Protein AF-0000000072248812 (afdb_homodimer)

Sequence (758 aa):
MDMSEQLSSPLIDTTPSLFRPESSSHSKQLGKKPSLDLEAAPLFDLGEEWEHSLFGRSIHECHRNLMHIAEDADMAIGVTDPHGTLLWTWSSHPMRSSAEQVHFVEGGQWSTQAVGQNAIGLALNTHSASCVYSHENQMNSVRDWVCYAAPITDANTGQFYGIMNLSTKYQKHNSLGVLAVERCADIVKQAIQLHQKNILYIKAFGTPKVQYNQHSLTLTQRQIEILCILTLCPEGINLEELHYALYGDRPVSTTTLKAELSQLRNLIPDVIESRPYRLNCEIQCDFLMAEQALNLGFTSTTLTLYRGSFLAKSESPFLCAWRDCFDARLSHVIYQIEDIDQLLRVVSRVPDRVDAVERLLELLPEETPYRTKLLKLLEMDMSEQLSSPLIDTTPSLFRPESSSHSKQLGKKPSLDLEAAPLFDLGEEWEHSLFGRSIHECHRNLMHIAEDADMAIGVTDPHGTLLWTWSSHPMRSSAEQVHFVEGGQWSTQAVGQNAIGLALNTHSASCVYSHENQMNSVRDWVCYAAPITDANTGQFYGIMNLSTKYQKHNSLGVLAVERCADIVKQAIQLHQKNILYIKAFGTPKVQYNQHSLTLTQRQIEILCILTLCPEGINLEELHYALYGDRPVSTTTLKAELSQLRNLIPDVIESRPYRLNCEIQCDFLMAEQALNLGFTSTTLTLYRGSFLAKSESPFLCAWRDCFDARLSHVIYQIEDIDQLLRVVSRVPDRVDAVERLLELLPEETPYRTKLLKLLE

Radius of gyration: 31.92 Å; Cα contacts (8 Å, |Δi|>4): 1295; chains: 2; bounding box: 74×106×82 Å

Foldseek 3Di:
DDPPPDDPPPPPCPPPPVPPVPPPVVLVQLLDQADLAQQAFDFADPPPVVCPALLNVLCVVCVVVVQVVQQVLQKKKFWDFLLQATQAIHGHPVCVVLCVRRVVGHRGHDACSGQRDDQQNVCSQPVAKDKDAQPSGSNNSCNQKIKIKHWQADPLQRDTGGMIMIMDGRVSDDPCRNVVSVVVSVSSNVSSLVSQAQEWEWEQFDDIWIDHSSHTDDDDLLLSVLVVVLVVVAVFDALVRSCCQQQNPDPDDSVVVVVSVVVNCVRPPPQFDVPGTHGDGHYDYLVVVLVVCLSSVSLSSNLVSHQHQGSVPGPRPNSVVVRVVSLVSNLVSLLSDQDLVSLVVSCVRPVQSQSSLVSNLVNDDPPDVCNVVSVVSND/DDPPPDDPPPPPCPPPPVPPPPPPVVLVQLLDQADLAQQAFDFADPPPVVCPALLNVLCVVCVVVVQVVQQVLQKKKFWAFLLQATQAIHGHPVCVVLCVRRVVGHRGHDACSGQRDDQQNVCSQPVAKDKDAAPSGSNNSCNQKIKIKHWQADPLQRDTGGMIMIMDGRVSDDPCRNVVSVVVSVSSNVSSLVSQAQEWEWEQFDDIWIDHSSHTDDDDLLLSVLVVVLVVVAVFDALVRSCCQQQNPDPDDSVVVVVSVVVNCVRPPPQFDVPGTHGDGHYDYLVVVLVVCLSSVSLSSNLVSHQHQGSVPGPRPNSVVVRVVSLVSNLVSLLSDQDLVSLVVSCVRPVQSLSSLVSNLVNDDPPDVCNVVSVVSND

Structure (mmCIF, N/CA/C/O backbone):
data_AF-0000000072248812-model_v1
#
loop_
_entity.id
_entity.type
_entity.pdbx_description
1 polymer 'Transcriptional regulator'
#
loop_
_atom_site.group_PDB
_atom_site.id
_atom_site.type_symbol
_atom_site.label_atom_id
_atom_site.label_alt_id
_atom_site.label_comp_id
_atom_site.label_asym_id
_atom_site.label_entity_id
_atom_site.label_seq_id
_atom_site.pdbx_PDB_ins_code
_atom_site.Cartn_x
_atom_site.Cartn_y
_atom_site.Cartn_z
_atom_site.occupancy
_atom_site.B_iso_or_equiv
_atom_site.auth_seq_id
_atom_site.auth_comp_id
_atom_site.auth_asym_id
_atom_site.auth_atom_id
_atom_site.pdbx_PDB_model_num
ATOM 1 N N . MET A 1 1 ? -45.188 -55.5 -37.469 1 26.09 1 MET A N 1
ATOM 2 C CA . MET A 1 1 ? -44 -54.938 -38.062 1 26.09 1 MET A CA 1
ATOM 3 C C . MET A 1 1 ? -43.562 -53.688 -37.312 1 26.09 1 MET A C 1
ATOM 5 O O . MET A 1 1 ? -44.281 -52.688 -37.281 1 26.09 1 MET A O 1
ATOM 9 N N . ASP A 1 2 ? -42.781 -53.75 -36.094 1 27.22 2 ASP A N 1
ATOM 10 C CA . ASP A 1 2 ? -42.5 -53.062 -34.844 1 27.22 2 ASP A CA 1
ATOM 11 C C . ASP A 1 2 ? -41.5 -51.906 -35.094 1 27.22 2 ASP A C 1
ATOM 13 O O . ASP A 1 2 ? -40.375 -52.125 -35.562 1 27.22 2 ASP A O 1
ATOM 17 N N . MET A 1 3 ? -41.875 -50.594 -35.5 1 26.67 3 MET A N 1
ATOM 18 C CA . MET A 1 3 ? -41.312 -49.344 -35.969 1 26.67 3 MET A CA 1
ATOM 19 C C . MET A 1 3 ? -40.375 -48.75 -34.938 1 26.67 3 MET A C 1
ATOM 21 O O . MET A 1 3 ? -40.062 -47.562 -34.969 1 26.67 3 MET A O 1
ATOM 25 N N . SER A 1 4 ? -39.875 -49.438 -33.875 1 27.34 4 SER A N 1
ATOM 26 C CA . SER A 1 4 ? -39.125 -48.938 -32.719 1 27.34 4 SER A CA 1
ATOM 27 C C . SER A 1 4 ? -37.781 -48.375 -33.094 1 27.34 4 SER A C 1
ATOM 29 O O . SER A 1 4 ? -36.938 -48.094 -32.25 1 27.34 4 SER A O 1
ATOM 31 N N . GLU A 1 5 ? -37.281 -48.406 -34.344 1 27.31 5 GLU A N 1
ATOM 32 C CA . GLU A 1 5 ? -35.844 -48.312 -34.656 1 27.31 5 GLU A CA 1
ATOM 33 C C . GLU A 1 5 ? -35.312 -46.906 -34.5 1 27.31 5 GLU A C 1
ATOM 35 O O . GLU A 1 5 ? -34.188 -46.625 -34.812 1 27.31 5 GLU A O 1
ATOM 40 N N . GLN A 1 6 ? -36.188 -45.875 -34.438 1 24.25 6 GLN A N 1
ATOM 41 C CA . GLN A 1 6 ? -35.719 -44.688 -35.125 1 24.25 6 GLN A CA 1
ATOM 42 C C . GLN A 1 6 ? -34.5 -44.062 -34.406 1 24.25 6 GLN A C 1
ATOM 44 O O . GLN A 1 6 ? -33.5 -43.781 -35.062 1 24.25 6 GLN A O 1
ATOM 49 N N . LEU A 1 7 ? -34.656 -43.062 -33.469 1 25.39 7 LEU A N 1
ATOM 50 C CA . LEU A 1 7 ? -34.094 -41.719 -33.469 1 25.39 7 LEU A CA 1
ATOM 51 C C . LEU A 1 7 ? -32.75 -41.688 -32.719 1 25.39 7 LEU A C 1
ATOM 53 O O . LEU A 1 7 ? -32.719 -41.469 -31.516 1 25.39 7 LEU A O 1
ATOM 57 N N . SER A 1 8 ? -31.844 -42.656 -32.75 1 27.5 8 SER A N 1
ATOM 58 C CA . SER A 1 8 ? -30.625 -42.562 -31.969 1 27.5 8 SER A CA 1
ATOM 59 C C . SER A 1 8 ? -29.781 -41.375 -32.375 1 27.5 8 SER A C 1
ATOM 61 O O . SER A 1 8 ? -29.047 -41.438 -33.375 1 27.5 8 SER A O 1
ATOM 63 N N . SER A 1 9 ? -30.328 -40.094 -32.438 1 29.25 9 SER A N 1
ATOM 64 C CA . SER A 1 9 ? -29.438 -39.031 -32.906 1 29.25 9 SER A CA 1
ATOM 65 C C . SER A 1 9 ? -28.156 -38.969 -32.094 1 29.25 9 SER A C 1
ATOM 67 O O . SER A 1 9 ? -28.219 -38.969 -30.844 1 29.25 9 SER A O 1
ATOM 69 N N . PRO A 1 10 ? -26.984 -39.375 -32.531 1 30.38 10 PRO A N 1
ATOM 70 C CA . PRO A 1 10 ? -25.719 -39.312 -31.828 1 30.38 10 PRO A CA 1
ATOM 71 C C . PRO A 1 10 ? -25.422 -37.906 -31.297 1 30.38 10 PRO A C 1
ATOM 73 O O . PRO A 1 10 ? -25.609 -36.906 -32 1 30.38 10 PRO A O 1
ATOM 76 N N . LEU A 1 11 ? -25.766 -37.594 -30.062 1 28.52 11 LEU A N 1
ATOM 77 C CA . LEU A 1 11 ? -25.344 -36.375 -29.359 1 28.52 11 LEU A CA 1
ATOM 78 C C . LEU A 1 11 ? -23.875 -36.062 -29.688 1 28.52 11 LEU A C 1
ATOM 80 O O . LEU A 1 11 ? -22.984 -36.812 -29.344 1 28.52 11 LEU A O 1
ATOM 84 N N . ILE A 1 12 ? -23.609 -35.531 -30.859 1 30.27 12 ILE A N 1
ATOM 85 C CA . ILE A 1 12 ? -22.312 -35 -31.266 1 30.27 12 ILE A CA 1
ATOM 86 C C . ILE A 1 12 ? -21.719 -34.156 -30.125 1 30.27 12 ILE A C 1
ATOM 88 O O . ILE A 1 12 ? -22.359 -33.219 -29.656 1 30.27 12 ILE A O 1
ATOM 92 N N . ASP A 1 13 ? -20.969 -34.75 -29.266 1 27.69 13 ASP A N 1
ATOM 93 C CA . ASP A 1 13 ? -20.094 -34.25 -28.219 1 27.69 13 ASP A CA 1
ATOM 94 C C . ASP A 1 13 ? -19.312 -33.031 -28.703 1 27.69 13 ASP A C 1
ATOM 96 O O . ASP A 1 13 ? -18.219 -33.156 -29.266 1 27.69 13 ASP A O 1
ATOM 100 N N . THR A 1 14 ? -19.969 -32.125 -29.422 1 30.81 14 THR A N 1
ATOM 101 C CA . THR A 1 14 ? -19.281 -30.906 -29.891 1 30.81 14 THR A CA 1
ATOM 102 C C . THR A 1 14 ? -18.719 -30.125 -28.719 1 30.81 14 THR A C 1
ATOM 104 O O . THR A 1 14 ? -19.203 -29.031 -28.406 1 30.81 14 THR A O 1
ATOM 107 N N . THR A 1 15 ? -18.469 -30.75 -27.672 1 29.06 15 THR A N 1
ATOM 108 C CA . THR A 1 15 ? -17.859 -29.891 -26.656 1 29.06 15 THR A CA 1
ATOM 109 C C . THR A 1 15 ? -16.656 -29.156 -27.219 1 29.06 15 THR A C 1
ATOM 111 O O . THR A 1 15 ? -15.703 -29.797 -27.688 1 29.06 15 THR A O 1
ATOM 114 N N . PRO A 1 16 ? -16.812 -28.062 -27.859 1 28.61 16 PRO A N 1
ATOM 115 C CA . PRO A 1 16 ? -15.648 -27.359 -28.406 1 28.61 16 PRO A CA 1
ATOM 116 C C . PRO A 1 16 ? -14.438 -27.422 -27.469 1 28.61 16 PRO A C 1
ATOM 118 O O . PRO A 1 16 ? -14.57 -27.266 -26.25 1 28.61 16 PRO A O 1
ATOM 121 N N . SER A 1 17 ? -13.539 -28.359 -27.75 1 29.5 17 SER A N 1
ATOM 122 C CA . SER A 1 17 ? -12.234 -28.516 -27.109 1 29.5 17 SER A CA 1
ATOM 123 C C . SER A 1 17 ? -11.477 -27.203 -27.062 1 29.5 17 SER A C 1
ATOM 125 O O . SER A 1 17 ? -10.828 -26.828 -28.047 1 29.5 17 SER A O 1
ATOM 127 N N . LEU A 1 18 ? -12.094 -26.156 -26.734 1 28.34 18 LEU A N 1
ATOM 128 C CA . LEU A 1 18 ? -11.367 -24.891 -26.734 1 28.34 18 LEU A CA 1
ATOM 129 C C . LEU A 1 18 ? -9.969 -25.078 -26.156 1 28.34 18 LEU A C 1
ATOM 131 O O . LEU A 1 18 ? -9.047 -24.328 -26.5 1 28.34 18 LEU A O 1
ATOM 135 N N . PHE A 1 19 ? -9.805 -25.688 -25.016 1 28.55 19 PHE A N 1
ATOM 136 C CA . PHE A 1 19 ? -8.461 -25.719 -24.469 1 28.55 19 PHE A CA 1
ATOM 137 C C . PHE A 1 19 ? -7.684 -26.906 -25.016 1 28.55 19 PHE A C 1
ATOM 139 O O . PHE A 1 19 ? -7.742 -28.016 -24.453 1 28.55 19 PHE A O 1
ATOM 146 N N . ARG A 1 20 ? -7.719 -27.156 -26.281 1 29.41 20 ARG A N 1
ATOM 147 C CA . ARG A 1 20 ? -6.727 -28.141 -26.688 1 29.41 20 ARG A CA 1
ATOM 148 C C . ARG A 1 20 ? -5.316 -27.688 -26.328 1 29.41 20 ARG A C 1
ATOM 150 O O . ARG A 1 20 ? -4.836 -26.672 -26.828 1 29.41 20 ARG A O 1
ATOM 157 N N . PRO A 1 21 ? -4.867 -28 -25.156 1 31.28 21 PRO A N 1
ATOM 158 C CA . PRO A 1 21 ? -3.434 -27.766 -24.969 1 31.28 21 PRO A CA 1
ATOM 159 C C . PRO A 1 21 ? -2.598 -28.203 -26.156 1 31.28 21 PRO A C 1
ATOM 161 O O . PRO A 1 21 ? -2.666 -29.359 -26.578 1 31.28 21 PRO A O 1
ATOM 164 N N . GLU A 1 22 ? -2.576 -27.547 -27.188 1 29.78 22 GLU A N 1
ATOM 165 C CA . GLU A 1 22 ? -1.473 -27.969 -28.047 1 29.78 22 GLU A CA 1
ATOM 166 C C . GLU A 1 22 ? -0.216 -28.25 -27.234 1 29.78 22 GLU A C 1
ATOM 168 O O . GLU A 1 22 ? 0.197 -27.422 -26.422 1 29.78 22 GLU A O 1
ATOM 173 N N . SER A 1 23 ?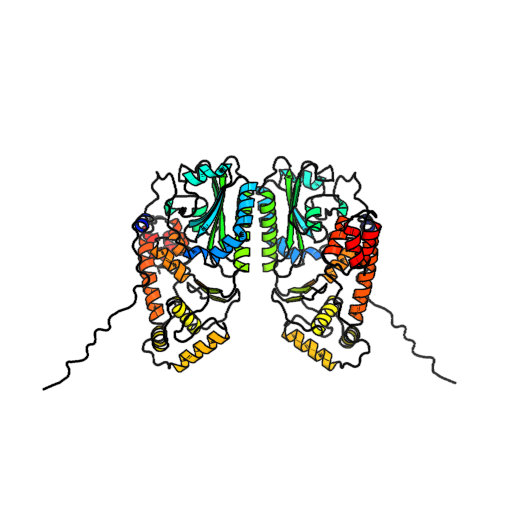 0.064 -29.453 -26.875 1 31.17 23 SER A N 1
ATOM 174 C CA . SER A 1 23 ? 1.29 -30.031 -26.328 1 31.17 23 SER A CA 1
ATOM 175 C C . SER A 1 23 ? 2.523 -29.312 -26.875 1 31.17 23 SER A C 1
ATOM 177 O O . SER A 1 23 ? 2.945 -29.578 -28 1 31.17 23 SER A O 1
ATOM 179 N N . SER A 1 24 ? 2.574 -28.062 -26.922 1 32.75 24 SER A N 1
ATOM 180 C CA . SER A 1 24 ? 3.889 -27.688 -27.422 1 32.75 24 SER A CA 1
ATOM 181 C C . SER A 1 24 ? 5.004 -28.422 -26.688 1 32.75 24 SER A C 1
ATOM 183 O O . SER A 1 24 ? 4.879 -28.719 -25.5 1 32.75 24 SER A O 1
ATOM 185 N N . SER A 1 25 ? 5.875 -29.062 -27.375 1 35.16 25 SER A N 1
ATOM 186 C CA . SER A 1 25 ? 7.074 -29.812 -27.031 1 35.16 25 SER A CA 1
ATOM 187 C C . SER A 1 25 ? 7.797 -29.188 -25.844 1 35.16 25 SER A C 1
ATOM 189 O O . SER A 1 25 ? 8.555 -29.875 -25.141 1 35.16 25 SER A O 1
ATOM 191 N N . HIS A 1 26 ? 7.641 -28.016 -25.625 1 35.56 26 HIS A N 1
ATOM 192 C CA . HIS A 1 26 ? 8.492 -27.375 -24.641 1 35.56 26 HIS A CA 1
ATOM 193 C C . HIS A 1 26 ? 7.977 -27.609 -23.219 1 35.56 26 HIS A C 1
ATOM 195 O O . HIS A 1 26 ? 8.641 -27.266 -22.25 1 35.56 26 HIS A O 1
ATOM 201 N N . SER A 1 27 ? 6.762 -28.031 -22.984 1 39.56 27 SER A N 1
ATOM 202 C CA . SER A 1 27 ? 6.164 -28.234 -21.672 1 39.56 27 SER A CA 1
ATOM 203 C C . SER A 1 27 ? 6.746 -29.453 -20.984 1 39.56 27 SER A C 1
ATOM 205 O O . SER A 1 27 ? 6.641 -29.609 -19.766 1 39.56 27 SER A O 1
ATOM 207 N N . LYS A 1 28 ? 7.152 -30.484 -21.703 1 40.53 28 LYS A N 1
ATOM 208 C CA . LYS A 1 28 ? 7.582 -31.781 -21.156 1 40.53 28 LYS A CA 1
ATOM 209 C C . LYS A 1 28 ? 8.852 -31.625 -20.312 1 40.53 28 LYS A C 1
ATOM 211 O O . LYS A 1 28 ? 9.242 -32.531 -19.594 1 40.53 28 LYS A O 1
ATOM 216 N N . GLN A 1 29 ? 9.633 -30.516 -20.5 1 40.06 29 GLN A N 1
ATOM 217 C CA . GLN A 1 29 ? 10.992 -30.5 -19.984 1 40.06 29 GLN A CA 1
ATOM 218 C C . GLN A 1 29 ? 11.055 -29.812 -18.625 1 40.06 29 GLN A C 1
ATOM 220 O O . GLN A 1 29 ? 12.102 -29.844 -17.953 1 40.06 29 GLN A O 1
ATOM 225 N N . LEU A 1 30 ? 10.102 -29.297 -18.078 1 41.94 30 LEU A N 1
ATOM 226 C CA . LEU A 1 30 ? 10.266 -28.484 -16.875 1 41.94 30 LEU A CA 1
ATOM 227 C C . LEU A 1 30 ? 10.375 -29.375 -15.641 1 41.94 30 LEU A C 1
ATOM 229 O O . LEU A 1 30 ? 10.789 -28.922 -14.57 1 41.94 30 LEU A O 1
ATOM 233 N N . GLY A 1 31 ? 9.844 -30.641 -15.594 1 42.31 31 GLY A N 1
ATOM 234 C CA . GLY A 1 31 ? 9.883 -31.5 -14.414 1 42.31 31 GLY A CA 1
ATOM 235 C C . GLY A 1 31 ? 11.281 -31.953 -14.047 1 42.31 31 GLY A C 1
ATOM 236 O O . GLY A 1 31 ? 11.484 -32.625 -13.031 1 42.31 31 GLY A O 1
ATOM 237 N N . LYS A 1 32 ? 12.25 -31.875 -14.969 1 48.91 32 LYS A N 1
ATOM 238 C CA . LYS A 1 32 ? 13.594 -32.375 -14.711 1 48.91 32 LYS A CA 1
ATOM 239 C C . LYS A 1 32 ? 14.5 -31.281 -14.164 1 48.91 32 LYS A C 1
ATOM 241 O O . LYS A 1 32 ? 14.258 -30.109 -14.406 1 48.91 32 LYS A O 1
ATOM 246 N N . LYS A 1 33 ? 15.391 -31.688 -13.156 1 56 33 LYS A N 1
ATOM 247 C CA . LYS A 1 33 ? 16.438 -30.797 -12.656 1 56 33 LYS A CA 1
ATOM 248 C C . LYS A 1 33 ? 17.062 -29.984 -13.789 1 56 33 LYS A C 1
ATOM 250 O O . LYS A 1 33 ? 17.359 -30.531 -14.852 1 56 33 LYS A O 1
ATOM 255 N N . PRO A 1 34 ? 16.922 -28.625 -13.703 1 59.38 34 PRO A N 1
ATOM 256 C CA . PRO A 1 34 ? 17.547 -27.828 -14.758 1 59.38 34 PRO A CA 1
ATOM 257 C C . PRO A 1 34 ? 18.953 -28.312 -15.109 1 59.38 34 PRO A C 1
ATOM 259 O O . PRO A 1 34 ? 19.672 -28.828 -14.242 1 59.38 34 PRO A O 1
ATOM 262 N N . SER A 1 35 ? 19.172 -28.469 -16.344 1 61.41 35 SER A N 1
ATOM 263 C CA . SER A 1 35 ? 20.5 -28.859 -16.781 1 61.41 35 SER A CA 1
ATOM 264 C C . SER A 1 35 ? 21.578 -27.938 -16.219 1 61.41 35 SER A C 1
ATOM 266 O O . SER A 1 35 ? 21.391 -26.719 -16.156 1 61.41 35 SER A O 1
ATOM 268 N N . LEU A 1 36 ? 22.594 -28.469 -15.57 1 64.5 36 LEU A N 1
ATOM 269 C CA . LEU A 1 36 ? 23.75 -27.766 -15.008 1 64.5 36 LEU A CA 1
ATOM 270 C C . LEU A 1 36 ? 24.422 -26.891 -16.062 1 64.5 36 LEU A C 1
ATOM 272 O O . LEU A 1 36 ? 25.141 -25.953 -15.734 1 64.5 36 LEU A O 1
ATOM 276 N N . ASP A 1 37 ? 24.031 -27.062 -17.375 1 76.62 37 ASP A N 1
ATOM 277 C CA . ASP A 1 37 ? 24.797 -26.359 -18.391 1 76.62 37 ASP A CA 1
ATOM 278 C C . ASP A 1 37 ? 23.969 -25.25 -19.047 1 76.62 37 ASP A C 1
ATOM 280 O O . ASP A 1 37 ? 24.312 -24.781 -20.125 1 76.62 37 ASP A O 1
ATOM 284 N N . LEU A 1 38 ? 23.062 -24.844 -18.438 1 85.06 38 LEU A N 1
ATOM 285 C CA . LEU A 1 38 ? 22.203 -23.812 -19.016 1 85.06 38 LEU A CA 1
ATOM 286 C C . LEU A 1 38 ? 22.859 -22.438 -18.906 1 85.06 38 LEU A C 1
ATOM 288 O O . LEU A 1 38 ? 23.344 -22.047 -17.844 1 85.06 38 LEU A O 1
ATOM 292 N N . GLU A 1 39 ? 22.953 -21.719 -20.094 1 90.75 39 GLU A N 1
ATOM 293 C CA . GLU A 1 39 ? 23.609 -20.406 -20.109 1 90.75 39 GLU A CA 1
ATOM 294 C C . GLU A 1 39 ? 22.594 -19.281 -20.172 1 90.75 39 GLU A C 1
ATOM 296 O O . GLU A 1 39 ? 22.922 -18.125 -19.906 1 90.75 39 GLU A O 1
ATOM 301 N N . ALA A 1 40 ? 21.375 -19.625 -20.562 1 95.38 40 ALA A N 1
ATOM 302 C CA . ALA A 1 40 ? 20.312 -18.625 -20.641 1 95.38 40 ALA A CA 1
ATOM 303 C C . ALA A 1 40 ? 18.953 -19.25 -20.312 1 95.38 40 ALA A C 1
ATOM 305 O O . ALA A 1 40 ? 18.734 -20.438 -20.531 1 95.38 40 ALA A O 1
ATOM 306 N N . ALA A 1 41 ? 18.078 -18.453 -19.797 1 95.44 41 ALA A N 1
ATOM 307 C CA . ALA A 1 41 ? 16.734 -18.922 -19.469 1 95.44 41 ALA A CA 1
ATOM 308 C C . ALA A 1 41 ? 15.969 -19.328 -20.734 1 95.44 41 ALA A C 1
ATOM 310 O O . ALA A 1 41 ? 16.125 -18.688 -21.781 1 95.44 41 ALA A O 1
ATOM 311 N N . PRO A 1 42 ? 15.188 -20.453 -20.641 1 93.69 42 PRO A N 1
ATOM 312 C CA . PRO A 1 42 ? 14.328 -20.781 -21.781 1 93.69 42 PRO A CA 1
ATOM 313 C C . PRO A 1 42 ? 13.359 -19.641 -22.125 1 93.69 42 PRO A C 1
ATOM 315 O O . PRO A 1 42 ? 12.898 -18.922 -21.234 1 93.69 42 PRO A O 1
ATOM 318 N N . LEU A 1 43 ? 13.055 -19.438 -23.391 1 93.94 43 LEU A N 1
ATOM 319 C CA . LEU A 1 43 ? 12.133 -18.406 -23.859 1 93.94 43 LEU A CA 1
ATOM 320 C C . LEU A 1 43 ? 10.766 -19 -24.188 1 93.94 43 LEU A C 1
ATOM 322 O O . LEU A 1 43 ? 10.672 -19.969 -24.938 1 93.94 43 LEU A O 1
ATOM 326 N N . PHE A 1 44 ? 9.742 -18.516 -23.547 1 89.25 44 PHE A N 1
ATOM 327 C CA . PHE A 1 44 ? 8.367 -18.906 -23.812 1 89.25 44 PHE A CA 1
ATOM 328 C C . PHE A 1 44 ? 7.637 -17.844 -24.609 1 89.25 44 PHE A C 1
ATOM 330 O O . PHE A 1 44 ? 7.945 -16.656 -24.516 1 89.25 44 PHE A O 1
ATOM 337 N N . ASP A 1 45 ? 6.691 -18.25 -25.391 1 87.69 45 ASP A N 1
ATOM 338 C CA . ASP A 1 45 ? 5.844 -17.328 -26.141 1 87.69 45 ASP A CA 1
ATOM 339 C C . ASP A 1 45 ? 4.738 -16.766 -25.25 1 87.69 45 ASP A C 1
ATOM 341 O O . ASP A 1 45 ? 3.898 -17.5 -24.75 1 87.69 45 ASP A O 1
ATOM 345 N N . LEU A 1 46 ? 4.652 -15.461 -24.891 1 84.81 46 LEU A N 1
ATOM 346 C CA . LEU A 1 46 ? 3.699 -14.812 -24 1 84.81 46 LEU A CA 1
ATOM 347 C C . LEU A 1 46 ? 2.379 -14.547 -24.719 1 84.81 46 LEU A C 1
ATOM 349 O O . LEU A 1 46 ? 1.335 -14.406 -24.078 1 84.81 46 LEU A O 1
ATOM 353 N N . GLY A 1 47 ? 2.162 -14.906 -25.844 1 78.25 47 GLY A N 1
ATOM 354 C CA . GLY A 1 47 ? 0.957 -14.516 -26.562 1 78.25 47 GLY A CA 1
ATOM 355 C C . GLY A 1 47 ? 0.557 -13.078 -26.312 1 78.25 47 GLY A C 1
ATOM 356 O O . GLY A 1 47 ? 1.099 -12.414 -25.422 1 78.25 47 GLY A O 1
ATOM 357 N N . GLU A 1 48 ? -0.366 -12.398 -27 1 78.06 48 GLU A N 1
ATOM 358 C CA . GLU A 1 48 ? -0.761 -10.992 -26.906 1 78.06 48 GLU A CA 1
ATOM 359 C C . GLU A 1 48 ? -1.881 -10.805 -25.875 1 78.06 48 GLU A C 1
ATOM 361 O O . GLU A 1 48 ? -2.127 -9.688 -25.422 1 78.06 48 GLU A O 1
ATOM 366 N N . GLU A 1 49 ? -2.406 -11.836 -25.391 1 76.94 49 GLU A N 1
ATOM 367 C CA . GLU A 1 49 ? -3.615 -11.75 -24.578 1 76.94 49 GLU A CA 1
ATOM 368 C C . GLU A 1 49 ? -3.311 -11.219 -23.188 1 76.94 49 GLU A C 1
ATOM 370 O O . GLU A 1 49 ? -4.137 -10.523 -22.578 1 76.94 49 GLU A O 1
ATOM 375 N N . TRP A 1 50 ? -2.051 -11.43 -22.766 1 81.75 50 TRP A N 1
ATOM 376 C CA . TRP A 1 50 ? -1.752 -11.047 -21.391 1 81.75 50 TRP A CA 1
ATOM 377 C C . TRP A 1 50 ? -1.751 -9.523 -21.234 1 81.75 50 TRP A C 1
ATOM 379 O O . TRP A 1 50 ? -2.09 -9.008 -20.172 1 81.75 50 TRP A O 1
ATOM 389 N N . GLU A 1 51 ? -1.454 -8.781 -22.234 1 85.31 51 GLU A N 1
ATOM 390 C CA . GLU A 1 51 ? -1.32 -7.328 -22.188 1 85.31 51 GLU A CA 1
ATOM 391 C C . GLU A 1 51 ? -2.664 -6.664 -21.906 1 85.31 51 GLU A C 1
ATOM 393 O O . GLU A 1 51 ? -2.713 -5.555 -21.359 1 85.31 51 GLU A O 1
ATOM 398 N N . HIS A 1 52 ? -3.725 -7.43 -22.266 1 81.25 52 HIS A N 1
ATOM 399 C CA . HIS A 1 52 ? -5.051 -6.84 -22.125 1 81.25 52 HIS A CA 1
ATOM 400 C C . HIS A 1 52 ? -5.664 -7.207 -20.766 1 81.25 52 HIS A C 1
ATOM 402 O O . HIS A 1 52 ? -6.703 -6.664 -20.391 1 81.25 52 HIS A O 1
ATOM 408 N N . SER A 1 53 ? -5.008 -8.047 -20.078 1 84.31 53 SER A N 1
ATOM 409 C CA . SER A 1 53 ? -5.48 -8.414 -18.75 1 84.31 53 SER A CA 1
ATOM 410 C C . SER A 1 53 ? -5.312 -7.262 -17.766 1 84.31 53 SER A C 1
ATOM 412 O O . SER A 1 53 ? -4.629 -6.281 -18.062 1 84.31 53 SER A O 1
ATOM 414 N N . LEU A 1 54 ? -5.977 -7.352 -16.719 1 85.81 54 LEU A N 1
ATOM 415 C CA . LEU A 1 54 ? -5.809 -6.379 -15.648 1 85.81 54 LEU A CA 1
ATOM 416 C C . LEU A 1 54 ? -4.332 -6.176 -15.336 1 85.81 54 LEU A C 1
ATOM 418 O O . LEU A 1 54 ? -3.867 -5.039 -15.227 1 85.81 54 LEU A O 1
ATOM 422 N N . PHE A 1 55 ? -3.582 -7.227 -15.227 1 90.81 55 PHE A N 1
ATOM 423 C CA . PHE A 1 55 ? -2.174 -7.16 -14.852 1 90.81 55 PHE A CA 1
ATOM 424 C C . PHE A 1 55 ? -1.358 -6.473 -15.945 1 90.81 55 PHE A C 1
ATOM 426 O O . PHE A 1 55 ? -0.535 -5.602 -15.656 1 90.81 55 PHE A O 1
ATOM 433 N N . GLY A 1 56 ? -1.637 -6.887 -17.141 1 92.06 56 GLY A N 1
ATOM 434 C CA . GLY A 1 56 ? -0.953 -6.27 -18.266 1 92.06 56 GLY A CA 1
ATOM 435 C C . GLY A 1 56 ? -1.183 -4.773 -18.344 1 92.06 56 GLY A C 1
ATOM 436 O O . GLY A 1 56 ? -0.232 -4 -18.5 1 92.06 56 GLY A O 1
ATOM 437 N N . ARG A 1 57 ? -2.418 -4.375 -18.281 1 91.62 57 ARG A N 1
ATOM 438 C CA . ARG A 1 57 ? -2.754 -2.953 -18.312 1 91.62 57 ARG A CA 1
ATOM 439 C C . ARG A 1 57 ? -2.082 -2.209 -17.172 1 91.62 57 ARG A C 1
ATOM 441 O O . ARG A 1 57 ? -1.665 -1.06 -17.328 1 91.62 57 ARG A O 1
ATOM 448 N N . SER A 1 58 ? -1.969 -2.855 -16.047 1 93.69 58 SER A N 1
ATOM 449 C CA . SER A 1 58 ? -1.351 -2.242 -14.867 1 93.69 58 SER A CA 1
ATOM 450 C C . SER A 1 58 ? 0.147 -2.039 -15.078 1 93.69 58 SER A C 1
ATOM 452 O O . SER A 1 58 ? 0.698 -1.008 -14.688 1 93.69 58 SER A O 1
ATOM 454 N N . ILE A 1 59 ? 0.809 -3.027 -15.656 1 95.12 59 ILE A N 1
ATOM 455 C CA . ILE A 1 59 ? 2.227 -2.904 -15.977 1 95.12 59 ILE A CA 1
ATOM 456 C C . ILE A 1 59 ? 2.439 -1.74 -16.938 1 95.12 59 ILE A C 1
ATOM 458 O O . ILE A 1 59 ? 3.35 -0.928 -16.75 1 95.12 59 ILE A O 1
ATOM 462 N N . HIS A 1 60 ? 1.565 -1.648 -17.906 1 93 60 HIS A N 1
ATOM 463 C CA . HIS A 1 60 ? 1.661 -0.564 -18.875 1 93 60 HIS A CA 1
ATOM 464 C C . HIS A 1 60 ? 1.487 0.794 -18.203 1 93 60 HIS A C 1
ATOM 466 O O . HIS A 1 60 ? 2.131 1.771 -18.594 1 93 60 HIS A O 1
ATOM 472 N N . GLU A 1 61 ? 0.625 0.803 -17.25 1 93.06 61 GLU A N 1
ATOM 473 C CA . GLU A 1 61 ? 0.355 2.039 -16.516 1 93.06 61 GLU A CA 1
ATOM 474 C C . GLU A 1 61 ? 1.603 2.535 -15.797 1 93.06 61 GLU A C 1
ATOM 476 O O . GLU A 1 61 ? 1.849 3.74 -15.727 1 93.06 61 GLU A O 1
ATOM 481 N N . CYS A 1 62 ? 2.461 1.635 -15.25 1 95.06 62 CYS A N 1
ATOM 482 C CA . CYS A 1 62 ? 3.531 2.07 -14.359 1 95.06 62 CYS A CA 1
ATOM 483 C C . CYS A 1 62 ? 4.898 1.822 -14.992 1 95.06 62 CYS A C 1
ATOM 485 O O . CYS A 1 62 ? 5.926 2.031 -14.344 1 95.06 62 CYS A O 1
ATOM 487 N N . HIS A 1 63 ? 4.988 1.357 -16.25 1 95.06 63 HIS A N 1
ATOM 488 C CA . HIS A 1 63 ? 6.238 0.915 -16.859 1 95.06 63 HIS A CA 1
ATOM 489 C C . HIS A 1 63 ? 7.246 2.057 -16.938 1 95.06 63 HIS A C 1
ATOM 491 O O . HIS A 1 63 ? 8.445 1.844 -16.781 1 95.06 63 HIS A O 1
ATOM 497 N N . ARG A 1 64 ? 6.793 3.287 -17.172 1 94.19 64 ARG A N 1
ATOM 498 C CA . ARG A 1 64 ? 7.711 4.418 -17.281 1 94.19 64 ARG A CA 1
ATOM 499 C C . ARG A 1 64 ? 8.398 4.688 -15.945 1 94.19 64 ARG A C 1
ATOM 501 O O . ARG A 1 64 ? 9.602 4.973 -15.906 1 94.19 64 ARG A O 1
ATOM 508 N N . ASN A 1 65 ? 7.578 4.641 -14.945 1 95.25 65 ASN A N 1
ATOM 509 C CA . ASN A 1 65 ? 8.141 4.801 -13.609 1 95.25 65 ASN A CA 1
ATOM 510 C C . ASN A 1 65 ? 9.195 3.732 -13.312 1 95.25 65 ASN A C 1
ATOM 512 O O . ASN A 1 65 ? 10.289 4.047 -12.844 1 95.25 65 ASN A O 1
ATOM 516 N N . LEU A 1 66 ? 8.922 2.48 -13.625 1 97.19 66 LEU A N 1
ATOM 517 C CA . LEU A 1 66 ? 9.828 1.36 -13.391 1 97.19 66 LEU A CA 1
ATOM 518 C C . LEU A 1 66 ? 11.094 1.495 -14.234 1 97.19 66 LEU A C 1
ATOM 520 O O . LEU A 1 66 ? 12.195 1.222 -13.75 1 97.19 66 LEU A O 1
ATOM 524 N N . MET A 1 67 ? 10.938 1.988 -15.453 1 96.5 67 MET A N 1
ATOM 525 C CA . MET A 1 67 ? 12.078 2.229 -16.328 1 96.5 67 MET A CA 1
ATOM 526 C C . MET A 1 67 ? 13.023 3.264 -15.734 1 96.5 67 MET A C 1
ATOM 528 O O . MET A 1 67 ? 14.242 3.086 -15.758 1 96.5 67 MET A O 1
ATOM 532 N N . HIS A 1 68 ? 12.461 4.301 -15.234 1 94.75 68 HIS A N 1
ATOM 533 C CA . HIS A 1 68 ? 13.258 5.363 -14.633 1 94.75 68 HIS A CA 1
ATOM 534 C C . HIS A 1 68 ? 14.023 4.855 -13.414 1 94.75 68 HIS A C 1
ATOM 536 O O . HIS A 1 68 ? 15.188 5.215 -13.219 1 94.75 68 HIS A O 1
ATOM 542 N N . ILE A 1 69 ? 13.391 4.078 -12.641 1 94.94 69 ILE A N 1
ATOM 543 C CA . ILE A 1 69 ? 14.031 3.496 -11.469 1 94.94 69 ILE A CA 1
ATOM 544 C C . ILE A 1 69 ? 15.234 2.664 -11.891 1 94.94 69 ILE A C 1
ATOM 546 O O . ILE A 1 69 ? 16.328 2.805 -11.336 1 94.94 69 ILE A O 1
ATOM 550 N N . ALA A 1 70 ? 15.047 1.802 -12.867 1 96.44 70 ALA A N 1
ATOM 551 C CA . ALA A 1 70 ? 16.125 0.942 -13.359 1 96.44 70 ALA A CA 1
ATOM 552 C C . ALA A 1 70 ? 17.281 1.771 -13.898 1 96.44 70 ALA A C 1
ATOM 554 O O . ALA A 1 70 ? 18.453 1.473 -13.617 1 96.44 70 ALA A O 1
ATOM 555 N N . GLU A 1 71 ? 16.984 2.814 -14.68 1 95.06 71 GLU A N 1
ATOM 556 C CA . GLU A 1 71 ? 18.016 3.674 -15.258 1 95.06 71 GLU A CA 1
ATOM 557 C C . GLU A 1 71 ? 18.812 4.398 -14.172 1 95.06 71 GLU A C 1
ATOM 559 O O . GLU A 1 71 ? 20.031 4.402 -14.195 1 95.06 71 GLU A O 1
ATOM 564 N N . ASP A 1 72 ? 18.094 4.961 -13.273 1 91.94 72 ASP A N 1
ATOM 565 C CA . ASP A 1 72 ? 18.719 5.738 -12.203 1 91.94 72 ASP A CA 1
ATOM 566 C C . ASP A 1 72 ? 19.609 4.859 -11.328 1 91.94 72 ASP A C 1
ATOM 568 O O . ASP A 1 72 ? 20.641 5.316 -10.82 1 91.94 72 ASP A O 1
ATOM 572 N N . ALA A 1 73 ? 19.281 3.604 -11.164 1 93.38 73 ALA A N 1
ATOM 573 C CA . ALA A 1 73 ? 20 2.725 -10.242 1 93.38 73 ALA A CA 1
ATOM 574 C C . ALA A 1 73 ? 20.984 1.835 -10.984 1 93.38 73 ALA A C 1
ATOM 576 O O . ALA A 1 73 ? 21.641 0.984 -10.375 1 93.38 73 ALA A O 1
ATOM 577 N N . ASP A 1 74 ? 21.078 1.956 -12.328 1 94.44 74 ASP A N 1
ATOM 578 C CA . ASP A 1 74 ? 21.938 1.115 -13.156 1 94.44 74 ASP A CA 1
ATOM 579 C C . ASP A 1 74 ? 21.594 -0.362 -12.984 1 94.44 74 ASP A C 1
ATOM 581 O O . ASP A 1 74 ? 22.469 -1.181 -12.695 1 94.44 74 ASP A O 1
ATOM 585 N N . MET A 1 75 ? 20.328 -0.642 -13.117 1 97 75 MET A N 1
ATOM 586 C CA . MET A 1 75 ? 19.844 -2.002 -12.883 1 97 75 MET A CA 1
ATOM 587 C C . MET A 1 75 ? 18.969 -2.479 -14.039 1 97 75 MET A C 1
ATOM 589 O O . MET A 1 75 ? 18.641 -1.699 -14.93 1 97 75 MET A O 1
ATOM 593 N N . ALA A 1 76 ? 18.766 -3.764 -14.102 1 98.25 76 ALA A N 1
ATOM 594 C CA . ALA A 1 76 ? 17.703 -4.367 -14.898 1 98.25 76 ALA A CA 1
ATOM 595 C C . ALA A 1 76 ? 16.484 -4.688 -14.039 1 98.25 76 ALA A C 1
ATOM 597 O O . ALA A 1 76 ? 16.625 -5.137 -12.898 1 98.25 76 ALA A O 1
ATOM 598 N N . ILE A 1 77 ? 15.328 -4.422 -14.586 1 98.56 77 ILE A N 1
ATOM 599 C CA . ILE A 1 77 ? 14.086 -4.637 -13.852 1 98.56 77 ILE A CA 1
ATOM 600 C C . ILE A 1 77 ? 13.148 -5.508 -14.688 1 98.56 77 ILE A C 1
ATOM 602 O O . ILE A 1 77 ? 13.18 -5.469 -15.914 1 98.56 77 ILE A O 1
ATOM 606 N N . GLY A 1 78 ? 12.375 -6.359 -14 1 98.5 78 GLY A N 1
ATOM 607 C CA . GLY A 1 78 ? 11.43 -7.223 -14.695 1 98.5 78 GLY A CA 1
ATOM 608 C C . GLY A 1 78 ? 10.25 -7.625 -13.836 1 98.5 78 GLY A C 1
ATOM 609 O O . GLY A 1 78 ? 10.344 -7.648 -12.602 1 98.5 78 GLY A O 1
ATOM 610 N N . VAL A 1 79 ? 9.203 -7.941 -14.5 1 98.38 79 VAL A N 1
ATOM 611 C CA . VAL A 1 79 ? 7.988 -8.453 -13.867 1 98.38 79 VAL A CA 1
ATOM 612 C C . VAL A 1 79 ? 7.609 -9.789 -14.492 1 98.38 79 VAL A C 1
ATOM 614 O O . VAL A 1 79 ? 7.602 -9.93 -15.719 1 98.38 79 VAL A O 1
ATOM 617 N N . THR A 1 80 ? 7.301 -10.773 -13.664 1 96.81 80 THR A N 1
ATOM 618 C CA . THR A 1 80 ? 6.934 -12.086 -14.18 1 96.81 80 THR A CA 1
ATOM 619 C C . THR A 1 80 ? 5.438 -12.328 -14.016 1 96.81 80 THR A C 1
ATOM 621 O O . THR A 1 80 ? 4.762 -11.602 -13.281 1 96.81 80 THR A O 1
ATOM 624 N N . ASP A 1 81 ? 4.953 -13.289 -14.734 1 90.19 81 ASP A N 1
ATOM 625 C CA . ASP A 1 81 ? 3.658 -13.875 -14.406 1 90.19 81 ASP A CA 1
ATOM 626 C C . ASP A 1 81 ? 3.766 -14.797 -13.195 1 90.19 81 ASP A C 1
ATOM 628 O O . ASP A 1 81 ? 4.824 -14.883 -12.57 1 90.19 81 ASP A O 1
ATOM 632 N N . PRO A 1 82 ? 2.73 -15.492 -12.797 1 87.44 82 PRO A N 1
ATOM 633 C CA . PRO A 1 82 ? 2.74 -16.312 -11.586 1 87.44 82 PRO A CA 1
ATOM 634 C C . PRO A 1 82 ? 3.629 -17.547 -11.719 1 87.44 82 PRO A C 1
ATOM 636 O O . PRO A 1 82 ? 3.906 -18.234 -10.727 1 87.44 82 PRO A O 1
ATOM 639 N N . HIS A 1 83 ? 4.129 -17.812 -12.945 1 83.19 83 HIS A N 1
ATOM 640 C CA . HIS A 1 83 ? 4.918 -19.016 -13.18 1 83.19 83 HIS A CA 1
ATOM 641 C C . HIS A 1 83 ? 6.398 -18.672 -13.328 1 83.19 83 HIS A C 1
ATOM 643 O O . HIS A 1 83 ? 7.234 -19.578 -13.438 1 83.19 83 HIS A O 1
ATOM 649 N N . GLY A 1 84 ? 6.727 -17.406 -13.359 1 92.62 84 GLY A N 1
ATOM 650 C CA . GLY A 1 84 ? 8.125 -17.016 -13.406 1 92.62 84 GLY A CA 1
ATOM 651 C C . GLY A 1 84 ? 8.57 -16.562 -14.789 1 92.62 84 GLY A C 1
ATOM 652 O O . GLY A 1 84 ? 9.766 -16.375 -15.031 1 92.62 84 GLY A O 1
ATOM 653 N N . THR A 1 85 ? 7.621 -16.5 -15.68 1 93.62 85 THR A N 1
ATOM 654 C CA . THR A 1 85 ? 7.938 -15.984 -17.016 1 93.62 85 THR A CA 1
ATOM 655 C C . THR A 1 85 ? 7.918 -14.461 -17.031 1 93.62 85 THR A C 1
ATOM 657 O O . THR A 1 85 ? 6.945 -13.844 -16.594 1 93.62 85 THR A O 1
ATOM 660 N N . LEU A 1 86 ? 9 -13.883 -17.516 1 97.38 86 LEU A N 1
ATOM 661 C CA . LEU A 1 86 ? 9.094 -12.43 -17.578 1 97.38 86 LEU A CA 1
ATOM 662 C C . LEU A 1 86 ? 8.109 -11.859 -18.594 1 97.38 86 LEU A C 1
ATOM 664 O O . LEU A 1 86 ? 8.18 -12.18 -19.781 1 97.38 86 LEU A O 1
ATOM 668 N N . LEU A 1 87 ? 7.195 -11.047 -18.188 1 96.62 87 LEU A N 1
ATOM 669 C CA . LEU A 1 87 ? 6.195 -10.406 -19.031 1 96.62 87 LEU A CA 1
ATOM 670 C C . LEU A 1 87 ? 6.723 -9.086 -19.594 1 96.62 87 LEU A C 1
ATOM 672 O O . LEU A 1 87 ? 6.434 -8.734 -20.734 1 96.62 87 LEU A O 1
ATOM 676 N N . TRP A 1 88 ? 7.449 -8.391 -18.781 1 97.38 88 TRP A N 1
ATOM 677 C CA . TRP A 1 88 ? 8.023 -7.094 -19.125 1 97.38 88 TRP A CA 1
ATOM 678 C C . TRP A 1 88 ? 9.383 -6.906 -18.453 1 97.38 88 TRP A C 1
ATOM 680 O O . TRP A 1 88 ? 9.57 -7.297 -17.297 1 97.38 88 TRP A O 1
ATOM 690 N N . THR A 1 89 ? 10.312 -6.355 -19.219 1 98.06 89 THR A N 1
ATOM 691 C CA . THR A 1 89 ? 11.633 -6.074 -18.656 1 98.06 89 THR A CA 1
ATOM 692 C C . THR A 1 89 ? 12.172 -4.746 -19.188 1 98.06 89 THR A C 1
ATOM 694 O O . THR A 1 89 ? 11.734 -4.27 -20.25 1 98.06 89 THR A O 1
ATOM 697 N N . TRP A 1 90 ? 13 -4.148 -18.453 1 98 90 TRP A N 1
ATOM 698 C CA . TRP A 1 90 ? 13.836 -3.029 -18.891 1 98 90 TRP A CA 1
ATOM 699 C C . TRP A 1 90 ? 15.227 -3.123 -18.281 1 98 90 TRP A C 1
ATOM 701 O O . TRP A 1 90 ? 15.375 -3.463 -17.109 1 98 90 TRP A O 1
ATOM 711 N N . SER A 1 91 ? 16.203 -2.91 -19.094 1 97.62 91 SER A N 1
ATOM 712 C CA . SER A 1 91 ? 17.578 -2.912 -18.625 1 97.62 91 SER A CA 1
ATOM 713 C C . SER A 1 91 ? 18.25 -1.562 -18.875 1 97.62 91 SER A C 1
ATOM 715 O O . SER A 1 91 ? 18.172 -1.014 -19.969 1 97.62 91 SER A O 1
ATOM 717 N N . SER A 1 92 ? 18.875 -1.039 -17.828 1 96.56 92 SER A N 1
ATOM 718 C CA . SER A 1 92 ? 19.734 0.132 -18.031 1 96.56 92 SER A CA 1
ATOM 719 C C . SER A 1 92 ? 20.859 -0.156 -19.016 1 96.56 92 SER A C 1
ATOM 721 O O . SER A 1 92 ? 21.125 -1.315 -19.344 1 96.56 92 SER A O 1
ATOM 723 N N . HIS A 1 93 ? 21.5 0.844 -19.453 1 94.88 93 HIS A N 1
ATOM 724 C CA . HIS A 1 93 ? 22.531 0.702 -20.469 1 94.88 93 HIS A CA 1
ATOM 725 C C . HIS A 1 93 ? 23.625 -0.272 -20.031 1 94.88 93 HIS A C 1
ATOM 727 O O . HIS A 1 93 ? 23.953 -1.217 -20.75 1 94.88 93 HIS A O 1
ATOM 733 N N . PRO A 1 94 ? 24.109 -0.168 -18.812 1 95.12 94 PRO A N 1
ATOM 734 C CA . PRO A 1 94 ? 25.203 -1.059 -18.391 1 95.12 94 PRO A CA 1
ATOM 735 C C . PRO A 1 94 ? 24.75 -2.516 -18.266 1 95.12 94 PRO A C 1
ATOM 737 O O . PRO A 1 94 ? 25.594 -3.424 -18.297 1 95.12 94 PRO A O 1
ATOM 740 N N . MET A 1 95 ? 23.469 -2.758 -18.141 1 96.5 95 MET A N 1
ATOM 741 C CA . MET A 1 95 ? 22.969 -4.109 -17.891 1 96.5 95 MET A CA 1
ATOM 742 C C . MET A 1 95 ? 22.406 -4.727 -19.156 1 96.5 95 MET A C 1
ATOM 744 O O . MET A 1 95 ? 22.125 -5.926 -19.203 1 96.5 95 MET A O 1
ATOM 748 N N . ARG A 1 96 ? 22.25 -3.979 -20.188 1 96.75 96 ARG A N 1
ATOM 749 C CA . ARG A 1 96 ? 21.469 -4.344 -21.359 1 96.75 96 ARG A CA 1
ATOM 750 C C . ARG A 1 96 ? 22.047 -5.59 -22.031 1 96.75 96 ARG A C 1
ATOM 752 O O . ARG A 1 96 ? 21.328 -6.562 -22.266 1 96.75 96 ARG A O 1
ATOM 759 N N . SER A 1 97 ? 23.312 -5.59 -22.328 1 96.38 97 SER A N 1
ATOM 760 C CA . SER A 1 97 ? 23.938 -6.707 -23.031 1 96.38 97 SER A CA 1
ATOM 761 C C . SER A 1 97 ? 23.891 -7.98 -22.188 1 96.38 97 SER A C 1
ATOM 763 O O . SER A 1 97 ? 23.562 -9.055 -22.703 1 96.38 97 SER A O 1
ATOM 765 N N . SER A 1 98 ? 24.219 -7.859 -20.922 1 95.81 98 SER A N 1
ATOM 766 C CA . SER A 1 98 ? 24.203 -9.008 -20.031 1 95.81 98 SER A CA 1
ATOM 767 C C . SER A 1 98 ? 22.781 -9.578 -19.906 1 95.81 98 SER A C 1
ATOM 769 O O . SER A 1 98 ? 22.609 -10.797 -19.859 1 95.81 98 SER A O 1
ATOM 771 N N . ALA A 1 99 ? 21.812 -8.695 -19.766 1 97.19 99 ALA A N 1
ATOM 772 C CA . ALA A 1 99 ? 20.422 -9.125 -19.641 1 97.19 99 ALA A CA 1
ATOM 773 C C . ALA A 1 99 ? 19.984 -9.914 -20.875 1 97.19 99 ALA A C 1
ATOM 775 O O . ALA A 1 99 ? 19.328 -10.953 -20.75 1 97.19 99 ALA A O 1
ATOM 776 N N . GLU A 1 100 ? 20.328 -9.453 -22.031 1 96.62 100 GLU A N 1
ATOM 777 C CA . GLU A 1 100 ? 19.984 -10.125 -23.281 1 96.62 100 GLU A CA 1
ATOM 778 C C . GLU A 1 100 ? 20.672 -11.492 -23.375 1 96.62 100 GLU A C 1
ATOM 780 O O . GLU A 1 100 ? 20.062 -12.469 -23.797 1 96.62 100 GLU A O 1
ATOM 785 N N . GLN A 1 101 ? 21.891 -11.57 -22.969 1 95.94 101 GLN A N 1
ATOM 786 C CA . GLN A 1 101 ? 22.688 -12.789 -23.062 1 95.94 101 GLN A CA 1
ATOM 787 C C . GLN A 1 101 ? 22.094 -13.906 -22.219 1 95.94 101 GLN A C 1
ATOM 789 O O . GLN A 1 101 ? 22.125 -15.078 -22.609 1 95.94 101 GLN A O 1
ATOM 794 N N . VAL A 1 102 ? 21.531 -13.523 -21.094 1 96.69 102 VAL A N 1
ATOM 795 C CA . VAL A 1 102 ? 21.047 -14.539 -20.172 1 96.69 102 VAL A CA 1
ATOM 796 C C . VAL A 1 102 ? 19.531 -14.68 -20.297 1 96.69 102 VAL A C 1
ATOM 798 O O . VAL A 1 102 ? 18.891 -15.383 -19.5 1 96.69 102 VAL A O 1
ATOM 801 N N . HIS A 1 103 ? 18.953 -13.953 -21.188 1 97.38 103 HIS A N 1
ATOM 802 C CA . HIS A 1 103 ? 17.531 -13.961 -21.5 1 97.38 103 HIS A CA 1
ATOM 803 C C . HIS A 1 103 ? 16.703 -13.414 -20.344 1 97.38 103 HIS A C 1
ATOM 805 O O . HIS A 1 103 ? 15.641 -13.961 -20.016 1 97.38 103 HIS A O 1
ATOM 811 N N . PHE A 1 104 ? 17.266 -12.422 -19.672 1 97.81 104 PHE A N 1
ATOM 812 C CA . PHE A 1 104 ? 16.438 -11.562 -18.828 1 97.81 104 PHE A CA 1
ATOM 813 C C . PHE A 1 104 ? 15.648 -10.57 -19.688 1 97.81 104 PHE A C 1
ATOM 815 O O . PHE A 1 104 ? 15.898 -9.367 -19.625 1 97.81 104 PHE A O 1
ATOM 822 N N . VAL A 1 105 ? 14.789 -11.109 -20.5 1 97.25 105 VAL A N 1
ATOM 823 C CA . VAL A 1 105 ? 13.953 -10.406 -21.469 1 97.25 105 VAL A CA 1
ATOM 824 C C . VAL A 1 105 ? 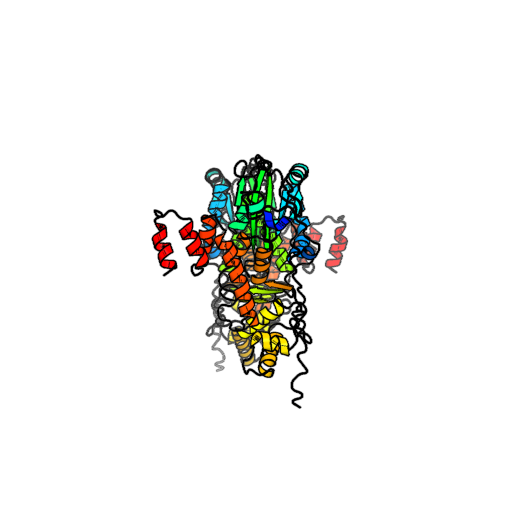12.539 -10.977 -21.453 1 97.25 105 VAL A C 1
ATOM 826 O O . VAL A 1 105 ? 12.289 -12.008 -20.812 1 97.25 105 VAL A O 1
ATOM 829 N N . GLU A 1 106 ? 11.617 -10.305 -22.094 1 96.12 106 GLU A N 1
ATOM 830 C CA . GLU A 1 106 ? 10.242 -10.797 -22.188 1 96.12 106 GLU A CA 1
ATOM 831 C C . GLU A 1 106 ? 10.211 -12.234 -22.688 1 96.12 106 GLU A C 1
ATOM 833 O O . GLU A 1 106 ? 10.883 -12.57 -23.672 1 96.12 106 GLU A O 1
ATOM 838 N N . GLY A 1 107 ? 9.5 -13.055 -21.953 1 95.75 107 GLY A N 1
ATOM 839 C CA . GLY A 1 107 ? 9.375 -14.453 -22.312 1 95.75 107 GLY A CA 1
ATOM 840 C C . GLY A 1 107 ? 10.344 -15.359 -21.578 1 95.75 107 GLY A C 1
ATOM 841 O O . GLY A 1 107 ? 10.18 -16.578 -21.578 1 95.75 107 GLY A O 1
ATOM 842 N N . GLY A 1 108 ? 11.383 -14.805 -21 1 96.12 108 GLY A N 1
ATOM 843 C CA . GLY A 1 108 ? 12.336 -15.609 -20.25 1 96.12 108 GLY A CA 1
ATOM 844 C C . GLY A 1 108 ? 11.719 -16.281 -19.031 1 96.12 108 GLY A C 1
ATOM 845 O O . GLY A 1 108 ? 11.039 -15.633 -18.234 1 96.12 108 GLY A O 1
ATOM 846 N N . GLN A 1 109 ? 11.914 -17.594 -18.938 1 93.62 109 GLN A N 1
ATOM 847 C CA . GLN A 1 109 ? 11.383 -18.375 -17.828 1 93.62 109 GLN A CA 1
ATOM 848 C C . GLN A 1 109 ? 12.43 -18.578 -16.734 1 93.62 109 GLN A C 1
ATOM 850 O O . GLN A 1 109 ? 13.445 -19.234 -16.953 1 93.62 109 GLN A O 1
ATOM 855 N N . TRP A 1 110 ? 12.117 -18.094 -15.5 1 94.38 110 TRP A N 1
ATOM 856 C CA . TRP A 1 110 ? 13.172 -18.016 -14.492 1 94.38 110 TRP A CA 1
ATOM 857 C C . TRP A 1 110 ? 12.773 -18.781 -13.234 1 94.38 110 TRP A C 1
ATOM 859 O O . TRP A 1 110 ? 13.336 -18.547 -12.156 1 94.38 110 TRP A O 1
ATOM 869 N N . SER A 1 111 ? 11.836 -19.672 -13.359 1 89.44 111 SER A N 1
ATOM 870 C CA . SER A 1 111 ? 11.516 -20.547 -12.242 1 89.44 111 SER A CA 1
ATOM 871 C C . SER A 1 111 ? 12.719 -21.422 -11.867 1 89.44 111 SER A C 1
ATOM 873 O O . SER A 1 111 ? 13.633 -21.594 -12.672 1 89.44 111 SER A O 1
ATOM 875 N N . THR A 1 112 ? 12.742 -21.891 -10.648 1 87.25 112 THR A N 1
ATOM 876 C CA . THR A 1 112 ? 13.836 -22.766 -10.219 1 87.25 112 THR A CA 1
ATOM 877 C C . THR A 1 112 ? 13.883 -24.031 -11.062 1 87.25 112 THR A C 1
ATOM 879 O O . THR A 1 112 ? 14.961 -24.594 -11.297 1 87.25 112 THR A O 1
ATOM 882 N N . GLN A 1 113 ? 12.781 -24.469 -11.555 1 78.31 113 GLN A N 1
ATOM 883 C CA . GLN A 1 113 ? 12.719 -25.656 -12.414 1 78.31 113 GLN A CA 1
ATOM 884 C C . GLN A 1 113 ? 13.398 -25.391 -13.758 1 78.31 113 GLN A C 1
ATOM 886 O O . GLN A 1 113 ? 14.023 -26.281 -14.328 1 78.31 113 GLN A O 1
ATOM 891 N N . ALA A 1 114 ? 13.352 -24.219 -14.211 1 85.12 114 ALA A N 1
ATOM 892 C CA . ALA A 1 114 ? 13.875 -23.891 -15.531 1 85.12 114 ALA A CA 1
ATOM 893 C C . ALA A 1 114 ? 15.359 -23.547 -15.469 1 85.12 114 ALA A C 1
ATOM 895 O O . ALA A 1 114 ? 16.141 -23.969 -16.328 1 85.12 114 ALA A O 1
ATOM 896 N N . VAL A 1 115 ? 15.758 -22.766 -14.438 1 91.25 115 VAL A N 1
ATOM 897 C CA . VAL A 1 115 ? 17.125 -22.25 -14.508 1 91.25 115 VAL A CA 1
ATOM 898 C C . VAL A 1 115 ? 17.844 -22.516 -13.188 1 91.25 115 VAL A C 1
ATOM 900 O O . VAL A 1 115 ? 19 -22.109 -13.008 1 91.25 115 VAL A O 1
ATOM 903 N N . GLY A 1 116 ? 17.234 -23.234 -12.266 1 87.75 116 GLY A N 1
ATOM 904 C CA . GLY A 1 116 ? 17.828 -23.469 -10.961 1 87.75 116 GLY A CA 1
ATOM 905 C C . GLY A 1 116 ? 17.625 -22.312 -9.992 1 87.75 116 GLY A C 1
ATOM 906 O O . GLY A 1 116 ? 16.828 -21.406 -10.258 1 87.75 116 GLY A O 1
ATOM 907 N N . GLN A 1 117 ? 18.312 -22.375 -8.859 1 90.69 117 GLN A N 1
ATOM 908 C CA . GLN A 1 117 ? 18.125 -21.406 -7.797 1 90.69 117 GLN A CA 1
ATOM 909 C C . GLN A 1 117 ? 18.453 -19.984 -8.289 1 90.69 117 GLN A C 1
ATOM 911 O O . GLN A 1 117 ? 19.5 -19.781 -8.906 1 90.69 117 GLN A O 1
ATOM 916 N N . ASN A 1 118 ? 17.656 -19.094 -8.062 1 94.5 118 ASN A N 1
ATOM 917 C CA . ASN A 1 118 ? 17.781 -17.672 -8.32 1 94.5 118 ASN A CA 1
ATOM 918 C C . ASN A 1 118 ? 16.766 -16.875 -7.512 1 94.5 118 ASN A C 1
ATOM 920 O O . ASN A 1 118 ? 15.922 -17.453 -6.82 1 94.5 118 ASN A O 1
ATOM 924 N N . ALA A 1 119 ? 16.859 -15.578 -7.535 1 96.56 119 ALA A N 1
ATOM 925 C CA . ALA A 1 119 ? 16.016 -14.727 -6.691 1 96.56 119 ALA A CA 1
ATOM 926 C C . ALA A 1 119 ? 14.555 -14.844 -7.094 1 96.56 119 ALA A C 1
ATOM 928 O O . ALA A 1 119 ? 13.672 -14.938 -6.234 1 96.56 119 ALA A O 1
ATOM 929 N N . ILE A 1 120 ? 14.266 -14.812 -8.414 1 96.5 120 ILE A N 1
ATOM 930 C CA . ILE A 1 120 ? 12.898 -14.914 -8.914 1 96.5 120 ILE A CA 1
ATOM 931 C C . ILE A 1 120 ? 12.289 -16.25 -8.492 1 96.5 120 ILE A C 1
ATOM 933 O O . ILE A 1 120 ? 11.203 -16.297 -7.914 1 96.5 120 ILE A O 1
ATOM 937 N N . GLY A 1 121 ? 13.039 -17.312 -8.758 1 92.44 121 GLY A N 1
ATOM 938 C CA . GLY A 1 121 ? 12.578 -18.656 -8.406 1 92.44 121 GLY A CA 1
ATOM 939 C C . GLY A 1 121 ? 12.312 -18.828 -6.922 1 92.44 121 GLY A C 1
ATOM 940 O O . GLY A 1 121 ? 11.305 -19.406 -6.527 1 92.44 121 GLY A O 1
ATOM 941 N N . LEU A 1 122 ? 13.234 -18.359 -6.113 1 91.12 122 LEU A N 1
ATOM 942 C CA . LEU A 1 122 ? 13.062 -18.469 -4.668 1 91.12 122 LEU A CA 1
ATOM 943 C C . LEU A 1 122 ? 11.82 -17.719 -4.211 1 91.12 122 LEU A C 1
ATOM 945 O O . LEU A 1 122 ? 11.055 -18.219 -3.385 1 91.12 122 LEU A O 1
ATOM 949 N N . ALA A 1 123 ? 11.633 -16.484 -4.73 1 93.88 123 ALA A N 1
ATOM 950 C CA . ALA A 1 123 ? 10.469 -15.695 -4.371 1 93.88 123 ALA A CA 1
ATOM 951 C C . ALA A 1 123 ? 9.18 -16.391 -4.816 1 93.88 123 ALA A C 1
ATOM 953 O O . ALA A 1 123 ? 8.164 -16.328 -4.117 1 93.88 123 ALA A O 1
ATOM 954 N N . LEU A 1 124 ? 9.188 -17.016 -5.969 1 88.38 124 LEU A N 1
ATOM 955 C CA . LEU A 1 124 ? 8.047 -17.781 -6.461 1 88.38 124 LEU A CA 1
ATOM 956 C C . LEU A 1 124 ? 7.684 -18.906 -5.496 1 88.38 124 LEU A C 1
ATOM 958 O O . LEU A 1 124 ? 6.504 -19.141 -5.227 1 88.38 124 LEU A O 1
ATOM 962 N N . ASN A 1 125 ? 8.68 -19.547 -4.953 1 81.38 125 ASN A N 1
ATOM 963 C CA . ASN A 1 125 ? 8.492 -20.719 -4.117 1 81.38 125 ASN A CA 1
ATOM 964 C C . ASN A 1 125 ? 8.07 -20.344 -2.699 1 81.38 125 ASN A C 1
ATOM 966 O O . ASN A 1 125 ? 7.297 -21.062 -2.064 1 81.38 125 ASN A O 1
ATOM 970 N N . THR A 1 126 ? 8.57 -19.203 -2.23 1 82.38 126 THR A N 1
ATOM 971 C CA . THR A 1 126 ? 8.359 -18.859 -0.828 1 82.38 126 THR A CA 1
ATOM 972 C C . THR A 1 126 ? 7.277 -17.797 -0.684 1 82.38 126 THR A C 1
ATOM 974 O O . THR A 1 126 ? 6.77 -17.562 0.416 1 82.38 126 THR A O 1
ATOM 977 N N . HIS A 1 127 ? 6.984 -17.078 -1.812 1 85.75 127 HIS A N 1
ATOM 978 C CA . HIS A 1 127 ? 6.074 -15.945 -1.8 1 85.75 127 HIS A CA 1
ATOM 979 C C . HIS A 1 127 ? 6.551 -14.867 -0.834 1 85.75 127 HIS A C 1
ATOM 981 O O . HIS A 1 127 ? 5.742 -14.25 -0.138 1 85.75 127 HIS A O 1
ATOM 987 N N . SER A 1 128 ? 7.832 -14.781 -0.729 1 91 128 SER A N 1
ATOM 988 C CA . SER A 1 128 ? 8.492 -13.766 0.082 1 91 128 SER A CA 1
ATOM 989 C C . SER A 1 128 ? 9.664 -13.133 -0.667 1 91 128 SER A C 1
ATOM 991 O O . SER A 1 128 ? 10.18 -13.719 -1.623 1 91 128 SER A O 1
ATOM 993 N N . ALA A 1 129 ? 10 -11.938 -0.238 1 95.38 129 ALA A N 1
ATOM 994 C CA . ALA A 1 129 ? 11.125 -11.266 -0.875 1 95.38 129 ALA A CA 1
ATOM 995 C C . ALA A 1 129 ? 12.414 -12.07 -0.685 1 95.38 129 ALA A C 1
ATOM 997 O O . ALA A 1 129 ? 12.562 -12.789 0.303 1 95.38 129 ALA A O 1
ATOM 998 N N . SER A 1 130 ? 13.328 -11.977 -1.678 1 94.62 130 SER A N 1
ATOM 999 C CA . SER A 1 130 ? 14.57 -12.742 -1.645 1 94.62 130 SER A CA 1
ATOM 1000 C C . SER A 1 130 ? 15.719 -11.953 -2.266 1 94.62 130 SER A C 1
ATOM 1002 O O . SER A 1 130 ? 15.492 -11 -3.016 1 94.62 130 SER A O 1
ATOM 1004 N N . CYS A 1 131 ? 16.828 -12.25 -1.869 1 95.38 131 CYS A N 1
ATOM 1005 C CA . CYS A 1 131 ? 18.078 -11.766 -2.441 1 95.38 131 CYS A CA 1
ATOM 1006 C C . CYS A 1 131 ? 19.047 -12.914 -2.719 1 95.38 131 CYS A C 1
ATOM 1008 O O . CYS A 1 131 ? 19.281 -13.75 -1.849 1 95.38 131 CYS A O 1
ATOM 1010 N N . VAL A 1 132 ? 19.469 -13.055 -3.902 1 93.81 132 VAL A N 1
ATOM 1011 C CA . VAL A 1 132 ? 20.453 -14.062 -4.289 1 93.81 132 VAL A CA 1
ATOM 1012 C C . VAL A 1 132 ? 21.672 -13.391 -4.926 1 93.81 132 VAL A C 1
ATOM 1014 O O . VAL A 1 132 ? 21.516 -12.57 -5.836 1 93.81 132 VAL A O 1
ATOM 1017 N N . TYR A 1 133 ? 22.828 -13.656 -4.449 1 89.94 133 TYR A N 1
ATOM 1018 C CA . TYR A 1 133 ? 24.016 -12.984 -4.961 1 89.94 133 TYR A CA 1
ATOM 1019 C C . TYR A 1 133 ? 25.047 -13.992 -5.449 1 89.94 133 TYR A C 1
ATOM 1021 O O . TYR A 1 133 ? 25.156 -15.094 -4.902 1 89.94 133 TYR A O 1
ATOM 1029 N N . SER A 1 134 ? 25.641 -13.609 -6.469 1 86.31 134 SER A N 1
ATOM 1030 C CA . SER A 1 134 ? 26.859 -14.227 -6.992 1 86.31 134 SER A CA 1
ATOM 1031 C C . SER A 1 134 ? 26.719 -15.742 -7.086 1 86.31 134 SER A C 1
ATOM 1033 O O . SER A 1 134 ? 25.766 -16.25 -7.695 1 86.31 134 SER A O 1
ATOM 1035 N N . HIS A 1 135 ? 27.438 -16.578 -6.281 1 83.62 135 HIS A N 1
ATOM 1036 C CA . HIS A 1 135 ? 27.578 -18.016 -6.434 1 83.62 135 HIS A CA 1
ATOM 1037 C C . HIS A 1 135 ? 26.328 -18.75 -5.973 1 83.62 135 HIS A C 1
ATOM 1039 O O . HIS A 1 135 ? 26.172 -19.938 -6.238 1 83.62 135 HIS A O 1
ATOM 1045 N N . GLU A 1 136 ? 25.422 -17.969 -5.422 1 86.94 136 GLU A N 1
ATOM 1046 C CA . GLU A 1 136 ? 24.156 -18.594 -5 1 86.94 136 GLU A CA 1
ATOM 1047 C C . GLU A 1 136 ? 23.266 -18.875 -6.195 1 86.94 136 GLU A C 1
ATOM 1049 O O . GLU A 1 136 ? 22.344 -19.688 -6.098 1 86.94 136 GLU A O 1
ATOM 1054 N N . ASN A 1 137 ? 23.516 -18.094 -7.273 1 90.19 137 ASN A N 1
ATOM 1055 C CA . ASN A 1 137 ? 22.812 -18.391 -8.516 1 90.19 137 ASN A CA 1
ATOM 1056 C C . ASN A 1 137 ? 23.266 -19.734 -9.102 1 90.19 137 ASN A C 1
ATOM 1058 O O . ASN A 1 137 ? 24.469 -19.984 -9.203 1 90.19 137 ASN A O 1
ATOM 1062 N N . GLN A 1 138 ? 22.422 -20.547 -9.547 1 88.69 138 GLN A N 1
ATOM 1063 C CA . GLN A 1 138 ? 22.781 -21.844 -10.094 1 88.69 138 GLN A CA 1
ATOM 1064 C C . GLN A 1 138 ? 23.297 -21.719 -11.523 1 88.69 138 GLN A C 1
ATOM 1066 O O . GLN A 1 138 ? 24.219 -22.422 -11.93 1 88.69 138 GLN A O 1
ATOM 1071 N N . MET A 1 139 ? 22.609 -20.938 -12.266 1 90.44 139 MET A N 1
ATOM 1072 C CA . MET A 1 139 ? 23.078 -20.703 -13.625 1 90.44 139 MET A CA 1
ATOM 1073 C C . MET A 1 139 ? 24.391 -19.906 -13.633 1 90.44 139 MET A C 1
ATOM 1075 O O . MET A 1 139 ? 24.438 -18.781 -13.133 1 90.44 139 MET A O 1
ATOM 1079 N N . ASN A 1 140 ? 25.391 -20.391 -14.203 1 90 140 ASN A N 1
ATOM 1080 C CA . ASN A 1 140 ? 26.734 -19.859 -14.141 1 90 140 ASN A CA 1
ATOM 1081 C C . ASN A 1 140 ? 26.812 -18.469 -14.766 1 90 140 ASN A C 1
ATOM 1083 O O . ASN A 1 140 ? 27.531 -17.594 -14.281 1 90 140 ASN A O 1
ATOM 1087 N N . SER A 1 141 ? 26.078 -18.266 -15.75 1 92.25 141 SER A N 1
ATOM 1088 C CA . SER A 1 141 ? 26.172 -17.031 -16.531 1 92.25 141 SER A CA 1
ATOM 1089 C C . SER A 1 141 ? 25.672 -15.828 -15.75 1 92.25 141 SER A C 1
ATOM 1091 O O . SER A 1 141 ? 25.891 -14.688 -16.141 1 92.25 141 SER A O 1
ATOM 1093 N N . VAL A 1 142 ? 25.031 -16.047 -14.602 1 92.81 142 VAL A N 1
ATOM 1094 C CA . VAL A 1 142 ? 24.531 -14.922 -13.812 1 92.81 142 VAL A CA 1
ATOM 1095 C C . VAL A 1 142 ? 25.234 -14.883 -12.461 1 92.81 142 VAL A C 1
ATOM 1097 O O . VAL A 1 142 ? 24.766 -14.242 -11.523 1 92.81 142 VAL A O 1
ATOM 1100 N N . ARG A 1 143 ? 26.344 -15.508 -12.32 1 91.88 143 ARG A N 1
ATOM 1101 C CA . ARG A 1 143 ? 27.047 -15.562 -11.039 1 91.88 143 ARG A CA 1
ATOM 1102 C C . ARG A 1 143 ? 27.781 -14.25 -10.758 1 91.88 143 ARG A C 1
ATOM 1104 O O . ARG A 1 143 ? 28.312 -14.055 -9.664 1 91.88 143 ARG A O 1
ATOM 1111 N N . ASP A 1 144 ? 27.766 -13.422 -11.711 1 93.38 144 ASP A N 1
ATOM 1112 C CA . ASP A 1 144 ? 28.281 -12.094 -11.422 1 93.38 144 ASP A CA 1
ATOM 1113 C C . ASP A 1 144 ? 27.156 -11.102 -11.133 1 93.38 144 ASP A C 1
ATOM 1115 O O . ASP A 1 144 ? 27.391 -9.898 -11.039 1 93.38 144 ASP A O 1
ATOM 1119 N N . TRP A 1 145 ? 25.984 -11.625 -11.039 1 94.75 145 TRP A N 1
ATOM 1120 C CA . TRP A 1 145 ? 24.812 -10.789 -10.773 1 94.75 145 TRP A CA 1
ATOM 1121 C C . TRP A 1 145 ? 24.422 -10.844 -9.297 1 94.75 145 TRP A C 1
ATOM 1123 O O . TRP A 1 145 ? 24.766 -11.797 -8.594 1 94.75 145 TRP A O 1
ATOM 1133 N N . VAL A 1 146 ? 23.828 -9.852 -8.75 1 96.12 146 VAL A N 1
ATOM 1134 C CA . VAL A 1 146 ? 22.969 -9.867 -7.566 1 96.12 146 VAL A CA 1
ATOM 1135 C C . VAL A 1 146 ? 21.547 -9.523 -7.965 1 96.12 146 VAL A C 1
ATOM 1137 O O . VAL A 1 146 ? 21.312 -8.633 -8.789 1 96.12 146 VAL A O 1
ATOM 1140 N N . CYS A 1 147 ? 20.609 -10.32 -7.48 1 97.06 147 CYS A N 1
ATOM 1141 C CA . CYS A 1 147 ? 19.203 -10.133 -7.848 1 97.06 147 CYS A CA 1
ATOM 1142 C C . CYS A 1 147 ? 18.328 -10.031 -6.609 1 97.06 147 CYS A C 1
ATOM 1144 O O . CYS A 1 147 ? 18.547 -10.734 -5.629 1 97.06 147 CYS A O 1
ATOM 1146 N N . TYR A 1 148 ? 17.438 -9.086 -6.59 1 97.38 148 TYR A N 1
ATOM 1147 C CA . TYR A 1 148 ? 16.406 -8.891 -5.582 1 97.38 148 TYR A CA 1
ATOM 1148 C C . TYR A 1 148 ? 15.023 -9.148 -6.164 1 97.38 148 TYR A C 1
ATOM 1150 O O . TYR A 1 148 ? 14.695 -8.656 -7.242 1 97.38 148 TYR A O 1
ATOM 1158 N N . ALA A 1 149 ? 14.219 -9.945 -5.48 1 98.31 149 ALA A N 1
ATOM 1159 C CA . ALA A 1 149 ? 12.891 -10.273 -5.996 1 98.31 149 ALA A CA 1
ATOM 1160 C C . ALA A 1 149 ? 11.836 -10.164 -4.898 1 98.31 149 ALA A C 1
ATOM 1162 O O . ALA A 1 149 ? 12.125 -10.406 -3.723 1 98.31 149 ALA A O 1
ATOM 1163 N N . ALA A 1 150 ? 10.688 -9.742 -5.23 1 98 150 ALA A N 1
ATOM 1164 C CA . ALA A 1 150 ? 9.562 -9.625 -4.305 1 98 150 ALA A CA 1
ATOM 1165 C C . ALA A 1 150 ? 8.258 -10.039 -4.977 1 98 150 ALA A C 1
ATOM 1167 O O . ALA A 1 150 ? 8.031 -9.734 -6.152 1 98 150 ALA A O 1
ATOM 1168 N N . PRO A 1 151 ? 7.387 -10.719 -4.246 1 96.06 151 PRO A N 1
ATOM 1169 C CA . PRO A 1 151 ? 6.09 -11.094 -4.812 1 96.06 151 PRO A CA 1
ATOM 1170 C C . PRO A 1 151 ? 5.156 -9.906 -5 1 96.06 151 PRO A C 1
ATOM 1172 O O . PRO A 1 151 ? 5.223 -8.938 -4.234 1 96.06 151 PRO A O 1
ATOM 1175 N N . ILE A 1 152 ? 4.406 -9.883 -5.996 1 96.5 152 ILE A N 1
ATOM 1176 C CA . ILE A 1 152 ? 3.312 -8.953 -6.23 1 96.5 152 ILE A CA 1
ATOM 1177 C C . ILE A 1 152 ? 1.987 -9.602 -5.836 1 96.5 152 ILE A C 1
ATOM 1179 O O . ILE A 1 152 ? 1.385 -10.328 -6.629 1 96.5 152 ILE A O 1
ATOM 1183 N N . THR A 1 153 ? 1.514 -9.375 -4.598 1 90.88 153 THR A N 1
ATOM 1184 C CA . THR A 1 153 ? 0.303 -9.977 -4.051 1 90.88 153 THR A CA 1
ATOM 1185 C C . THR A 1 153 ? -0.655 -8.898 -3.547 1 90.88 153 THR A C 1
ATOM 1187 O O . THR A 1 153 ? -0.244 -7.973 -2.846 1 90.88 153 THR A O 1
ATOM 1190 N N . ASP A 1 154 ? -1.815 -8.961 -3.971 1 81.38 154 ASP A N 1
ATOM 1191 C CA . ASP A 1 154 ? -2.83 -8.062 -3.426 1 81.38 154 ASP A CA 1
ATOM 1192 C C . ASP A 1 154 ? -3.109 -8.375 -1.958 1 81.38 154 ASP A C 1
ATOM 1194 O O . ASP A 1 154 ? -3.473 -9.5 -1.618 1 81.38 154 ASP A O 1
ATOM 1198 N N . ALA A 1 155 ? -2.936 -7.457 -1.168 1 72.44 155 ALA A N 1
ATOM 1199 C CA . ALA A 1 155 ? -3.051 -7.691 0.269 1 72.44 155 ALA A CA 1
ATOM 1200 C C . ALA A 1 155 ? -4.5 -7.945 0.668 1 72.44 155 ALA A C 1
ATOM 1202 O O . ALA A 1 155 ? -4.77 -8.641 1.651 1 72.44 155 ALA A O 1
ATOM 1203 N N . ASN A 1 156 ? -5.422 -7.406 -0.091 1 67.19 156 ASN A N 1
ATOM 1204 C CA . ASN A 1 156 ? -6.832 -7.535 0.262 1 67.19 156 ASN A CA 1
ATOM 1205 C C . ASN A 1 156 ? -7.406 -8.867 -0.209 1 67.19 156 ASN A C 1
ATOM 1207 O O . ASN A 1 156 ? -8.109 -9.547 0.542 1 67.19 156 ASN A O 1
ATOM 1211 N N . THR A 1 157 ? -7.035 -9.258 -1.439 1 65.19 157 THR A N 1
ATOM 1212 C CA . THR A 1 157 ? -7.625 -10.461 -2.023 1 65.19 157 THR A CA 1
ATOM 1213 C C . THR A 1 157 ? -6.703 -11.656 -1.835 1 65.19 157 THR A C 1
ATOM 1215 O O . THR A 1 157 ? -7.141 -12.805 -1.918 1 65.19 157 THR A O 1
ATOM 1218 N N . GLY A 1 158 ? -5.391 -11.336 -1.639 1 73.94 158 GLY A N 1
ATOM 1219 C CA . GLY A 1 158 ? -4.41 -12.406 -1.579 1 73.94 158 GLY A CA 1
ATOM 1220 C C . GLY A 1 158 ? -3.982 -12.898 -2.949 1 73.94 158 GLY A C 1
ATOM 1221 O O . GLY A 1 158 ? -3.162 -13.812 -3.057 1 73.94 158 GLY A O 1
ATOM 1222 N N . GLN A 1 159 ? -4.555 -12.305 -3.969 1 77.44 159 GLN A N 1
ATOM 1223 C CA . GLN A 1 159 ? -4.219 -12.719 -5.328 1 77.44 159 GLN A CA 1
ATOM 1224 C C . GLN A 1 159 ? -2.742 -12.469 -5.625 1 77.44 159 GLN A C 1
ATOM 1226 O O . GLN A 1 159 ? -2.23 -11.375 -5.391 1 77.44 159 GLN A O 1
ATOM 1231 N N . PHE A 1 160 ? -2.135 -13.539 -6.059 1 86.62 160 PHE A N 1
ATOM 1232 C CA . PHE A 1 160 ? -0.738 -13.492 -6.477 1 86.62 160 PHE A CA 1
ATOM 1233 C C . PHE A 1 160 ? -0.628 -13.242 -7.977 1 86.62 160 PHE A C 1
ATOM 1235 O O . PHE A 1 160 ? -1.189 -13.992 -8.781 1 86.62 160 PHE A O 1
ATOM 1242 N N . TYR A 1 161 ? 0.092 -12.211 -8.43 1 90.62 161 TYR A N 1
ATOM 1243 C CA . TYR A 1 161 ? 0.159 -11.836 -9.836 1 90.62 161 TYR A CA 1
ATOM 1244 C C . TYR A 1 161 ? 1.493 -12.242 -10.445 1 90.62 161 TYR A C 1
ATOM 1246 O O . TYR A 1 161 ? 1.578 -12.5 -11.648 1 90.62 161 TYR A O 1
ATOM 1254 N N . GLY A 1 162 ? 2.51 -12.273 -9.617 1 94.31 162 GLY A N 1
ATOM 1255 C CA . GLY A 1 162 ? 3.84 -12.602 -10.102 1 94.31 162 GLY A CA 1
ATOM 1256 C C . GLY A 1 162 ? 4.949 -12.047 -9.234 1 94.31 162 GLY A C 1
ATOM 1257 O O . GLY A 1 162 ? 4.77 -11.859 -8.031 1 94.31 162 GLY A O 1
ATOM 1258 N N . ILE A 1 163 ? 6.168 -11.906 -9.852 1 97.31 163 ILE A N 1
ATOM 1259 C CA . ILE A 1 163 ? 7.352 -11.484 -9.109 1 97.31 163 ILE A CA 1
ATOM 1260 C C . ILE A 1 163 ? 7.926 -10.211 -9.734 1 97.31 163 ILE A C 1
ATOM 1262 O O . ILE A 1 163 ? 8.008 -10.094 -10.953 1 97.31 163 ILE A O 1
ATOM 1266 N N . MET A 1 164 ? 8.266 -9.242 -8.867 1 98.62 164 MET A N 1
ATOM 1267 C CA . MET A 1 164 ? 9.102 -8.094 -9.219 1 98.62 164 MET A CA 1
ATOM 1268 C C . MET A 1 164 ? 10.578 -8.414 -9.008 1 98.62 164 MET A C 1
ATOM 1270 O O . MET A 1 164 ? 10.945 -9.023 -8.008 1 98.62 164 MET A O 1
ATOM 1274 N N . ASN A 1 165 ? 11.414 -8.039 -9.961 1 98.69 165 ASN A N 1
ATOM 1275 C CA . ASN A 1 165 ? 12.828 -8.344 -9.812 1 98.69 165 ASN A CA 1
ATOM 1276 C C . ASN A 1 165 ? 13.703 -7.148 -10.18 1 98.69 165 ASN A C 1
ATOM 1278 O O . ASN A 1 165 ? 13.422 -6.441 -11.148 1 98.69 165 ASN A O 1
ATOM 1282 N N . LEU A 1 166 ? 14.727 -6.859 -9.43 1 97.62 166 LEU A N 1
ATOM 1283 C CA . LEU A 1 166 ? 15.82 -5.922 -9.688 1 97.62 166 LEU A CA 1
ATOM 1284 C C . LEU A 1 166 ? 17.156 -6.645 -9.711 1 97.62 166 LEU A C 1
ATOM 1286 O O . LEU A 1 166 ? 17.453 -7.43 -8.805 1 97.62 166 LEU A O 1
ATOM 1290 N N . SER A 1 167 ? 17.906 -6.434 -10.742 1 96.94 167 SER A N 1
ATOM 1291 C CA . SER A 1 167 ? 19.188 -7.105 -10.844 1 96.94 167 SER A CA 1
ATOM 1292 C C . SER A 1 167 ? 20.297 -6.125 -11.227 1 96.94 167 SER A C 1
ATOM 1294 O O . SER A 1 167 ? 20.047 -5.156 -11.953 1 96.94 167 SER A O 1
ATOM 1296 N N . THR A 1 168 ? 21.453 -6.316 -10.742 1 95.44 168 THR A N 1
ATOM 1297 C CA . THR A 1 168 ? 22.656 -5.602 -11.117 1 95.44 168 THR A CA 1
ATOM 1298 C C . THR A 1 168 ? 23.891 -6.484 -10.922 1 95.44 168 THR A C 1
ATOM 1300 O O . THR A 1 168 ? 23.766 -7.684 -10.656 1 95.44 168 THR A O 1
ATOM 1303 N N . LYS A 1 169 ? 25.047 -5.938 -11.219 1 94.25 169 LYS A N 1
ATOM 1304 C CA . LYS A 1 169 ? 26.281 -6.676 -10.969 1 94.25 169 LYS A CA 1
ATOM 1305 C C . LYS A 1 169 ? 26.562 -6.777 -9.477 1 94.25 169 LYS A C 1
ATOM 1307 O O . LYS A 1 169 ? 26.297 -5.844 -8.719 1 94.25 169 LYS A O 1
ATOM 1312 N N . TYR A 1 170 ? 27.141 -7.914 -9.039 1 89.94 170 TYR A N 1
ATOM 1313 C CA . TYR A 1 170 ? 27.297 -8.242 -7.621 1 89.94 170 TYR A CA 1
ATOM 1314 C C . TYR A 1 170 ? 28.125 -7.188 -6.898 1 89.94 170 TYR A C 1
ATOM 1316 O O . TYR A 1 170 ? 27.922 -6.938 -5.711 1 89.94 170 TYR A O 1
ATOM 1324 N N . GLN A 1 171 ? 29.016 -6.441 -7.574 1 88.12 171 GLN A N 1
ATOM 1325 C CA . GLN A 1 171 ? 29.844 -5.395 -6.977 1 88.12 171 GLN A CA 1
ATOM 1326 C C . GLN A 1 171 ? 28.984 -4.223 -6.508 1 88.12 171 GLN A C 1
ATOM 1328 O O . GLN A 1 171 ? 29.391 -3.463 -5.625 1 88.12 171 GLN A O 1
ATOM 1333 N N . LYS A 1 172 ? 27.812 -4.168 -7.043 1 88.94 172 LYS A N 1
ATOM 1334 C CA . LYS A 1 172 ? 26.906 -3.057 -6.727 1 88.94 172 LYS A CA 1
ATOM 1335 C C . LYS A 1 172 ? 25.844 -3.482 -5.73 1 88.94 172 LYS A C 1
ATOM 1337 O O . LYS A 1 172 ? 24.828 -2.803 -5.578 1 88.94 172 LYS A O 1
ATOM 1342 N N . HIS A 1 173 ? 26.078 -4.641 -5.098 1 88.31 173 HIS A N 1
ATOM 1343 C CA . HIS A 1 173 ? 25.156 -5.098 -4.066 1 88.31 173 HIS A CA 1
ATOM 1344 C C . HIS A 1 173 ? 24.875 -3.998 -3.047 1 88.31 173 HIS A C 1
ATOM 1346 O O . HIS A 1 173 ? 25.766 -3.227 -2.701 1 88.31 173 HIS A O 1
ATOM 1352 N N . ASN A 1 174 ? 23.641 -3.949 -2.609 1 87.19 174 ASN A N 1
ATOM 1353 C CA . ASN A 1 174 ? 23.203 -2.945 -1.647 1 87.19 174 ASN A CA 1
ATOM 1354 C C . ASN A 1 174 ? 22.188 -3.525 -0.66 1 87.19 174 ASN A C 1
ATOM 1356 O O . ASN A 1 174 ? 21.281 -4.262 -1.053 1 87.19 174 ASN A O 1
ATOM 1360 N N . SER A 1 175 ? 22.344 -3.219 0.577 1 89.5 175 SER A N 1
ATOM 1361 C CA . SER A 1 175 ? 21.484 -3.732 1.637 1 89.5 175 SER A CA 1
ATOM 1362 C C . SER A 1 175 ? 20.062 -3.197 1.499 1 89.5 175 SER A C 1
ATOM 1364 O O . SER A 1 175 ? 19.125 -3.738 2.1 1 89.5 175 SER A O 1
ATOM 1366 N N . LEU A 1 176 ? 19.875 -2.141 0.67 1 93.31 176 LEU A N 1
ATOM 1367 C CA . LEU A 1 176 ? 18.562 -1.56 0.465 1 93.31 176 LEU A CA 1
ATOM 1368 C C . LEU A 1 176 ? 17.828 -2.262 -0.675 1 93.31 176 LEU A C 1
ATOM 1370 O O . LEU A 1 176 ? 16.672 -1.956 -0.955 1 93.31 176 LEU A O 1
ATOM 1374 N N . GLY A 1 177 ? 18.453 -3.191 -1.268 1 95.12 177 GLY A N 1
ATOM 1375 C CA . GLY A 1 177 ? 17.938 -3.828 -2.471 1 95.12 177 GLY A CA 1
ATOM 1376 C C . GLY A 1 177 ? 16.578 -4.473 -2.273 1 95.12 177 GLY A C 1
ATOM 1377 O O . GLY A 1 177 ? 15.68 -4.297 -3.096 1 95.12 177 GLY A O 1
ATOM 1378 N N . VAL A 1 178 ? 16.438 -5.191 -1.165 1 95.62 178 VAL A N 1
ATOM 1379 C CA . VAL A 1 178 ? 15.195 -5.891 -0.896 1 95.62 178 VAL A CA 1
ATOM 1380 C C . VAL A 1 178 ? 14.07 -4.879 -0.695 1 95.62 178 VAL A C 1
ATOM 1382 O O . VAL A 1 178 ? 12.969 -5.043 -1.239 1 95.62 178 VAL A O 1
ATOM 1385 N N . LEU A 1 179 ? 14.344 -3.822 0.011 1 95.44 179 LEU A N 1
ATOM 1386 C CA . LEU A 1 179 ? 13.352 -2.773 0.206 1 95.44 179 LEU A CA 1
ATOM 1387 C C . LEU A 1 179 ? 12.969 -2.133 -1.123 1 95.44 179 LEU A C 1
ATOM 1389 O O . LEU A 1 179 ? 11.789 -1.863 -1.371 1 95.44 179 LEU A O 1
ATOM 1393 N N . ALA A 1 180 ? 13.961 -1.881 -1.924 1 95.88 180 ALA A N 1
ATOM 1394 C CA . ALA A 1 180 ? 13.734 -1.235 -3.215 1 95.88 180 ALA A CA 1
ATOM 1395 C C . ALA A 1 180 ? 12.836 -2.086 -4.105 1 95.88 180 ALA A C 1
ATOM 1397 O O . ALA A 1 180 ? 11.891 -1.571 -4.715 1 95.88 180 ALA A O 1
ATOM 1398 N N . VAL A 1 181 ? 13.078 -3.393 -4.164 1 97.75 181 VAL A N 1
ATOM 1399 C CA . VAL A 1 181 ? 12.273 -4.246 -5.039 1 97.75 181 VAL A CA 1
ATOM 1400 C C . VAL A 1 181 ? 10.859 -4.379 -4.48 1 97.75 181 VAL A C 1
ATOM 1402 O O . VAL A 1 181 ? 9.891 -4.465 -5.242 1 97.75 181 VAL A O 1
ATOM 1405 N N . GLU A 1 182 ? 10.75 -4.422 -3.17 1 97.12 182 GLU A N 1
ATOM 1406 C CA . GLU A 1 182 ? 9.422 -4.438 -2.564 1 97.12 182 GLU A CA 1
ATOM 1407 C C . GLU A 1 182 ? 8.648 -3.166 -2.908 1 97.12 182 GLU A C 1
ATOM 1409 O O . GLU A 1 182 ? 7.441 -3.217 -3.145 1 97.12 182 GLU A O 1
ATOM 1414 N N . ARG A 1 183 ? 9.336 -2.039 -2.898 1 96.31 183 ARG A N 1
ATOM 1415 C CA . ARG A 1 183 ? 8.695 -0.79 -3.295 1 96.31 183 ARG A CA 1
ATOM 1416 C C . ARG A 1 183 ? 8.242 -0.844 -4.75 1 96.31 183 ARG A C 1
ATOM 1418 O O . ARG A 1 183 ? 7.145 -0.391 -5.082 1 96.31 183 ARG A O 1
ATOM 1425 N N . CYS A 1 184 ? 9.07 -1.374 -5.621 1 97.38 184 CYS A N 1
ATOM 1426 C CA . CYS A 1 184 ? 8.68 -1.534 -7.02 1 97.38 184 CYS A CA 1
ATOM 1427 C C . CYS A 1 184 ? 7.441 -2.406 -7.148 1 97.38 184 CYS A C 1
ATOM 1429 O O . CYS A 1 184 ? 6.543 -2.102 -7.934 1 97.38 184 CYS A O 1
ATOM 1431 N N . ALA A 1 185 ? 7.422 -3.479 -6.344 1 97.75 185 ALA A N 1
ATOM 1432 C CA . ALA A 1 185 ? 6.234 -4.328 -6.328 1 97.75 185 ALA A CA 1
ATOM 1433 C C . ALA A 1 185 ? 4.996 -3.535 -5.914 1 97.75 185 ALA A C 1
ATOM 1435 O O . ALA A 1 185 ? 3.922 -3.699 -6.5 1 97.75 185 ALA A O 1
ATOM 1436 N N . ASP A 1 186 ? 5.18 -2.68 -4.953 1 95.12 186 ASP A N 1
ATOM 1437 C CA . ASP A 1 186 ? 4.07 -1.863 -4.473 1 95.12 186 ASP A CA 1
ATOM 1438 C C . ASP A 1 186 ? 3.574 -0.915 -5.562 1 95.12 186 ASP A C 1
ATOM 1440 O O . ASP A 1 186 ? 2.379 -0.625 -5.641 1 95.12 186 ASP A O 1
ATOM 1444 N N . ILE A 1 187 ? 4.492 -0.373 -6.336 1 95.25 187 ILE A N 1
ATOM 1445 C CA . ILE A 1 187 ? 4.125 0.495 -7.449 1 95.25 187 ILE A CA 1
ATOM 1446 C C . ILE A 1 187 ? 3.199 -0.256 -8.406 1 95.25 187 ILE A C 1
ATOM 1448 O O . ILE A 1 187 ? 2.174 0.278 -8.836 1 95.25 187 ILE A O 1
ATOM 1452 N N . VAL A 1 188 ? 3.488 -1.478 -8.68 1 96.12 188 VAL A N 1
ATOM 1453 C CA . VAL A 1 188 ? 2.668 -2.295 -9.57 1 96.12 188 VAL A CA 1
ATOM 1454 C C . VAL A 1 188 ? 1.318 -2.574 -8.914 1 96.12 188 VAL A C 1
ATOM 1456 O O . VAL A 1 188 ? 0.275 -2.49 -9.562 1 96.12 188 VAL A O 1
ATOM 1459 N N . LYS A 1 189 ? 1.336 -2.916 -7.633 1 93.31 189 LYS A N 1
ATOM 1460 C CA . LYS A 1 189 ? 0.103 -3.178 -6.898 1 93.31 189 LYS A CA 1
ATOM 1461 C C . LYS A 1 189 ? -0.829 -1.971 -6.941 1 93.31 189 LYS A C 1
ATOM 1463 O O . LYS A 1 189 ? -2.045 -2.121 -7.082 1 93.31 189 LYS A O 1
ATOM 1468 N N . GLN A 1 190 ? -0.236 -0.809 -6.789 1 89.12 190 GLN A N 1
ATOM 1469 C CA . GLN A 1 190 ? -1.031 0.413 -6.852 1 89.12 190 GLN A CA 1
ATOM 1470 C C . GLN A 1 190 ? -1.683 0.579 -8.219 1 89.12 190 GLN A C 1
ATOM 1472 O O . GLN A 1 190 ? -2.838 0.997 -8.32 1 89.12 190 GLN A O 1
ATOM 1477 N N . ALA A 1 191 ? -0.948 0.284 -9.234 1 91.81 191 ALA A N 1
ATOM 1478 C CA . ALA A 1 191 ? -1.494 0.341 -10.586 1 91.81 191 ALA A CA 1
ATOM 1479 C C . ALA A 1 191 ? -2.641 -0.651 -10.758 1 91.81 191 ALA A C 1
ATOM 1481 O O . ALA A 1 191 ? -3.643 -0.346 -11.414 1 91.81 191 ALA A O 1
ATOM 1482 N N . ILE A 1 192 ? -2.506 -1.85 -10.172 1 89.75 192 ILE A N 1
ATOM 1483 C CA . ILE A 1 192 ? -3.555 -2.861 -10.227 1 89.75 192 ILE A CA 1
ATOM 1484 C C . ILE A 1 192 ? -4.828 -2.32 -9.578 1 89.75 192 ILE A C 1
ATOM 1486 O O . ILE A 1 192 ? -5.922 -2.461 -10.133 1 89.75 192 ILE A O 1
ATOM 1490 N N . GLN A 1 193 ? -4.68 -1.695 -8.461 1 83.94 193 GLN A N 1
ATOM 1491 C CA . GLN A 1 193 ? -5.82 -1.147 -7.738 1 83.94 193 GLN A CA 1
ATOM 1492 C C . GLN A 1 193 ? -6.543 -0.09 -8.562 1 83.94 193 GLN A C 1
ATOM 1494 O O . GLN A 1 193 ? -7.77 0.008 -8.523 1 83.94 193 GLN A O 1
ATOM 1499 N N . LEU A 1 194 ? -5.766 0.667 -9.289 1 80.12 194 LEU A N 1
ATOM 1500 C CA . LEU A 1 194 ? -6.328 1.733 -10.109 1 80.12 194 LEU A CA 1
ATOM 1501 C C . LEU A 1 194 ? -7.172 1.158 -11.242 1 80.12 194 LEU A C 1
ATOM 1503 O O . LEU A 1 194 ? -8.148 1.776 -11.672 1 80.12 194 LEU A O 1
ATOM 1507 N N . HIS A 1 195 ? -6.785 -0.006 -11.625 1 78.81 195 HIS A N 1
ATOM 1508 C CA . HIS A 1 195 ? -7.445 -0.591 -12.789 1 78.81 195 HIS A CA 1
ATOM 1509 C C . HIS A 1 195 ? -8.477 -1.633 -12.367 1 78.81 195 HIS A C 1
ATOM 1511 O O . HIS A 1 195 ? -9.094 -2.283 -13.219 1 78.81 195 HIS A O 1
ATOM 1517 N N . GLN A 1 196 ? -8.602 -1.783 -11.07 1 76.75 196 GLN A N 1
ATOM 1518 C CA . GLN A 1 196 ? -9.492 -2.828 -10.578 1 76.75 196 GLN A CA 1
ATOM 1519 C C . GLN A 1 196 ? -10.953 -2.408 -10.695 1 76.75 196 GLN A C 1
ATOM 1521 O O . GLN A 1 196 ? -11.625 -2.199 -9.688 1 76.75 196 GLN A O 1
ATOM 1526 N N . LYS A 1 197 ? -11.422 -2.18 -11.812 1 77.69 197 LYS A N 1
ATOM 1527 C CA . LYS A 1 197 ? -12.828 -1.92 -12.094 1 77.69 197 LYS A CA 1
ATOM 1528 C C . LYS A 1 197 ? -13.469 -3.098 -12.82 1 77.69 197 LYS A C 1
ATOM 1530 O O . LYS A 1 197 ? -12.891 -3.645 -13.766 1 77.69 197 LYS A O 1
ATOM 1535 N N . ASN A 1 198 ? -14.688 -3.557 -12.336 1 82.19 198 ASN A N 1
ATOM 1536 C CA . ASN A 1 198 ? -15.438 -4.66 -12.93 1 82.19 198 ASN A CA 1
ATOM 1537 C C . ASN A 1 198 ? -14.633 -5.957 -12.906 1 82.19 198 ASN A C 1
ATOM 1539 O O . ASN A 1 198 ? -14.523 -6.645 -13.922 1 82.19 198 ASN A O 1
ATOM 1543 N N . ILE A 1 199 ? -14.008 -6.207 -11.789 1 84.62 199 ILE A N 1
ATOM 1544 C CA . ILE A 1 199 ? -13.188 -7.406 -11.617 1 84.62 199 ILE A CA 1
ATOM 1545 C C . ILE A 1 199 ? -13.82 -8.305 -10.555 1 84.62 199 ILE A C 1
ATOM 1547 O O . ILE A 1 199 ? -14.148 -7.848 -9.453 1 84.62 199 ILE A O 1
ATOM 1551 N N . LEU A 1 200 ? -14.016 -9.516 -10.859 1 89.19 200 LEU A N 1
ATOM 1552 C CA . LEU A 1 200 ? -14.531 -10.531 -9.945 1 89.19 200 LEU A CA 1
ATOM 1553 C C . LEU A 1 200 ? -13.422 -11.477 -9.492 1 89.19 200 LEU A C 1
ATOM 1555 O O . LEU A 1 200 ? -12.734 -12.07 -10.32 1 89.19 200 LEU A O 1
ATOM 1559 N N . TYR A 1 201 ? -13.211 -11.484 -8.203 1 89.56 201 TYR A N 1
ATOM 1560 C CA . TYR A 1 201 ? -12.234 -12.391 -7.609 1 89.56 201 TYR A CA 1
ATOM 1561 C C . TYR A 1 201 ? -12.93 -13.555 -6.918 1 89.56 201 TYR A C 1
ATOM 1563 O O . TYR A 1 201 ? -13.805 -13.359 -6.07 1 89.56 201 TYR A O 1
ATOM 1571 N N . ILE A 1 202 ? -12.492 -14.789 -7.266 1 92.38 202 ILE A N 1
ATOM 1572 C CA . ILE A 1 202 ? -13.086 -15.977 -6.66 1 92.38 202 ILE A CA 1
ATOM 1573 C C . ILE A 1 202 ? -11.984 -16.875 -6.105 1 92.38 202 ILE A C 1
ATOM 1575 O O . ILE A 1 202 ? -11.148 -17.375 -6.859 1 92.38 202 ILE A O 1
ATOM 1579 N N . LYS A 1 203 ? -11.93 -17 -4.871 1 91.25 203 LYS A N 1
ATOM 1580 C CA . LYS A 1 203 ? -11.148 -18.047 -4.227 1 91.25 203 LYS A CA 1
ATOM 1581 C C . LYS A 1 203 ? -12.023 -19.25 -3.898 1 91.25 203 LYS A C 1
ATOM 1583 O O . LYS A 1 203 ? -13.039 -19.125 -3.205 1 91.25 203 LYS A O 1
ATOM 1588 N N . ALA A 1 204 ? -11.648 -20.359 -4.453 1 93.81 204 ALA A N 1
ATOM 1589 C CA . ALA A 1 204 ? -12.523 -21.5 -4.27 1 93.81 204 ALA A CA 1
ATOM 1590 C C . ALA A 1 204 ? -11.758 -22.688 -3.67 1 93.81 204 ALA A C 1
ATOM 1592 O O . ALA A 1 204 ? -12.344 -23.719 -3.367 1 93.81 204 ALA A O 1
ATOM 1593 N N . PHE A 1 205 ? -10.391 -22.609 -3.637 1 91.38 205 PHE A N 1
ATOM 1594 C CA . PHE A 1 205 ? -9.617 -23.609 -2.902 1 91.38 205 PHE A CA 1
ATOM 1595 C C . PHE A 1 205 ? -9.68 -23.328 -1.402 1 91.38 205 PHE A C 1
ATOM 1597 O O . PHE A 1 205 ? -9.43 -22.219 -0.957 1 91.38 205 PHE A O 1
ATOM 1604 N N . GLY A 1 206 ? -9.977 -24.328 -0.646 1 87.69 206 GLY A N 1
ATOM 1605 C CA . GLY A 1 206 ? -10.148 -24.125 0.783 1 87.69 206 GLY A CA 1
ATOM 1606 C C . GLY A 1 206 ? -11.445 -23.422 1.137 1 87.69 206 GLY A C 1
ATOM 1607 O O . GLY A 1 206 ? -12.523 -23.844 0.702 1 87.69 206 GLY A O 1
ATOM 1608 N N . THR A 1 207 ? -11.359 -22.344 1.94 1 85.44 207 THR A N 1
ATOM 1609 C CA . THR A 1 207 ? -12.547 -21.562 2.293 1 85.44 207 THR A CA 1
ATOM 1610 C C . THR A 1 207 ? -12.875 -20.562 1.197 1 85.44 207 THR A C 1
ATOM 1612 O O . THR A 1 207 ? -12.086 -19.656 0.925 1 85.44 207 THR A O 1
ATOM 1615 N N . PRO A 1 208 ? -13.984 -20.688 0.629 1 90.31 208 PRO A N 1
ATOM 1616 C CA . PRO A 1 208 ? -14.312 -19.828 -0.517 1 90.31 208 PRO A CA 1
ATOM 1617 C C . PRO A 1 208 ? -14.492 -18.359 -0.13 1 90.31 208 PRO A C 1
ATOM 1619 O O . PRO A 1 208 ? -15.039 -18.062 0.933 1 90.31 208 PRO A O 1
ATOM 1622 N N . LYS A 1 209 ? -14.031 -17.516 -0.943 1 89.19 209 LYS A N 1
ATOM 1623 C CA . LYS A 1 209 ? -14.18 -16.078 -0.816 1 89.19 209 LYS A CA 1
ATOM 1624 C C . LYS A 1 209 ? -14.422 -15.422 -2.176 1 89.19 209 LYS A C 1
ATOM 1626 O O . LYS A 1 209 ? -13.812 -15.812 -3.172 1 89.19 209 LYS A O 1
ATOM 1631 N N . VAL A 1 210 ? -15.367 -14.492 -2.227 1 91.88 210 VAL A N 1
ATOM 1632 C CA . VAL A 1 210 ? -15.672 -13.781 -3.465 1 91.88 210 VAL A CA 1
ATOM 1633 C C . VAL A 1 210 ? -15.641 -12.273 -3.223 1 91.88 210 VAL A C 1
ATOM 1635 O O . VAL A 1 210 ? -16.141 -11.797 -2.205 1 91.88 210 VAL A O 1
ATOM 1638 N N . GLN A 1 211 ? -14.93 -11.633 -4.047 1 89.25 211 GLN A N 1
ATOM 1639 C CA . GLN A 1 211 ? -14.883 -10.172 -3.994 1 89.25 211 GLN A CA 1
ATOM 1640 C C . GLN A 1 211 ? -15.188 -9.562 -5.355 1 89.25 211 GLN A C 1
ATOM 1642 O O . GLN A 1 211 ? -14.828 -10.125 -6.395 1 89.25 211 GLN A O 1
ATOM 1647 N N . TYR A 1 212 ? -15.875 -8.453 -5.418 1 88.19 212 TYR A N 1
ATOM 1648 C CA . TYR A 1 212 ? -16.141 -7.672 -6.621 1 88.19 212 TYR A CA 1
ATOM 1649 C C . TYR A 1 212 ? -15.703 -6.223 -6.441 1 88.19 212 TYR A C 1
ATOM 1651 O O . TYR A 1 212 ? -16.156 -5.539 -5.523 1 88.19 212 TYR A O 1
ATOM 1659 N N . ASN A 1 213 ? -14.828 -5.789 -7.293 1 78.31 213 ASN A N 1
ATOM 1660 C CA . ASN A 1 213 ? -14.25 -4.453 -7.223 1 78.31 213 ASN A CA 1
ATOM 1661 C C . ASN A 1 213 ? -13.727 -4.141 -5.824 1 78.31 213 ASN A C 1
ATOM 1663 O O . ASN A 1 213 ? -14.07 -3.113 -5.238 1 78.31 213 ASN A O 1
ATOM 1667 N N . GLN A 1 214 ? -13.055 -5.145 -5.191 1 72.31 214 GLN A N 1
ATOM 1668 C CA . GLN A 1 214 ? -12.336 -5.02 -3.926 1 72.31 214 GLN A CA 1
ATOM 1669 C C . GLN A 1 214 ? -13.297 -5.062 -2.742 1 72.31 214 GLN A C 1
ATOM 1671 O O . GLN A 1 214 ? -12.898 -4.82 -1.601 1 72.31 214 GLN A O 1
ATOM 1676 N N . HIS A 1 215 ? -14.516 -5.32 -3.033 1 77.5 215 HIS A N 1
ATOM 1677 C CA . HIS A 1 215 ? -15.492 -5.477 -1.96 1 77.5 215 HIS A CA 1
ATOM 1678 C C . HIS A 1 215 ? -15.867 -6.941 -1.764 1 77.5 215 HIS A C 1
ATOM 1680 O O . HIS A 1 215 ? -16.188 -7.641 -2.729 1 77.5 215 HIS A O 1
ATOM 1686 N N . SER A 1 216 ? -15.727 -7.344 -0.539 1 84.44 216 SER A N 1
ATOM 1687 C CA . SER A 1 216 ? -16.062 -8.727 -0.213 1 84.44 216 SER A CA 1
ATOM 1688 C C . SER A 1 216 ? -17.578 -8.953 -0.308 1 84.44 216 SER A C 1
ATOM 1690 O O . SER A 1 216 ? -18.359 -8.117 0.13 1 84.44 216 SER A O 1
ATOM 1692 N N . LEU A 1 217 ? -17.969 -9.984 -0.906 1 87.75 217 LEU A N 1
ATOM 1693 C CA . LEU A 1 217 ? -19.375 -10.359 -1.042 1 87.75 217 LEU A CA 1
ATOM 1694 C C . LEU A 1 217 ? -19.719 -11.516 -0.112 1 87.75 217 LEU A C 1
ATOM 1696 O O . LEU A 1 217 ? -18.922 -12.445 0.058 1 87.75 217 LEU A O 1
ATOM 1700 N N . THR A 1 218 ? -20.75 -11.383 0.576 1 88.44 218 THR A N 1
ATOM 1701 C CA . THR A 1 218 ? -21.297 -12.508 1.327 1 88.44 218 THR A CA 1
ATOM 1702 C C . THR A 1 218 ? -22.266 -13.312 0.471 1 88.44 218 THR A C 1
ATOM 1704 O O . THR A 1 218 ? -23.391 -12.867 0.222 1 88.44 218 THR A O 1
ATOM 1707 N N . LEU A 1 219 ? -21.828 -14.469 0.053 1 92.38 219 LEU A N 1
ATOM 1708 C CA . LEU A 1 219 ? -22.625 -15.289 -0.854 1 92.38 219 LEU A CA 1
ATOM 1709 C C . LEU A 1 219 ? -22.938 -16.656 -0.235 1 92.38 219 LEU A C 1
ATOM 1711 O O . LEU A 1 219 ? -22.172 -17.141 0.607 1 92.38 219 LEU A O 1
ATOM 1715 N N . THR A 1 220 ? -24.031 -17.172 -0.6 1 90.56 220 THR A N 1
ATOM 1716 C CA . THR A 1 220 ? -24.344 -18.547 -0.222 1 90.56 220 THR A CA 1
ATOM 1717 C C . THR A 1 220 ? -23.484 -19.531 -1.011 1 90.56 220 THR A C 1
ATOM 1719 O O . THR A 1 220 ? -22.859 -19.172 -2.006 1 90.56 220 THR A O 1
ATOM 1722 N N . GLN A 1 221 ? -23.484 -20.781 -0.549 1 92.06 221 GLN A N 1
ATOM 1723 C CA . GLN A 1 221 ? -22.734 -21.812 -1.252 1 92.06 221 GLN A CA 1
ATOM 1724 C C . GLN A 1 221 ? -23.219 -21.969 -2.693 1 92.06 221 GLN A C 1
ATOM 1726 O O . GLN A 1 221 ? -22.406 -22.109 -3.611 1 92.06 221 GLN A O 1
ATOM 1731 N N . ARG A 1 222 ? -24.5 -21.906 -2.814 1 94.56 222 ARG A N 1
ATOM 1732 C CA . ARG A 1 222 ? -25.109 -22.062 -4.133 1 94.56 222 ARG A CA 1
ATOM 1733 C C . ARG A 1 222 ? -24.688 -20.938 -5.066 1 94.56 222 ARG A C 1
ATOM 1735 O O . ARG A 1 222 ? -24.406 -21.156 -6.242 1 94.56 222 ARG A O 1
ATOM 1742 N N . GLN A 1 223 ? -24.672 -19.781 -4.59 1 95.62 223 GLN A N 1
ATOM 1743 C CA . GLN A 1 223 ? -24.297 -18.609 -5.383 1 95.62 223 GLN A CA 1
ATOM 1744 C C . GLN A 1 223 ? -22.828 -18.703 -5.809 1 95.62 223 GLN A C 1
ATOM 1746 O O . GLN A 1 223 ? -22.484 -18.344 -6.941 1 95.62 223 GLN A O 1
ATOM 1751 N N . ILE A 1 224 ? -22.031 -19.203 -4.934 1 96.44 224 ILE A N 1
ATOM 1752 C CA . ILE A 1 224 ? -20.609 -19.391 -5.258 1 96.44 224 ILE A CA 1
ATOM 1753 C C . ILE A 1 224 ? -20.469 -20.453 -6.344 1 96.44 224 ILE A C 1
ATOM 1755 O O . ILE A 1 224 ? -19.688 -20.297 -7.281 1 96.44 224 ILE A O 1
ATOM 1759 N N . GLU A 1 225 ? -21.234 -21.5 -6.18 1 97.5 225 GLU A N 1
ATOM 1760 C CA . GLU A 1 225 ? -21.234 -22.562 -7.176 1 97.5 225 GLU A CA 1
ATOM 1761 C C . GLU A 1 225 ? -21.609 -22.031 -8.555 1 97.5 225 GLU A C 1
ATOM 1763 O O . GLU A 1 225 ? -20.969 -22.344 -9.555 1 97.5 225 GLU A O 1
ATOM 1768 N N . ILE A 1 226 ? -22.609 -21.219 -8.57 1 97.12 226 ILE A N 1
ATOM 1769 C CA . ILE A 1 226 ? -23.078 -20.641 -9.828 1 97.12 226 ILE A CA 1
ATOM 1770 C C . ILE A 1 226 ? -21.953 -19.828 -10.469 1 97.12 226 ILE A C 1
ATOM 1772 O O . ILE A 1 226 ? -21.656 -19.984 -11.656 1 97.12 226 ILE A O 1
ATOM 1776 N N . LEU A 1 227 ? -21.328 -19.031 -9.727 1 96.81 227 LEU A N 1
ATOM 1777 C CA . LEU A 1 227 ? -20.25 -18.188 -10.234 1 96.81 227 LEU A CA 1
ATOM 1778 C C . LEU A 1 227 ? -19.094 -19.047 -10.766 1 96.81 227 LEU A C 1
ATOM 1780 O O . LEU A 1 227 ? -18.516 -18.719 -11.805 1 96.81 227 LEU A O 1
ATOM 1784 N N . CYS A 1 228 ? -18.75 -20.094 -10.047 1 97.19 228 CYS A N 1
ATOM 1785 C CA . CYS A 1 228 ? -17.672 -20.969 -10.484 1 97.19 228 CYS A CA 1
ATOM 1786 C C . CYS A 1 228 ? -18.016 -21.656 -11.805 1 97.19 228 CYS A C 1
ATOM 1788 O O . CYS A 1 228 ? -17.172 -21.75 -12.695 1 97.19 228 CYS A O 1
ATOM 1790 N N . ILE A 1 229 ? -19.25 -22.047 -11.922 1 96.5 229 ILE A N 1
ATOM 1791 C CA . ILE A 1 229 ? -19.672 -22.703 -13.156 1 96.5 229 ILE A CA 1
ATOM 1792 C C . ILE A 1 229 ? -19.609 -21.703 -14.312 1 96.5 229 ILE A C 1
ATOM 1794 O O . ILE A 1 229 ? -19.078 -22.016 -15.375 1 96.5 229 ILE A O 1
ATOM 1798 N N . LEU A 1 230 ? -20.125 -20.531 -14.07 1 95.56 230 LEU A N 1
ATOM 1799 C CA . LEU A 1 230 ? -20.094 -19.516 -15.117 1 95.56 230 LEU A CA 1
ATOM 1800 C C . LEU A 1 230 ? -18.656 -19.156 -15.492 1 95.56 230 LEU A C 1
ATOM 1802 O O . LEU A 1 230 ? -18.375 -18.875 -16.656 1 95.56 230 LEU A O 1
ATOM 1806 N N . THR A 1 231 ? -17.766 -19.188 -14.539 1 95 231 THR A N 1
ATOM 1807 C CA . THR A 1 231 ? -16.359 -18.922 -14.781 1 95 231 THR A CA 1
ATOM 1808 C C . THR A 1 231 ? -15.742 -20.016 -15.656 1 95 231 THR A C 1
ATOM 1810 O O . THR A 1 231 ? -14.945 -19.719 -16.547 1 95 231 THR A O 1
ATOM 1813 N N . LEU A 1 232 ? -16.156 -21.219 -15.43 1 93.38 232 LEU A N 1
ATOM 1814 C CA . LEU A 1 232 ? -15.617 -22.375 -16.141 1 93.38 232 LEU A CA 1
ATOM 1815 C C . LEU A 1 232 ? -16.25 -22.5 -17.531 1 93.38 232 LEU A C 1
ATOM 1817 O O . LEU A 1 232 ? -15.781 -23.266 -18.359 1 93.38 232 LEU A O 1
ATOM 1821 N N . CYS A 1 233 ? -17.312 -21.734 -17.734 1 92.06 233 CYS A N 1
ATOM 1822 C CA . CYS A 1 233 ? -18 -21.703 -19.016 1 92.06 233 CYS A CA 1
ATOM 1823 C C . CYS A 1 233 ? -18 -20.297 -19.609 1 92.06 233 CYS A C 1
ATOM 1825 O O . CYS A 1 233 ? -19.062 -19.688 -19.766 1 92.06 233 CYS A O 1
ATOM 1827 N N . PRO A 1 234 ? -16.859 -19.859 -20.078 1 89.19 234 PRO A N 1
ATOM 1828 C CA . PRO A 1 234 ? -16.75 -18.469 -20.5 1 89.19 234 PRO A CA 1
ATOM 1829 C C . PRO A 1 234 ? -17.594 -18.156 -21.734 1 89.19 234 PRO A C 1
ATOM 1831 O O . PRO A 1 234 ? -17.984 -17 -21.953 1 89.19 234 PRO A O 1
ATOM 1834 N N . GLU A 1 235 ? -17.922 -19.141 -22.578 1 88.38 235 GLU A N 1
ATOM 1835 C CA . GLU A 1 235 ? -18.719 -18.938 -23.781 1 88.38 235 GLU A CA 1
ATOM 1836 C C . GLU A 1 235 ? -20.203 -18.828 -23.438 1 88.38 235 GLU A C 1
ATOM 1838 O O . GLU A 1 235 ? -21.016 -18.438 -24.281 1 88.38 235 GLU A O 1
ATOM 1843 N N . GLY A 1 236 ? -20.516 -19.188 -22.234 1 92.25 236 GLY A N 1
ATOM 1844 C CA . GLY A 1 236 ? -21.891 -19.094 -21.797 1 92.25 236 GLY A CA 1
ATOM 1845 C C . GLY A 1 236 ? -22.562 -20.453 -21.641 1 92.25 236 GLY A C 1
ATOM 1846 O O . GLY A 1 236 ? -22.094 -21.453 -22.188 1 92.25 236 GLY A O 1
ATOM 1847 N N . ILE A 1 237 ? -23.578 -20.438 -20.844 1 93.69 237 ILE A N 1
ATOM 1848 C CA . ILE A 1 237 ? -24.359 -21.656 -20.562 1 93.69 237 ILE A CA 1
ATOM 1849 C C . ILE A 1 237 ? -25.844 -21.312 -20.469 1 93.69 237 ILE A C 1
ATOM 1851 O O . ILE A 1 237 ? -26.203 -20.281 -19.922 1 93.69 237 ILE A O 1
ATOM 1855 N N . ASN A 1 238 ? -26.656 -22.078 -21.109 1 93.62 238 ASN A N 1
ATOM 1856 C CA . ASN A 1 238 ? -28.094 -21.797 -21.031 1 93.62 238 ASN A CA 1
ATOM 1857 C C . ASN A 1 238 ? -28.703 -22.297 -19.734 1 93.62 238 ASN A C 1
ATOM 1859 O O . ASN A 1 238 ? -28.016 -22.906 -18.906 1 93.62 238 ASN A O 1
ATOM 1863 N N . LEU A 1 239 ? -29.969 -22.016 -19.516 1 95.12 239 LEU A N 1
ATOM 1864 C CA . LEU A 1 239 ? -30.641 -22.266 -18.25 1 95.12 239 LEU A CA 1
ATOM 1865 C C . LEU A 1 239 ? -30.656 -23.766 -17.938 1 95.12 239 LEU A C 1
ATOM 1867 O O . LEU A 1 239 ? -30.391 -24.172 -16.797 1 95.12 239 LEU A O 1
ATOM 1871 N N . GLU A 1 240 ? -31 -24.578 -18.922 1 93.62 240 GLU A N 1
ATOM 1872 C CA . GLU A 1 240 ? -31.109 -26.016 -18.703 1 93.62 240 GLU A CA 1
ATOM 1873 C C . GLU A 1 240 ? -29.75 -26.641 -18.391 1 93.62 240 GLU A C 1
ATOM 1875 O O . GLU A 1 240 ? -29.656 -27.5 -17.5 1 93.62 240 GLU A O 1
ATOM 1880 N N . GLU A 1 241 ? -28.812 -26.219 -19.125 1 94.19 241 GLU A N 1
ATOM 1881 C CA . GLU A 1 241 ? -27.469 -26.719 -18.906 1 94.19 241 GLU A CA 1
ATOM 1882 C C . GLU A 1 241 ? -26.938 -26.312 -17.531 1 94.19 241 GLU A C 1
ATOM 1884 O O . GLU A 1 241 ? -26.312 -27.125 -16.844 1 94.19 241 GLU A O 1
ATOM 1889 N N . LEU A 1 242 ? -27.141 -25.047 -17.156 1 96.81 242 LEU A N 1
ATOM 1890 C CA . LEU A 1 242 ? -26.719 -24.562 -15.844 1 96.81 242 LEU A CA 1
ATOM 1891 C C . LEU A 1 242 ? -27.438 -25.328 -14.734 1 96.81 242 LEU A C 1
ATOM 1893 O O . LEU A 1 242 ? -26.828 -25.656 -13.719 1 96.81 242 LEU A O 1
ATOM 1897 N N . HIS A 1 243 ? -28.688 -25.547 -14.93 1 96.88 243 HIS A N 1
ATOM 1898 C CA . HIS A 1 243 ? -29.453 -26.328 -13.961 1 96.88 243 HIS A CA 1
ATOM 1899 C C . HIS A 1 243 ? -28.875 -27.719 -13.766 1 96.88 243 HIS A C 1
ATOM 1901 O O . HIS A 1 243 ? -28.688 -28.156 -12.633 1 96.88 243 HIS A O 1
ATOM 1907 N N . TYR A 1 244 ? -28.594 -28.328 -14.898 1 95.12 244 TYR A N 1
ATOM 1908 C CA . TYR A 1 244 ? -28.031 -29.672 -14.844 1 95.12 244 TYR A CA 1
ATOM 1909 C C . TYR A 1 244 ? -26.656 -29.672 -14.203 1 95.12 244 TYR A C 1
ATOM 1911 O O . TYR A 1 244 ? -26.312 -30.562 -13.438 1 95.12 244 TYR A O 1
ATOM 1919 N N . ALA A 1 245 ? -25.859 -28.719 -14.555 1 96 245 ALA A N 1
ATOM 1920 C CA . ALA A 1 245 ? -24.5 -28.594 -14 1 96 245 ALA A CA 1
ATOM 1921 C C . ALA A 1 245 ? -24.547 -28.438 -12.484 1 96 245 ALA A C 1
ATOM 1923 O O . ALA A 1 245 ? -23.672 -28.953 -11.781 1 96 245 ALA A O 1
ATOM 1924 N N . LEU A 1 246 ? -25.531 -27.75 -11.977 1 96.69 246 LEU A N 1
ATOM 1925 C CA . LEU A 1 246 ? -25.625 -27.422 -10.562 1 96.69 246 LEU A CA 1
ATOM 1926 C C . LEU A 1 246 ? -26.297 -28.531 -9.773 1 96.69 246 LEU A C 1
ATOM 1928 O O . LEU A 1 246 ? -25.812 -28.906 -8.703 1 96.69 246 LEU A O 1
ATOM 1932 N N . TYR A 1 247 ? -27.406 -29.078 -10.367 1 96 247 TYR A N 1
ATOM 1933 C CA . TYR A 1 247 ? -28.266 -29.953 -9.578 1 96 247 TYR A CA 1
ATOM 1934 C C . TYR A 1 247 ? -28.25 -31.375 -10.125 1 96 247 TYR A C 1
ATOM 1936 O O . TYR A 1 247 ? -28.625 -32.312 -9.43 1 96 247 TYR A O 1
ATOM 1944 N N . GLY A 1 248 ? -27.797 -31.516 -11.344 1 95.12 248 GLY A N 1
ATOM 1945 C CA . GLY A 1 248 ? -27.938 -32.844 -11.969 1 95.12 248 GLY A CA 1
ATOM 1946 C C . GLY A 1 248 ? -29.375 -33.281 -12.133 1 95.12 248 GLY A C 1
ATOM 1947 O O . GLY A 1 248 ? -30.203 -32.531 -12.656 1 95.12 248 GLY A O 1
ATOM 1948 N N . ASP A 1 249 ? -29.641 -34.438 -11.539 1 91.81 249 ASP A N 1
ATOM 1949 C CA . ASP A 1 249 ? -30.969 -35 -11.695 1 91.81 249 ASP A CA 1
ATOM 1950 C C . ASP A 1 249 ? -31.844 -34.75 -10.469 1 91.81 249 ASP A C 1
ATOM 1952 O O . ASP A 1 249 ? -32.938 -35.281 -10.344 1 91.81 249 ASP A O 1
ATOM 1956 N N . ARG A 1 250 ? -31.375 -33.906 -9.609 1 92.62 250 ARG A N 1
ATOM 1957 C CA . ARG A 1 250 ? -32.156 -33.562 -8.414 1 92.62 250 ARG A CA 1
ATOM 1958 C C . ARG A 1 250 ? -33.406 -32.781 -8.773 1 92.62 250 ARG A C 1
ATOM 1960 O O . ARG A 1 250 ? -33.406 -32 -9.727 1 92.62 250 ARG A O 1
ATOM 1967 N N . PRO A 1 251 ? -34.375 -32.938 -7.961 1 92.19 251 PRO A N 1
ATOM 1968 C CA . PRO A 1 251 ? -35.688 -32.312 -8.273 1 92.19 251 PRO A CA 1
ATOM 1969 C C . PRO A 1 251 ? -35.75 -30.859 -7.793 1 92.19 251 PRO A C 1
ATOM 1971 O O . PRO A 1 251 ? -36.531 -30.547 -6.887 1 92.19 251 PRO A O 1
ATOM 1974 N N . VAL A 1 252 ? -35.031 -30.031 -8.281 1 93.75 252 VAL A N 1
ATOM 1975 C CA . VAL A 1 252 ? -35.062 -28.594 -8 1 93.75 252 VAL A CA 1
ATOM 1976 C C . VAL A 1 252 ? -35.594 -27.844 -9.203 1 93.75 252 VAL A C 1
ATOM 1978 O O . VAL A 1 252 ? -35.25 -28.141 -10.352 1 93.75 252 VAL A O 1
ATOM 1981 N N . SER A 1 253 ? -36.375 -26.984 -9.008 1 93.81 253 SER A N 1
ATOM 1982 C CA . SER A 1 253 ? -37.031 -26.266 -10.094 1 93.81 253 SER A CA 1
ATOM 1983 C C . SER A 1 253 ? -36.125 -25.234 -10.727 1 93.81 253 SER A C 1
ATOM 1985 O O . SER A 1 253 ? -35.219 -24.719 -10.062 1 93.81 253 SER A O 1
ATOM 1987 N N . THR A 1 254 ? -36.438 -24.984 -11.938 1 93.81 254 THR A N 1
ATOM 1988 C CA . THR A 1 254 ? -35.688 -23.922 -12.625 1 93.81 254 THR A CA 1
ATOM 1989 C C . THR A 1 254 ? -36 -22.562 -12.023 1 93.81 254 THR A C 1
ATOM 1991 O O . THR A 1 254 ? -35.188 -21.641 -12.094 1 93.81 254 THR A O 1
ATOM 1994 N N . THR A 1 255 ? -37.125 -22.453 -11.453 1 93.94 255 THR A N 1
ATOM 1995 C CA . THR A 1 255 ? -37.531 -21.203 -10.797 1 93.94 255 THR A CA 1
ATOM 1996 C C . THR A 1 255 ? -36.594 -20.891 -9.633 1 93.94 255 THR A C 1
ATOM 1998 O O . THR A 1 255 ? -36.281 -19.719 -9.398 1 93.94 255 THR A O 1
ATOM 2001 N N . THR A 1 256 ? -36.25 -21.938 -8.961 1 93.31 256 THR A N 1
ATOM 2002 C CA . THR A 1 256 ? -35.312 -21.781 -7.848 1 93.31 256 THR A CA 1
ATOM 2003 C C . THR A 1 256 ? -34 -21.234 -8.344 1 93.31 256 THR A C 1
ATOM 2005 O O . THR A 1 256 ? -33.406 -20.344 -7.723 1 93.31 256 THR A O 1
ATOM 2008 N N . LEU A 1 257 ? -33.562 -21.812 -9.383 1 95.5 257 LEU A N 1
ATOM 2009 C CA . LEU A 1 257 ? -32.312 -21.344 -9.977 1 95.5 257 LEU A CA 1
ATOM 2010 C C . LEU A 1 257 ? -32.438 -19.891 -10.438 1 95.5 257 LEU A C 1
ATOM 2012 O O . LEU A 1 257 ? -31.516 -19.094 -10.211 1 95.5 257 LEU A O 1
ATOM 2016 N N . LYS A 1 258 ? -33.5 -19.562 -11.102 1 94.81 258 LYS A N 1
ATOM 2017 C CA . LYS A 1 258 ? -33.719 -18.203 -11.57 1 94.81 258 LYS A CA 1
ATOM 2018 C C . LYS A 1 258 ? -33.719 -17.219 -10.406 1 94.81 258 LYS A C 1
ATOM 2020 O O . LYS A 1 258 ? -33.25 -16.094 -10.539 1 94.81 258 LYS A O 1
ATOM 2025 N N . ALA A 1 259 ? -34.25 -17.703 -9.328 1 94.5 259 ALA A N 1
ATOM 2026 C CA . ALA A 1 259 ? -34.25 -16.859 -8.133 1 94.5 259 ALA A CA 1
ATOM 2027 C C . ALA A 1 259 ? -32.844 -16.594 -7.629 1 94.5 259 ALA A C 1
ATOM 2029 O O . ALA A 1 259 ? -32.531 -15.461 -7.234 1 94.5 259 ALA A O 1
ATOM 2030 N N . GLU A 1 260 ? -32.062 -17.641 -7.605 1 94.12 260 GLU A N 1
ATOM 2031 C CA . GLU A 1 260 ? -30.672 -17.484 -7.199 1 94.12 260 GLU A CA 1
ATOM 2032 C C . GLU A 1 260 ? -29.938 -16.531 -8.125 1 94.12 260 GLU A C 1
ATOM 2034 O O . GLU A 1 260 ? -29.156 -15.695 -7.668 1 94.12 260 GLU A O 1
ATOM 2039 N N . LEU A 1 261 ? -30.188 -16.641 -9.383 1 94.69 261 LEU A N 1
ATOM 2040 C CA . LEU A 1 261 ? -29.547 -15.781 -10.383 1 94.69 261 LEU A CA 1
ATOM 2041 C C . LEU A 1 261 ? -30 -14.336 -10.219 1 94.69 261 LEU A C 1
ATOM 2043 O O . LEU A 1 261 ? -29.188 -13.414 -10.344 1 94.69 261 LEU A O 1
ATOM 2047 N N . SER A 1 262 ? -31.203 -14.117 -9.93 1 94.5 262 SER A N 1
ATOM 2048 C CA . SER A 1 262 ? -31.734 -12.781 -9.688 1 94.5 262 SER A CA 1
ATOM 2049 C C . SER A 1 262 ? -31.078 -12.141 -8.469 1 94.5 262 SER A C 1
ATOM 2051 O O . SER A 1 262 ? -30.734 -10.961 -8.484 1 94.5 262 SER A O 1
ATOM 2053 N N . GLN A 1 263 ? -30.953 -12.961 -7.488 1 93.88 263 GLN A N 1
ATOM 2054 C CA . GLN A 1 263 ? -30.312 -12.469 -6.273 1 93.88 263 GLN A CA 1
ATOM 2055 C C . GLN A 1 263 ? -28.859 -12.094 -6.535 1 93.88 263 GLN A C 1
ATOM 2057 O O . GLN A 1 263 ? -28.375 -11.078 -6.035 1 93.88 263 GLN A O 1
ATOM 2062 N N . LEU A 1 264 ? -28.156 -12.914 -7.258 1 93.75 264 LEU A N 1
ATOM 2063 C CA . LEU A 1 264 ? -26.766 -12.656 -7.598 1 93.75 264 LEU A CA 1
ATOM 2064 C C . LEU A 1 264 ? -26.625 -11.367 -8.406 1 93.75 264 LEU A C 1
ATOM 2066 O O . LEU A 1 264 ? -25.688 -10.594 -8.195 1 93.75 264 LEU A O 1
ATOM 2070 N N . ARG A 1 265 ? -27.547 -11.109 -9.312 1 93.19 265 ARG A N 1
ATOM 2071 C CA . ARG A 1 265 ? -27.516 -9.914 -10.148 1 93.19 265 ARG A CA 1
ATOM 2072 C C . ARG A 1 265 ? -27.719 -8.656 -9.32 1 93.19 265 ARG A C 1
ATOM 2074 O O . ARG A 1 265 ? -27.188 -7.594 -9.648 1 93.19 265 ARG A O 1
ATOM 2081 N N . ASN A 1 266 ? -28.453 -8.852 -8.289 1 91.5 266 ASN A N 1
ATOM 2082 C CA . ASN A 1 266 ? -28.656 -7.723 -7.387 1 91.5 266 ASN A CA 1
ATOM 2083 C C . ASN A 1 266 ? -27.375 -7.387 -6.617 1 91.5 266 ASN A C 1
ATOM 2085 O O . ASN A 1 266 ? -27.109 -6.219 -6.336 1 91.5 266 ASN A O 1
ATOM 2089 N N . LEU A 1 267 ? -26.641 -8.414 -6.293 1 88.38 267 LEU A N 1
ATOM 2090 C CA . LEU A 1 267 ? -25.406 -8.234 -5.523 1 88.38 267 LEU A CA 1
ATOM 2091 C C . LEU A 1 267 ? -24.281 -7.711 -6.41 1 88.38 267 LEU A C 1
ATOM 2093 O O . LEU A 1 267 ? -23.438 -6.938 -5.949 1 88.38 267 LEU A O 1
ATOM 2097 N N . ILE A 1 268 ? -24.25 -8.117 -7.676 1 90.06 268 ILE A N 1
ATOM 2098 C CA . ILE A 1 268 ? -23.234 -7.68 -8.633 1 90.06 268 ILE A CA 1
ATOM 2099 C C . ILE A 1 268 ? -23.906 -7.254 -9.93 1 90.06 268 ILE A C 1
ATOM 2101 O O . ILE A 1 268 ? -23.859 -7.977 -10.93 1 90.06 268 ILE A O 1
ATOM 2105 N N . PRO A 1 269 ? -24.328 -6.047 -9.875 1 86.31 269 PRO A N 1
ATOM 2106 C CA . PRO A 1 269 ? -25.094 -5.594 -11.039 1 86.31 269 PRO A CA 1
ATOM 2107 C C . PRO A 1 269 ? -24.266 -5.559 -12.32 1 86.31 269 PRO A C 1
ATOM 2109 O O . PRO A 1 269 ? -23.078 -5.215 -12.273 1 86.31 269 PRO A O 1
ATOM 2112 N N . ASP A 1 270 ? -24.828 -5.996 -13.492 1 87.44 270 ASP A N 1
ATOM 2113 C CA . ASP A 1 270 ? -24.312 -5.918 -14.859 1 87.44 270 ASP A CA 1
ATOM 2114 C C . ASP A 1 270 ? -23.156 -6.895 -15.055 1 87.44 270 ASP A C 1
ATOM 2116 O O . ASP A 1 270 ? -22.406 -6.789 -16.031 1 87.44 270 ASP A O 1
ATOM 2120 N N . VAL A 1 271 ? -23.078 -7.812 -14.156 1 90.81 271 VAL A N 1
ATOM 2121 C CA . VAL A 1 271 ? -21.953 -8.75 -14.242 1 90.81 271 VAL A CA 1
ATOM 2122 C C . VAL A 1 271 ? -22.422 -10.047 -14.898 1 90.81 271 VAL A C 1
ATOM 2124 O O . VAL A 1 271 ? -21.656 -10.719 -15.586 1 90.81 271 VAL A O 1
ATOM 2127 N N . ILE A 1 272 ? -23.641 -10.383 -14.648 1 93.94 272 ILE A N 1
ATOM 2128 C CA . ILE A 1 272 ? -24.172 -11.633 -15.195 1 93.94 272 ILE A CA 1
ATOM 2129 C C . ILE A 1 272 ? -25.125 -11.328 -16.344 1 93.94 272 ILE A C 1
ATOM 2131 O O . ILE A 1 272 ? -26.188 -10.727 -16.141 1 93.94 272 ILE A O 1
ATOM 2135 N N . GLU A 1 273 ? -24.734 -11.727 -17.5 1 91.75 273 GLU A N 1
ATOM 2136 C CA . GLU A 1 273 ? -25.609 -11.633 -18.688 1 91.75 273 GLU A CA 1
ATOM 2137 C C . GLU A 1 273 ? -26.531 -12.844 -18.781 1 91.75 273 GLU A C 1
ATOM 2139 O O . GLU A 1 273 ? -26.328 -13.844 -18.094 1 91.75 273 GLU A O 1
ATOM 2144 N N . SER A 1 274 ? -27.531 -12.555 -19.672 1 89.38 274 SER A N 1
ATOM 2145 C CA . SER A 1 274 ? -28.469 -13.648 -19.906 1 89.38 274 SER A CA 1
ATOM 2146 C C . SER A 1 274 ? -28.5 -14.047 -21.375 1 89.38 274 SER A C 1
ATOM 2148 O O . SER A 1 274 ? -28.141 -13.258 -22.25 1 89.38 274 SER A O 1
ATOM 2150 N N . ARG A 1 275 ? -28.781 -15.227 -21.719 1 87.69 275 ARG A N 1
ATOM 2151 C CA . ARG A 1 275 ? -29.031 -15.797 -23.031 1 87.69 275 ARG A CA 1
ATOM 2152 C C . ARG A 1 275 ? -27.828 -15.617 -23.953 1 87.69 275 ARG A C 1
ATOM 2154 O O . ARG A 1 275 ? -27.891 -14.875 -24.938 1 87.69 275 ARG A O 1
ATOM 2161 N N . PRO A 1 276 ? -26.828 -16.344 -23.625 1 91.44 276 PRO A N 1
ATOM 2162 C CA . PRO A 1 276 ? -26.656 -17.297 -22.531 1 91.44 276 PRO A CA 1
ATOM 2163 C C . PRO A 1 276 ? -26.125 -16.641 -21.25 1 91.44 276 PRO A C 1
ATOM 2165 O O . PRO A 1 276 ? -25.797 -15.445 -21.266 1 91.44 276 PRO A O 1
ATOM 2168 N N . TYR A 1 277 ? -26.234 -17.422 -20.203 1 94.56 277 TYR A N 1
ATOM 2169 C CA . TYR A 1 277 ? -25.641 -16.906 -18.969 1 94.56 277 TYR A CA 1
ATOM 2170 C C . TYR A 1 277 ? -24.125 -16.875 -19.062 1 94.56 277 TYR A C 1
ATOM 2172 O O . TYR A 1 277 ? -23.484 -17.891 -19.359 1 94.56 277 TYR A O 1
ATOM 2180 N N . ARG A 1 278 ? -23.562 -15.734 -18.844 1 94.5 278 ARG A N 1
ATOM 2181 C CA . ARG A 1 278 ? -22.109 -15.562 -18.844 1 94.5 278 ARG A CA 1
ATOM 2182 C C . ARG A 1 278 ? -21.703 -14.367 -18 1 94.5 278 ARG A C 1
ATOM 2184 O O . ARG A 1 278 ? -22.5 -13.461 -17.766 1 94.5 278 ARG A O 1
ATOM 2191 N N . LEU A 1 279 ? -20.5 -14.414 -17.5 1 92.56 279 LEU A N 1
ATOM 2192 C CA . LEU A 1 279 ? -19.984 -13.305 -16.719 1 92.56 279 LEU A CA 1
ATOM 2193 C C . LEU A 1 279 ? -19.391 -12.219 -17.609 1 92.56 279 LEU A C 1
ATOM 2195 O O . LEU A 1 279 ? -18.609 -12.516 -18.516 1 92.56 279 LEU A O 1
ATOM 2199 N N . ASN A 1 280 ? -19.844 -11.039 -17.438 1 90 280 ASN A N 1
ATOM 2200 C CA . ASN A 1 280 ? -19.344 -9.891 -18.172 1 90 280 ASN A CA 1
ATOM 2201 C C . ASN A 1 280 ? -18.391 -9.047 -17.344 1 90 280 ASN A C 1
ATOM 2203 O O . ASN A 1 280 ? -18.672 -7.875 -17.062 1 90 280 ASN A O 1
ATOM 2207 N N . CYS A 1 281 ? -17.312 -9.57 -17 1 88.81 281 CYS A N 1
ATOM 2208 C CA . CYS A 1 281 ? -16.266 -8.922 -16.219 1 88.81 281 CYS A CA 1
ATOM 2209 C C . CYS A 1 281 ? -14.969 -9.703 -16.281 1 88.81 281 CYS A C 1
ATOM 2211 O O . CYS A 1 281 ? -14.938 -10.82 -16.812 1 88.81 281 CYS A O 1
ATOM 2213 N N . GLU A 1 282 ? -13.852 -9.141 -15.953 1 85.75 282 GLU A N 1
ATOM 2214 C CA . GLU A 1 282 ? -12.602 -9.883 -15.812 1 85.75 282 GL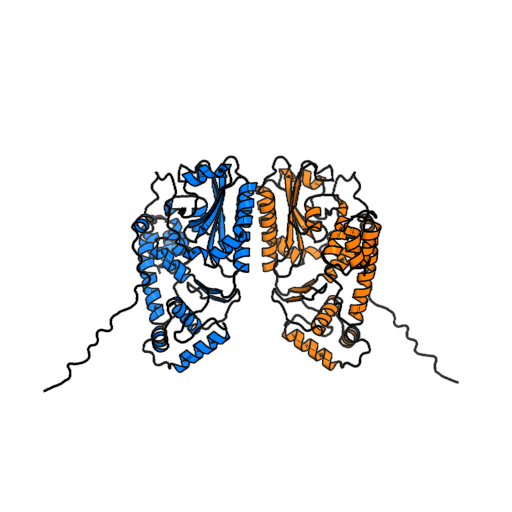U A CA 1
ATOM 2215 C C . GLU A 1 282 ? -12.617 -10.75 -14.555 1 85.75 282 GLU A C 1
ATOM 2217 O O . GLU A 1 282 ? -13.102 -10.32 -13.5 1 85.75 282 GLU A O 1
ATOM 2222 N N . ILE A 1 283 ? -12.227 -11.969 -14.742 1 88.31 283 ILE A N 1
ATOM 2223 C CA . ILE A 1 283 ? -12.297 -12.93 -13.648 1 88.31 283 ILE A CA 1
ATOM 2224 C C . ILE A 1 283 ? -10.883 -13.359 -13.258 1 88.31 283 ILE A C 1
ATOM 2226 O O . ILE A 1 283 ? -10.062 -13.688 -14.117 1 88.31 283 ILE A O 1
ATOM 2230 N N . GLN A 1 284 ? -10.648 -13.211 -11.984 1 85.94 284 GLN A N 1
ATOM 2231 C CA . GLN A 1 284 ? -9.438 -13.758 -11.375 1 85.94 284 GLN A CA 1
ATOM 2232 C C . GLN A 1 284 ? -9.781 -14.82 -10.336 1 85.94 284 GLN A C 1
ATOM 2234 O O . GLN A 1 284 ? -10.492 -14.547 -9.367 1 85.94 284 GLN A O 1
ATOM 2239 N N . CYS A 1 285 ? -9.359 -15.992 -10.578 1 89.81 285 CYS A N 1
ATOM 2240 C CA . CYS A 1 285 ? -9.695 -17.031 -9.609 1 89.81 285 CYS A CA 1
ATOM 2241 C C . CYS A 1 285 ? -8.523 -17.984 -9.398 1 89.81 285 CYS A C 1
ATOM 2243 O O . CYS A 1 285 ? -7.691 -18.156 -10.297 1 89.81 285 CYS A O 1
ATOM 2245 N N . ASP A 1 286 ? -8.398 -18.531 -8.281 1 89 286 ASP A N 1
ATOM 2246 C CA . ASP A 1 286 ? -7.277 -19.375 -7.906 1 89 286 ASP A CA 1
ATOM 2247 C C . ASP A 1 286 ? -7.336 -20.719 -8.648 1 89 286 ASP A C 1
ATOM 2249 O O . ASP A 1 286 ? -6.309 -21.234 -9.086 1 89 286 ASP A O 1
ATOM 2253 N N . PHE A 1 287 ? -8.531 -21.219 -8.914 1 92.75 287 PHE A N 1
ATOM 2254 C CA . PHE A 1 287 ? -8.633 -22.562 -9.469 1 92.75 287 PHE A CA 1
ATOM 2255 C C . PHE A 1 287 ? -8.297 -22.562 -10.961 1 92.75 287 PHE A C 1
ATOM 2257 O O . PHE A 1 287 ? -7.699 -23.5 -11.469 1 92.75 287 PHE A O 1
ATOM 2264 N N . LEU A 1 288 ? -8.688 -21.547 -11.656 1 89.5 288 LEU A N 1
ATOM 2265 C CA . LEU A 1 288 ? -8.289 -21.484 -13.062 1 89.5 288 LEU A CA 1
ATOM 2266 C C . LEU A 1 288 ? -6.785 -21.266 -13.195 1 89.5 288 LEU A C 1
ATOM 2268 O O . LEU A 1 288 ? -6.145 -21.844 -14.078 1 89.5 288 LEU A O 1
ATOM 2272 N N . MET A 1 289 ? -6.258 -20.484 -12.336 1 85.81 289 MET A N 1
ATOM 2273 C CA . MET A 1 289 ? -4.816 -20.25 -12.328 1 85.81 289 MET A CA 1
ATOM 2274 C C . MET A 1 289 ? -4.062 -21.531 -12.023 1 85.81 289 MET A C 1
ATOM 2276 O O . MET A 1 289 ? -3.051 -21.828 -12.656 1 85.81 289 MET A O 1
ATOM 2280 N N . ALA A 1 290 ? -4.535 -22.266 -11.094 1 89.62 290 ALA A N 1
ATOM 2281 C CA . ALA A 1 290 ? -3.92 -23.531 -10.727 1 89.62 290 ALA A CA 1
ATOM 2282 C C . ALA A 1 290 ? -4.02 -24.547 -11.867 1 89.62 290 ALA A C 1
ATOM 2284 O O . ALA A 1 290 ? -3.072 -25.281 -12.141 1 89.62 290 ALA A O 1
ATOM 2285 N N . GLU A 1 291 ? -5.188 -24.531 -12.477 1 89.56 291 GLU A N 1
ATOM 2286 C CA . GLU A 1 291 ? -5.375 -25.422 -13.609 1 89.56 291 GLU A CA 1
ATOM 2287 C C . GLU A 1 291 ? -4.391 -25.109 -14.734 1 89.56 291 GLU A C 1
ATOM 2289 O O . GLU A 1 291 ? -3.783 -26.016 -15.312 1 89.56 291 GLU A O 1
ATOM 2294 N N . GLN A 1 292 ? -4.238 -23.859 -14.977 1 81.75 292 GLN A N 1
ATOM 2295 C CA . GLN A 1 292 ? -3.297 -23.438 -16.016 1 81.75 292 GLN A CA 1
ATOM 2296 C C . GLN A 1 292 ? -1.864 -23.797 -15.633 1 81.75 292 GLN A C 1
ATOM 2298 O O . GLN A 1 292 ? -1.104 -24.281 -16.469 1 81.75 292 GLN A O 1
ATOM 2303 N N . ALA A 1 293 ? -1.55 -23.578 -14.422 1 82.5 293 ALA A N 1
ATOM 2304 C CA . ALA A 1 293 ? -0.219 -23.922 -13.93 1 82.5 293 ALA A CA 1
ATOM 2305 C C . ALA A 1 293 ? 0.037 -25.422 -14.055 1 82.5 293 ALA A C 1
ATOM 2307 O O . ALA A 1 293 ? 1.113 -25.844 -14.492 1 82.5 293 ALA A O 1
ATOM 2308 N N . LEU A 1 294 ? -0.951 -26.172 -13.727 1 85.5 294 LEU A N 1
ATOM 2309 C CA . LEU A 1 294 ? -0.85 -27.625 -13.812 1 85.5 294 LEU A CA 1
ATOM 2310 C C . LEU A 1 294 ? -0.666 -28.062 -15.266 1 85.5 294 LEU A C 1
ATOM 2312 O O . LEU A 1 294 ? 0.161 -28.938 -15.547 1 85.5 294 LEU A O 1
ATOM 2316 N N . ASN A 1 295 ? -1.396 -27.438 -16.172 1 79.62 295 ASN A N 1
ATOM 2317 C CA . ASN A 1 295 ? -1.319 -27.75 -17.594 1 79.62 295 ASN A CA 1
ATOM 2318 C C . ASN A 1 295 ? 0.063 -27.438 -18.156 1 79.62 295 ASN A C 1
ATOM 2320 O O . ASN A 1 295 ? 0.546 -28.141 -19.047 1 79.62 295 ASN A O 1
ATOM 2324 N N . LEU A 1 296 ? 0.634 -26.453 -17.562 1 72.5 296 LEU A N 1
ATOM 2325 C CA . LEU A 1 296 ? 1.92 -26 -18.078 1 72.5 296 LEU A CA 1
ATOM 2326 C C . LEU A 1 296 ? 3.072 -26.641 -17.328 1 72.5 296 LEU A C 1
ATOM 2328 O O . LEU A 1 296 ? 4.238 -26.422 -17.641 1 72.5 296 LEU A O 1
ATOM 2332 N N . GLY A 1 297 ? 2.768 -27.422 -16.312 1 77.5 297 GLY A N 1
ATOM 2333 C CA . GLY A 1 297 ? 3.771 -28.156 -15.555 1 77.5 297 GLY A CA 1
ATOM 2334 C C . GLY A 1 297 ? 4.422 -27.328 -14.461 1 77.5 297 GLY A C 1
ATOM 2335 O O . GLY A 1 297 ? 5.484 -27.688 -13.953 1 77.5 297 GLY A O 1
ATOM 2336 N N . PHE A 1 298 ? 3.822 -26.281 -14.219 1 77.69 298 PHE A N 1
ATOM 2337 C CA . PHE A 1 298 ? 4.348 -25.438 -13.148 1 77.69 298 PHE A CA 1
ATOM 2338 C C . PHE A 1 298 ? 3.889 -25.938 -11.789 1 77.69 298 PHE A C 1
ATOM 2340 O O . PHE A 1 298 ? 2.971 -25.375 -11.188 1 77.69 298 PHE A O 1
ATOM 2347 N N . THR A 1 299 ? 4.535 -26.859 -11.289 1 80.88 299 THR A N 1
ATOM 2348 C CA . THR A 1 299 ? 4.133 -27.594 -10.094 1 80.88 299 THR A CA 1
ATOM 2349 C C . THR A 1 299 ? 4.188 -26.688 -8.867 1 80.88 299 THR A C 1
ATOM 2351 O O . THR A 1 299 ? 3.256 -26.672 -8.062 1 80.88 299 THR A O 1
ATOM 2354 N N . SER A 1 300 ? 5.246 -25.953 -8.695 1 76.25 300 SER A N 1
ATOM 2355 C CA . SER A 1 300 ? 5.406 -25.109 -7.523 1 76.25 300 SER A CA 1
ATOM 2356 C C . SER A 1 300 ? 4.277 -24.094 -7.418 1 76.25 300 SER A C 1
ATOM 2358 O O . SER A 1 300 ? 3.707 -23.891 -6.344 1 76.25 300 SER A O 1
ATOM 2360 N N . THR A 1 301 ? 3.977 -23.5 -8.539 1 77.5 301 THR A N 1
ATOM 2361 C CA . THR A 1 301 ? 2.896 -22.516 -8.562 1 77.5 301 THR A CA 1
ATOM 2362 C C . THR A 1 301 ? 1.566 -23.172 -8.195 1 77.5 301 THR A C 1
ATOM 2364 O O . THR A 1 301 ? 0.788 -22.609 -7.422 1 77.5 301 THR A O 1
ATOM 2367 N N . THR A 1 302 ? 1.321 -24.344 -8.797 1 85.69 302 THR A N 1
ATOM 2368 C CA . THR A 1 302 ? 0.088 -25.062 -8.516 1 85.69 302 THR A CA 1
ATOM 2369 C C . THR A 1 302 ? -0.051 -25.344 -7.023 1 85.69 302 THR A C 1
ATOM 2371 O O . THR A 1 302 ? -1.106 -25.094 -6.438 1 85.69 302 THR A O 1
ATOM 2374 N N . LEU A 1 303 ? 1.033 -25.75 -6.469 1 84.44 303 LEU A N 1
ATOM 2375 C CA . LEU A 1 303 ? 1.01 -26.141 -5.062 1 84.44 303 LEU A CA 1
ATOM 2376 C C . LEU A 1 303 ? 0.857 -24.922 -4.16 1 84.44 303 LEU A C 1
ATOM 2378 O O . LEU A 1 303 ? 0.254 -25.016 -3.088 1 84.44 303 LEU A O 1
ATOM 2382 N N . THR A 1 304 ? 1.357 -23.844 -4.602 1 78.56 304 THR A N 1
ATOM 2383 C CA . THR A 1 304 ? 1.235 -22.625 -3.826 1 78.56 304 THR A CA 1
ATOM 2384 C C . THR A 1 304 ? -0.203 -22.109 -3.842 1 78.56 304 THR A C 1
ATOM 2386 O O . THR A 1 304 ? -0.683 -21.562 -2.85 1 78.56 304 THR A O 1
ATOM 2389 N N . LEU A 1 305 ? -0.861 -22.281 -4.906 1 82.38 305 LEU A N 1
ATOM 2390 C CA . LEU A 1 305 ? -2.234 -21.812 -5.062 1 82.38 305 LEU A CA 1
ATOM 2391 C C . LEU A 1 305 ? -3.213 -22.75 -4.371 1 82.38 305 LEU A C 1
ATOM 2393 O O . LEU A 1 305 ? -4.293 -22.344 -3.953 1 82.38 305 LEU A O 1
ATOM 2397 N N . TYR A 1 306 ? -2.832 -23.984 -4.27 1 88.25 306 TYR A N 1
ATOM 2398 C CA . TYR A 1 306 ? -3.715 -24.984 -3.688 1 88.25 306 TYR A CA 1
ATOM 2399 C C . TYR A 1 306 ? -3.76 -24.859 -2.17 1 88.25 306 TYR A C 1
ATOM 2401 O O . TYR A 1 306 ? -2.76 -25.094 -1.49 1 88.25 306 TYR A O 1
ATOM 2409 N N . ARG A 1 307 ? -4.895 -24.5 -1.636 1 85.94 307 ARG A N 1
ATOM 2410 C CA . ARG A 1 307 ? -5.055 -24.312 -0.198 1 85.94 307 ARG A CA 1
ATOM 2411 C C . ARG A 1 307 ? -6.102 -25.266 0.367 1 85.94 307 ARG A C 1
ATOM 2413 O O . ARG A 1 307 ? -6.605 -25.062 1.473 1 85.94 307 ARG A O 1
ATOM 2420 N N . GLY A 1 308 ? -6.434 -26.188 -0.357 1 88.62 308 GLY A N 1
ATOM 2421 C CA . GLY A 1 308 ? -7.473 -27.156 -0.021 1 88.62 308 GLY A CA 1
ATOM 2422 C C . GLY A 1 308 ? -8.312 -27.562 -1.216 1 88.62 308 GLY A C 1
ATOM 2423 O O . GLY A 1 308 ? -8.133 -27.047 -2.318 1 88.62 308 GLY A O 1
ATOM 2424 N N . SER A 1 309 ? -9.211 -28.484 -0.927 1 91.69 309 SER A N 1
ATOM 2425 C CA . SER A 1 309 ? -10.023 -29.016 -2.02 1 91.69 309 SER A CA 1
ATOM 2426 C C . SER A 1 309 ? -10.945 -27.938 -2.582 1 91.69 309 SER A C 1
ATOM 2428 O O . SER A 1 309 ? -11.477 -27.109 -1.836 1 91.69 309 SER A O 1
ATOM 2430 N N . PHE A 1 310 ? -11.07 -28.016 -3.922 1 95.19 310 PHE A N 1
ATOM 2431 C CA . PHE A 1 310 ? -11.953 -27.109 -4.637 1 95.19 310 PHE A CA 1
ATOM 2432 C C . PHE A 1 310 ? -13.406 -27.328 -4.223 1 95.19 310 PHE A C 1
ATOM 2434 O O . PHE A 1 310 ? -13.977 -28.375 -4.492 1 95.19 310 PHE A O 1
ATOM 2441 N N . LEU A 1 311 ? -14.047 -26.328 -3.52 1 95.19 311 LEU A N 1
ATOM 2442 C CA . LEU A 1 311 ? -15.438 -26.375 -3.078 1 95.19 311 LEU A CA 1
ATOM 2443 C C . LEU A 1 311 ? -15.781 -27.75 -2.514 1 95.19 311 LEU A C 1
ATOM 2445 O O . LEU A 1 311 ? -16.719 -28.406 -2.984 1 95.19 311 LEU A O 1
ATOM 2449 N N . ALA A 1 312 ? -15.141 -28.047 -1.41 1 91 312 ALA A N 1
ATOM 2450 C CA . ALA A 1 312 ? -15.156 -29.375 -0.815 1 91 312 ALA A CA 1
ATOM 2451 C C . ALA A 1 312 ? -16.578 -29.828 -0.498 1 91 312 ALA A C 1
ATOM 2453 O O . ALA A 1 312 ? -16.906 -31 -0.597 1 91 312 ALA A O 1
ATOM 2454 N N . LYS A 1 313 ? -17.438 -28.953 -0.245 1 91.75 313 LYS A N 1
ATOM 2455 C CA . LYS A 1 313 ? -18.781 -29.297 0.213 1 91.75 313 LYS A CA 1
ATOM 2456 C C . LYS A 1 313 ? -19.781 -29.266 -0.94 1 91.75 313 LYS A C 1
ATOM 2458 O O . LYS A 1 313 ? -20.953 -29.594 -0.757 1 91.75 313 LYS A O 1
ATOM 2463 N N . SER A 1 314 ? -19.328 -28.875 -2.07 1 95.62 314 SER A N 1
ATOM 2464 C CA . SER A 1 314 ? -20.25 -28.766 -3.203 1 95.62 314 SER A CA 1
ATOM 2465 C C . SER A 1 314 ? -20.656 -30.141 -3.711 1 95.62 314 SER A C 1
ATOM 2467 O O . SER A 1 314 ? -19.844 -31.062 -3.791 1 95.62 314 SER A O 1
ATOM 2469 N N . GLU A 1 315 ? -21.922 -30.266 -4.031 1 94.94 315 GLU A N 1
ATOM 2470 C CA . GLU A 1 315 ? -22.453 -31.5 -4.605 1 94.94 315 GLU A CA 1
ATOM 2471 C C . GLU A 1 315 ? -22.891 -31.297 -6.051 1 94.94 315 GLU A C 1
ATOM 2473 O O . GLU A 1 315 ? -23.594 -32.125 -6.617 1 94.94 315 GLU A O 1
ATOM 2478 N N . SER A 1 316 ? -22.547 -30.188 -6.605 1 96.06 316 SER A N 1
ATOM 2479 C CA . SER A 1 316 ? -22.781 -29.953 -8.031 1 96.06 316 SER A CA 1
ATOM 2480 C C . SER A 1 316 ? -22.031 -30.984 -8.883 1 96.06 316 SER A C 1
ATOM 2482 O O . SER A 1 316 ? -20.812 -31.125 -8.758 1 96.06 316 SER A O 1
ATOM 2484 N N . PRO A 1 317 ? -22.734 -31.656 -9.766 1 94.38 317 PRO A N 1
ATOM 2485 C CA . PRO A 1 317 ? -22.047 -32.656 -10.57 1 94.38 317 PRO A CA 1
ATOM 2486 C C . PRO A 1 317 ? -20.922 -32.062 -11.414 1 94.38 317 PRO A C 1
ATOM 2488 O O . PRO A 1 317 ? -19.844 -32.656 -11.539 1 94.38 317 PRO A O 1
ATOM 2491 N N . PHE A 1 318 ? -21.203 -30.953 -11.961 1 94.12 318 PHE A N 1
ATOM 2492 C CA . PHE A 1 318 ? -20.219 -30.281 -12.805 1 94.12 318 PHE A CA 1
ATOM 2493 C C . PHE A 1 318 ? -18.984 -29.922 -12.008 1 94.12 318 PHE A C 1
ATOM 2495 O O . PHE A 1 318 ? -17.859 -30.172 -12.445 1 94.12 318 PHE A O 1
ATOM 2502 N N . LEU A 1 319 ? -19.156 -29.359 -10.859 1 97.12 319 LEU A N 1
ATOM 2503 C CA . LEU A 1 319 ? -18.047 -28.906 -10.039 1 97.12 319 LEU A CA 1
ATOM 2504 C C . LEU A 1 319 ? -17.328 -30.078 -9.383 1 97.12 319 LEU A C 1
ATOM 2506 O O . LEU A 1 319 ? -16.094 -30.047 -9.219 1 97.12 319 LEU A O 1
ATOM 2510 N N . CYS A 1 320 ? -18.047 -31.062 -9.039 1 96.06 320 CYS A N 1
ATOM 2511 C CA . CYS A 1 320 ? -17.438 -32.281 -8.508 1 96.06 320 CYS A CA 1
ATOM 2512 C C . CYS A 1 320 ? -16.547 -32.938 -9.539 1 96.06 320 CYS A C 1
ATOM 2514 O O . CYS A 1 320 ? -15.438 -33.375 -9.219 1 96.06 320 CYS A O 1
ATOM 2516 N N . ALA A 1 321 ? -17.062 -32.938 -10.742 1 93.56 321 ALA A N 1
ATOM 2517 C CA . ALA A 1 321 ? -16.266 -33.531 -11.82 1 93.56 321 ALA A CA 1
ATOM 2518 C C . ALA A 1 321 ? -14.969 -32.75 -12.031 1 93.56 321 ALA A C 1
ATOM 2520 O O . ALA A 1 321 ? -13.898 -33.344 -12.203 1 93.56 321 ALA A O 1
ATOM 2521 N N . TRP A 1 322 ? -15.117 -31.5 -12.047 1 93.81 322 TRP A N 1
ATOM 2522 C CA . TRP A 1 322 ? -13.93 -30.656 -12.203 1 93.81 322 TRP A CA 1
ATOM 2523 C C . TRP A 1 322 ? -12.945 -30.891 -11.062 1 93.81 322 TRP A C 1
ATOM 2525 O O . TRP A 1 322 ? -11.742 -31.047 -11.297 1 93.81 322 TRP A O 1
ATOM 2535 N N . ARG A 1 323 ? -13.438 -30.906 -9.828 1 95.88 323 ARG A N 1
ATOM 2536 C CA . ARG A 1 323 ? -12.625 -31.125 -8.641 1 95.88 323 ARG A CA 1
ATOM 2537 C C . ARG A 1 323 ? -11.875 -32.469 -8.734 1 95.88 323 ARG A C 1
ATOM 2539 O O . ARG A 1 323 ? -10.672 -32.5 -8.5 1 95.88 323 ARG A O 1
ATOM 2546 N N . ASP A 1 324 ? -12.594 -33.469 -9.109 1 93 324 ASP A N 1
ATOM 2547 C CA . ASP A 1 324 ? -12.023 -34.812 -9.18 1 93 324 ASP A CA 1
ATOM 2548 C C . ASP A 1 324 ? -10.914 -34.875 -10.234 1 93 324 ASP A C 1
ATOM 2550 O O . ASP A 1 324 ? -9.867 -35.5 -10 1 93 324 ASP A O 1
ATOM 2554 N N . CYS A 1 325 ? -11.219 -34.281 -11.344 1 92.44 325 CYS A N 1
ATOM 2555 C CA . CYS A 1 325 ? -10.227 -34.25 -12.422 1 92.44 325 CYS A CA 1
ATOM 2556 C C . CYS A 1 325 ? -8.969 -33.531 -11.992 1 92.44 325 CYS A C 1
ATOM 2558 O O . CYS A 1 325 ? -7.855 -34 -12.211 1 92.44 325 CYS A O 1
ATOM 2560 N N . PHE A 1 326 ? -9.164 -32.375 -11.406 1 93.69 326 PHE A N 1
ATOM 2561 C CA . PHE A 1 326 ? -8.039 -31.578 -10.945 1 93.69 326 PHE A CA 1
ATOM 2562 C C . PHE A 1 326 ? -7.23 -32.344 -9.891 1 93.69 326 PHE A C 1
ATOM 2564 O O . PHE A 1 326 ? -6 -32.375 -9.961 1 93.69 326 PHE A O 1
ATOM 2571 N N . ASP A 1 327 ? -7.914 -32.938 -8.938 1 92.81 327 ASP A N 1
ATOM 2572 C CA . ASP A 1 327 ? -7.254 -33.625 -7.836 1 92.81 327 ASP A CA 1
ATOM 2573 C C . ASP A 1 327 ? -6.457 -34.812 -8.344 1 92.81 327 ASP A C 1
ATOM 2575 O O . ASP A 1 327 ? -5.367 -35.094 -7.844 1 92.81 327 ASP A O 1
ATOM 2579 N N . ALA A 1 328 ? -7.02 -35.469 -9.273 1 91.62 328 ALA A N 1
ATOM 2580 C CA . ALA A 1 328 ? -6.324 -36.625 -9.836 1 91.62 328 ALA A CA 1
ATOM 2581 C C . ALA A 1 328 ? -5.016 -36.219 -10.5 1 91.62 328 ALA A C 1
ATOM 2583 O O . ALA A 1 328 ? -3.979 -36.844 -10.297 1 91.62 328 ALA A O 1
ATOM 2584 N N . ARG A 1 329 ? -5.152 -35.219 -11.273 1 91.56 329 ARG A N 1
ATOM 2585 C CA . ARG A 1 329 ? -3.969 -34.719 -11.961 1 91.56 329 ARG A CA 1
ATOM 2586 C C . ARG A 1 329 ? -2.941 -34.188 -10.969 1 91.56 329 ARG A C 1
ATOM 2588 O O . ARG A 1 329 ? -1.74 -34.406 -11.125 1 91.56 329 ARG A O 1
ATOM 2595 N N . LEU A 1 330 ? -3.432 -33.469 -10 1 92.12 330 LEU A N 1
ATOM 2596 C CA . LEU A 1 330 ? -2.535 -32.938 -8.977 1 92.12 330 LEU A CA 1
ATOM 2597 C C . LEU A 1 330 ? -1.835 -34.062 -8.227 1 92.12 330 LEU A C 1
ATOM 2599 O O . LEU A 1 330 ? -0.634 -34 -7.961 1 92.12 330 LEU A O 1
ATOM 2603 N N . SER A 1 331 ? -2.59 -35.094 -7.91 1 91.69 331 SER A N 1
ATOM 2604 C CA . SER A 1 331 ? -2.023 -36.25 -7.234 1 91.69 331 SER A CA 1
ATOM 2605 C C . SER A 1 331 ? -0.905 -36.875 -8.062 1 91.69 331 SER A C 1
ATOM 2607 O O . SER A 1 331 ? 0.139 -37.25 -7.52 1 91.69 331 SER A O 1
ATOM 2609 N N . HIS A 1 332 ? -1.151 -37 -9.289 1 90.31 332 HIS A N 1
ATOM 2610 C CA . HIS A 1 332 ? -0.151 -37.562 -10.188 1 90.31 332 HIS A CA 1
ATOM 2611 C C . HIS A 1 332 ? 1.146 -36.781 -10.141 1 90.31 332 HIS A C 1
ATOM 2613 O O . HIS A 1 332 ? 2.234 -37.344 -10.094 1 90.31 332 HIS A O 1
ATOM 2619 N N . VAL A 1 333 ? 1.035 -35.5 -10.148 1 88.69 333 VAL A N 1
ATOM 2620 C CA . VAL A 1 333 ? 2.189 -34.594 -10.133 1 88.69 333 VAL A CA 1
ATOM 2621 C C . VAL A 1 333 ? 2.896 -34.688 -8.789 1 88.69 333 VAL A C 1
ATOM 2623 O O . VAL A 1 333 ? 4.129 -34.688 -8.727 1 88.69 333 VAL A O 1
ATOM 2626 N N . ILE A 1 334 ? 2.156 -34.75 -7.719 1 90.06 334 ILE A N 1
ATOM 2627 C CA . ILE A 1 334 ? 2.705 -34.812 -6.371 1 90.06 334 ILE A CA 1
ATOM 2628 C C . ILE A 1 334 ? 3.582 -36.062 -6.227 1 90.06 334 ILE A C 1
ATOM 2630 O O . ILE A 1 334 ? 4.688 -36 -5.688 1 90.06 334 ILE A O 1
ATOM 2634 N N . TYR A 1 335 ? 3.188 -37.125 -6.762 1 90.62 335 TYR A N 1
ATOM 2635 C CA . TYR A 1 335 ? 3.928 -38.375 -6.629 1 90.62 335 TYR A CA 1
ATOM 2636 C C . TYR A 1 335 ? 5.223 -38.344 -7.43 1 90.62 335 TYR A C 1
ATOM 2638 O O . TYR A 1 335 ? 6.098 -39.188 -7.258 1 90.62 335 TYR A O 1
ATOM 2646 N N . GLN A 1 336 ? 5.352 -37.344 -8.242 1 85.38 336 GLN A N 1
ATOM 2647 C CA . GLN A 1 336 ? 6.566 -37.188 -9.039 1 85.38 336 GLN A CA 1
ATOM 2648 C C . GLN A 1 336 ? 7.543 -36.219 -8.383 1 85.38 336 GLN A C 1
ATOM 2650 O O . GLN A 1 336 ? 8.695 -36.125 -8.805 1 85.38 336 GLN A O 1
ATOM 2655 N N . ILE A 1 337 ? 7.098 -35.562 -7.387 1 84.62 337 ILE A N 1
ATOM 2656 C CA . ILE A 1 337 ? 7.941 -34.562 -6.734 1 84.62 337 ILE A CA 1
ATOM 2657 C C . ILE A 1 337 ? 9.055 -35.281 -5.961 1 84.62 337 ILE A C 1
ATOM 2659 O O . ILE A 1 337 ? 8.812 -36.25 -5.266 1 84.62 337 ILE A O 1
ATOM 2663 N N . GLU A 1 338 ? 10.273 -34.719 -6.102 1 84.06 338 GLU A N 1
ATOM 2664 C CA . GLU A 1 338 ? 11.414 -35.281 -5.379 1 84.06 338 GLU A CA 1
ATOM 2665 C C . GLU A 1 338 ? 11.93 -34.312 -4.32 1 84.06 338 GLU A C 1
ATOM 2667 O O . GLU A 1 338 ? 12.68 -34.688 -3.424 1 84.06 338 GLU A O 1
ATOM 2672 N N . ASP A 1 339 ? 11.555 -33.125 -4.469 1 76.44 339 ASP A N 1
ATOM 2673 C CA . ASP A 1 339 ? 12.008 -32.094 -3.539 1 76.44 339 ASP A CA 1
ATOM 2674 C C . ASP A 1 339 ? 11.273 -32.188 -2.203 1 76.44 339 ASP A C 1
ATOM 2676 O O . ASP A 1 339 ? 10.117 -31.797 -2.092 1 76.44 339 ASP A O 1
ATOM 2680 N N . ILE A 1 340 ? 11.953 -32.594 -1.177 1 76.5 340 ILE A N 1
ATOM 2681 C CA . ILE A 1 340 ? 11.375 -32.844 0.143 1 76.5 340 ILE A CA 1
ATOM 2682 C C . ILE A 1 340 ? 10.859 -31.531 0.724 1 76.5 340 ILE A C 1
ATOM 2684 O O . ILE A 1 340 ? 9.781 -31.484 1.328 1 76.5 340 ILE A O 1
ATOM 2688 N N . ASP A 1 341 ? 11.555 -30.484 0.533 1 71.69 341 ASP A N 1
ATOM 2689 C CA . ASP A 1 341 ? 11.156 -29.188 1.08 1 71.69 341 ASP A CA 1
ATOM 2690 C C . ASP A 1 341 ? 9.828 -28.719 0.485 1 71.69 341 ASP A C 1
ATOM 2692 O O . ASP A 1 341 ? 8.984 -28.172 1.19 1 71.69 341 ASP A O 1
ATOM 2696 N N . GLN A 1 342 ? 9.75 -28.938 -0.75 1 77.75 342 GLN A N 1
ATOM 2697 C CA . GLN A 1 342 ? 8.508 -28.562 -1.424 1 77.75 342 GLN A CA 1
ATOM 2698 C C . GLN A 1 342 ? 7.328 -29.359 -0.867 1 77.75 342 GLN A C 1
ATOM 2700 O O . GLN A 1 342 ? 6.258 -28.797 -0.618 1 77.75 342 GLN A O 1
ATOM 2705 N N . LEU A 1 343 ? 7.555 -30.609 -0.635 1 82.81 343 LEU A N 1
ATOM 2706 C CA . LEU A 1 343 ? 6.504 -31.469 -0.098 1 82.81 343 LEU A CA 1
ATOM 2707 C C . LEU A 1 343 ? 6.164 -31.078 1.337 1 82.81 343 LEU A C 1
ATOM 2709 O O . LEU A 1 343 ? 4.996 -31.078 1.725 1 82.81 343 LEU A O 1
ATOM 2713 N N . LEU A 1 344 ? 7.164 -30.734 2.033 1 79.19 344 LEU A N 1
ATOM 2714 C CA . LEU A 1 344 ? 6.941 -30.312 3.41 1 79.19 344 LEU A CA 1
ATOM 2715 C C . LEU A 1 344 ? 6.086 -29.047 3.455 1 79.19 344 LEU A C 1
ATOM 2717 O O . LEU A 1 344 ? 5.215 -28.922 4.32 1 79.19 344 LEU A O 1
ATOM 2721 N N . ARG A 1 345 ? 6.312 -28.219 2.557 1 77.19 345 ARG A N 1
ATOM 2722 C CA . ARG A 1 345 ? 5.527 -26.984 2.492 1 77.19 345 ARG A CA 1
ATOM 2723 C C . ARG A 1 345 ? 4.066 -27.281 2.174 1 77.19 345 ARG A C 1
ATOM 2725 O O . ARG A 1 345 ? 3.162 -26.688 2.764 1 77.19 345 ARG A O 1
ATOM 2732 N N . VAL A 1 346 ? 3.869 -28.188 1.291 1 82.62 346 VAL A N 1
ATOM 2733 C CA . VAL A 1 346 ? 2.514 -28.547 0.896 1 82.62 346 VAL A CA 1
ATOM 2734 C C . VAL A 1 346 ? 1.788 -29.188 2.078 1 82.62 346 VAL A C 1
ATOM 2736 O O . VAL A 1 346 ? 0.647 -28.828 2.379 1 82.62 346 VAL A O 1
ATOM 2739 N N . VAL A 1 347 ? 2.455 -30.078 2.752 1 81.88 347 VAL A N 1
ATOM 2740 C CA . VAL A 1 347 ? 1.853 -30.797 3.865 1 81.88 347 VAL A CA 1
ATOM 2741 C C . VAL A 1 347 ? 1.567 -29.844 5.016 1 81.88 347 VAL A C 1
ATOM 2743 O O . VAL A 1 347 ? 0.567 -29.984 5.723 1 81.88 347 VAL A O 1
ATOM 2746 N N . SER A 1 348 ? 2.426 -28.938 5.156 1 79 348 SER A N 1
ATOM 2747 C CA . SER A 1 348 ? 2.223 -27.938 6.199 1 79 348 SER A CA 1
ATOM 2748 C C . SER A 1 348 ? 0.997 -27.078 5.91 1 79 348 SER A C 1
ATOM 2750 O O . SER A 1 348 ? 0.262 -26.703 6.824 1 79 348 SER A O 1
ATOM 2752 N N . ARG A 1 349 ? 0.787 -26.75 4.695 1 79.19 349 ARG A N 1
ATOM 2753 C CA . ARG A 1 349 ? -0.31 -25.875 4.289 1 79.19 349 ARG A CA 1
ATOM 2754 C C . ARG A 1 349 ? -1.624 -26.641 4.219 1 79.19 349 ARG A C 1
ATOM 2756 O O . ARG A 1 349 ? -2.676 -26.125 4.594 1 79.19 349 ARG A O 1
ATOM 2763 N N . VAL A 1 350 ? -1.524 -27.859 3.678 1 84.81 350 VAL A N 1
ATOM 2764 C CA . VAL A 1 350 ? -2.711 -28.688 3.51 1 84.81 350 VAL A CA 1
ATOM 2765 C C . VAL A 1 350 ? -2.439 -30.078 4.059 1 84.81 350 VAL A C 1
ATOM 2767 O O . VAL A 1 350 ? -2.301 -31.047 3.291 1 84.81 350 VAL A O 1
ATOM 2770 N N . PRO A 1 351 ? -2.561 -30.234 5.332 1 78.62 351 PRO A N 1
ATOM 2771 C CA . PRO A 1 351 ? -2.193 -31.5 5.965 1 78.62 351 PRO A CA 1
ATOM 2772 C C . PRO A 1 351 ? -3.117 -32.656 5.562 1 78.62 351 PRO A C 1
ATOM 2774 O O . PRO A 1 351 ? -2.736 -33.812 5.668 1 78.62 351 PRO A O 1
ATOM 2777 N N . ASP A 1 352 ? -4.219 -32.344 5.055 1 80 352 ASP A N 1
ATOM 2778 C CA . ASP A 1 352 ? -5.195 -33.406 4.742 1 80 352 ASP A CA 1
ATOM 2779 C C . ASP A 1 352 ? -4.934 -34 3.365 1 80 352 ASP A C 1
ATOM 2781 O O . ASP A 1 352 ? -5.629 -34.906 2.943 1 80 352 ASP A O 1
ATOM 2785 N N . ARG A 1 353 ? -3.918 -33.562 2.744 1 86.31 353 ARG A N 1
ATOM 2786 C CA . ARG A 1 353 ? -3.586 -34.094 1.43 1 86.31 353 ARG A CA 1
ATOM 2787 C C . ARG A 1 353 ? -2.773 -35.375 1.556 1 86.31 353 ARG A C 1
ATOM 2789 O O . ARG A 1 353 ? -1.544 -35.344 1.632 1 86.31 353 ARG A O 1
ATOM 2796 N N . VAL A 1 354 ? -3.404 -36.469 1.444 1 85.19 354 VAL A N 1
ATOM 2797 C CA . VAL A 1 354 ? -2.857 -37.781 1.764 1 85.19 354 VAL A CA 1
ATOM 2798 C C . VAL A 1 354 ? -1.719 -38.125 0.804 1 85.19 354 VAL A C 1
ATOM 2800 O O . VAL A 1 354 ? -0.706 -38.688 1.209 1 85.19 354 VAL A O 1
ATOM 2803 N N . ASP A 1 355 ? -1.915 -37.844 -0.431 1 90.12 355 ASP A N 1
ATOM 2804 C CA . ASP A 1 355 ? -0.902 -38.188 -1.428 1 90.12 355 ASP A CA 1
ATOM 2805 C C . ASP A 1 355 ? 0.415 -37.469 -1.132 1 90.12 355 ASP A C 1
ATOM 2807 O O . ASP A 1 355 ? 1.491 -38.031 -1.302 1 90.12 355 ASP A O 1
ATOM 2811 N N . ALA A 1 356 ? 0.34 -36.219 -0.707 1 88.56 356 ALA A N 1
ATOM 2812 C CA . ALA A 1 356 ? 1.552 -35.5 -0.362 1 88.56 356 ALA A CA 1
ATOM 2813 C C . ALA A 1 356 ? 2.252 -36.125 0.841 1 88.56 356 ALA A C 1
ATOM 2815 O O . ALA A 1 356 ? 3.48 -36.219 0.864 1 88.56 356 ALA A O 1
ATOM 2816 N N . VAL A 1 357 ? 1.513 -36.5 1.818 1 84.56 357 VAL A N 1
ATOM 2817 C CA . VAL A 1 357 ? 2.055 -37.156 3.008 1 84.56 357 VAL A CA 1
ATOM 2818 C C . VAL A 1 357 ? 2.705 -38.5 2.627 1 84.56 357 VAL A C 1
ATOM 2820 O O . VAL A 1 357 ? 3.822 -38.781 3.055 1 84.56 357 VAL A O 1
ATOM 2823 N N . GLU A 1 358 ? 1.983 -39.25 1.845 1 87.12 358 GLU A N 1
ATOM 2824 C CA . GLU A 1 358 ? 2.5 -40.531 1.388 1 87.12 358 GLU A CA 1
ATOM 2825 C C . GLU A 1 358 ? 3.807 -40.344 0.62 1 87.12 358 GLU A C 1
ATOM 2827 O O . GLU A 1 358 ? 4.766 -41.094 0.839 1 87.12 358 GLU A O 1
ATOM 2832 N N . ARG A 1 359 ? 3.811 -39.375 -0.29 1 88.31 359 ARG A N 1
ATOM 2833 C CA . ARG A 1 359 ? 5.004 -39.125 -1.086 1 88.31 359 ARG A CA 1
ATOM 2834 C C . ARG A 1 359 ? 6.176 -38.719 -0.199 1 88.31 359 ARG A C 1
ATOM 2836 O O . ARG A 1 359 ? 7.305 -39.156 -0.407 1 88.31 359 ARG A O 1
ATOM 2843 N N . LEU A 1 360 ? 5.895 -37.906 0.724 1 85.06 360 LEU A N 1
ATOM 2844 C CA . LEU A 1 360 ? 6.914 -37.438 1.665 1 8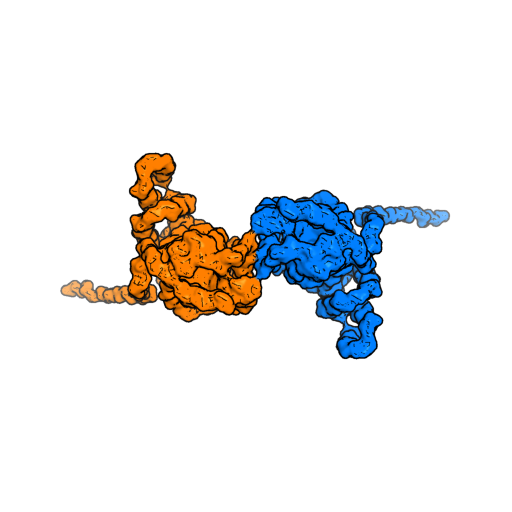5.06 360 LEU A CA 1
ATOM 2845 C C . LEU A 1 360 ? 7.484 -38.625 2.449 1 85.06 360 LEU A C 1
ATOM 2847 O O . LEU A 1 360 ? 8.695 -38.719 2.639 1 85.06 360 LEU A O 1
ATOM 2851 N N . LEU A 1 361 ? 6.66 -39.531 2.893 1 82.62 361 LEU A N 1
ATOM 2852 C CA . LEU A 1 361 ? 7.07 -40.719 3.654 1 82.62 361 LEU A CA 1
ATOM 2853 C C . LEU A 1 361 ? 7.93 -41.625 2.801 1 82.62 361 LEU A C 1
ATOM 2855 O O . LEU A 1 361 ? 8.844 -42.281 3.311 1 82.62 361 LEU A O 1
ATOM 2859 N N . GLU A 1 362 ? 7.648 -41.688 1.543 1 85.75 362 GLU A N 1
ATOM 2860 C CA . GLU A 1 362 ? 8.438 -42.5 0.618 1 85.75 362 GLU A CA 1
ATOM 2861 C C . GLU A 1 362 ? 9.852 -41.938 0.48 1 85.75 362 GLU A C 1
ATOM 2863 O O . GLU A 1 362 ? 10.805 -42.719 0.29 1 85.75 362 GLU A O 1
ATOM 2868 N N . LEU A 1 363 ? 9.953 -40.625 0.514 1 83.12 363 LEU A N 1
ATOM 2869 C CA . LEU A 1 363 ? 11.242 -39.969 0.264 1 83.12 363 LEU A CA 1
ATOM 2870 C C . LEU A 1 363 ? 12.039 -39.844 1.554 1 83.12 363 LEU A C 1
ATOM 2872 O O . LEU A 1 363 ? 13.273 -39.812 1.523 1 83.12 363 LEU A O 1
ATOM 2876 N N . LEU A 1 364 ? 11.406 -39.688 2.635 1 80.19 364 LEU A N 1
ATOM 2877 C CA . LEU A 1 364 ? 12.086 -39.469 3.908 1 80.19 364 LEU A CA 1
ATOM 2878 C C . LEU A 1 364 ? 12.703 -40.781 4.406 1 80.19 364 LEU A C 1
ATOM 2880 O O . LEU A 1 364 ? 12.078 -41.844 4.309 1 80.19 364 LEU A O 1
ATOM 2884 N N . PRO A 1 365 ? 13.992 -40.562 4.883 1 73.12 365 PRO A N 1
ATOM 2885 C CA . PRO A 1 365 ? 14.602 -41.75 5.496 1 73.12 365 PRO A CA 1
ATOM 2886 C C . PRO A 1 365 ? 13.828 -42.25 6.711 1 73.12 365 PRO A C 1
ATOM 2888 O O . PRO A 1 365 ? 13.141 -41.469 7.371 1 73.12 365 PRO A O 1
ATOM 2891 N N . GLU A 1 366 ? 13.828 -43.562 6.891 1 69.44 366 GLU A N 1
ATOM 2892 C CA . GLU A 1 366 ? 13.086 -44.219 7.965 1 69.44 366 GLU A CA 1
ATOM 2893 C C . GLU A 1 366 ? 13.477 -43.656 9.328 1 69.44 366 GLU A C 1
ATOM 2895 O O . GLU A 1 366 ? 12.664 -43.625 10.25 1 69.44 366 GLU A O 1
ATOM 2900 N N . GLU A 1 367 ? 14.617 -43.062 9.484 1 66.56 367 GLU A N 1
ATOM 2901 C CA . GLU A 1 367 ? 15.125 -42.625 10.781 1 66.56 367 GLU A CA 1
ATOM 2902 C C . GLU A 1 367 ? 14.758 -41.188 11.055 1 66.56 367 GLU A C 1
ATOM 2904 O O . GLU A 1 367 ? 15.109 -40.625 12.102 1 66.56 367 GLU A O 1
ATOM 2909 N N . THR A 1 368 ? 14 -40.625 10.242 1 62.84 368 THR A N 1
ATOM 2910 C CA . THR A 1 368 ? 13.734 -39.219 10.406 1 62.84 368 THR A CA 1
ATOM 2911 C C . THR A 1 368 ? 12.695 -38.969 11.5 1 62.84 368 THR A C 1
ATOM 2913 O O . THR A 1 368 ? 11.633 -39.594 11.5 1 62.84 368 THR A O 1
ATOM 2916 N N . PRO A 1 369 ? 12.992 -38.281 12.578 1 60.94 369 PRO A N 1
ATOM 2917 C CA . PRO A 1 369 ? 12.109 -38.031 13.719 1 60.94 369 PRO A CA 1
ATOM 2918 C C . PRO A 1 369 ? 10.734 -37.531 13.297 1 60.94 369 PRO A C 1
ATOM 2920 O O . PRO A 1 369 ? 9.727 -37.844 13.938 1 60.94 369 PRO A O 1
ATOM 2923 N N . TYR A 1 370 ? 10.641 -36.844 12.273 1 62.72 370 TYR A N 1
ATOM 2924 C CA . TYR A 1 370 ? 9.359 -36.25 11.945 1 62.72 370 TYR A CA 1
ATOM 2925 C C . TYR A 1 370 ? 8.438 -37.25 11.258 1 62.72 370 TYR A C 1
ATOM 2927 O O . TYR A 1 370 ? 7.266 -36.969 11.016 1 62.72 370 TYR A O 1
ATOM 2935 N N . ARG A 1 371 ? 8.961 -38.406 11.086 1 65.44 371 ARG A N 1
ATOM 2936 C CA . ARG A 1 371 ? 8.18 -39.406 10.367 1 65.44 371 ARG A CA 1
ATOM 2937 C C . ARG A 1 371 ? 6.957 -39.844 11.18 1 65.44 371 ARG A C 1
ATOM 2939 O O . ARG A 1 371 ? 5.871 -40.031 10.625 1 65.44 371 ARG A O 1
ATOM 2946 N N . THR A 1 372 ? 7.168 -39.969 12.453 1 64.06 372 THR A N 1
ATOM 2947 C CA . THR A 1 372 ? 6.059 -40.344 13.312 1 64.06 372 THR A CA 1
ATOM 2948 C C . THR A 1 372 ? 4.938 -39.312 13.273 1 64.06 372 THR A C 1
ATOM 2950 O O . THR A 1 372 ? 3.76 -39.688 13.211 1 64.06 372 THR A O 1
ATOM 2953 N N . LYS A 1 373 ? 5.336 -38.156 13.258 1 63.41 373 LYS A N 1
ATOM 2954 C CA . LYS A 1 373 ? 4.332 -37.094 13.219 1 63.41 373 LYS A CA 1
ATOM 2955 C C . LYS A 1 373 ? 3.588 -37.094 11.891 1 63.41 373 LYS A C 1
ATOM 2957 O O . LYS A 1 373 ? 2.375 -36.875 11.852 1 63.41 373 LYS A O 1
ATOM 2962 N N . LEU A 1 374 ? 4.375 -37.344 10.914 1 68.94 374 LEU A N 1
ATOM 2963 C CA . LEU A 1 374 ? 3.775 -37.375 9.586 1 68.94 374 LEU A CA 1
ATOM 2964 C C . LEU A 1 374 ? 2.834 -38.562 9.445 1 68.94 374 LEU A C 1
ATOM 2966 O O . LEU A 1 374 ? 1.775 -38.469 8.82 1 68.94 374 LEU A O 1
ATOM 2970 N N . LEU A 1 375 ? 3.271 -39.656 10.125 1 63.28 375 LEU A N 1
ATOM 2971 C CA . LEU A 1 375 ? 2.432 -40.844 10.07 1 63.28 375 LEU A CA 1
ATOM 2972 C C . LEU A 1 375 ? 1.101 -40.594 10.773 1 63.28 375 LEU A C 1
ATOM 2974 O O . LEU A 1 375 ? 0.062 -41.094 10.336 1 63.28 375 LEU A O 1
ATOM 2978 N N . LYS A 1 376 ? 1.138 -39.781 11.758 1 64.81 376 LYS A N 1
ATOM 2979 C CA . LYS A 1 376 ? -0.089 -39.469 12.484 1 64.81 376 LYS A CA 1
ATOM 2980 C C . LYS A 1 376 ? -1.057 -38.688 11.617 1 64.81 376 LYS A C 1
ATOM 2982 O O . LYS A 1 376 ? -2.273 -38.781 11.781 1 64.81 376 LYS A O 1
ATOM 2987 N N . LEU A 1 377 ? -0.449 -37.938 10.656 1 60.56 377 LEU A N 1
ATOM 2988 C CA . LEU A 1 377 ? -1.303 -37.156 9.766 1 60.56 377 LEU A CA 1
ATOM 2989 C C . LEU A 1 377 ? -2.053 -38.094 8.805 1 60.56 377 LEU A C 1
ATOM 2991 O O . LEU A 1 377 ? -3.094 -37.688 8.266 1 60.56 377 LEU A O 1
ATOM 2995 N N . LEU A 1 378 ? -1.48 -39.25 8.547 1 59.88 378 LEU A N 1
ATOM 2996 C CA . LEU A 1 378 ? -2.123 -40.188 7.633 1 59.88 378 LEU A CA 1
ATOM 2997 C C . LEU A 1 378 ? -3.238 -40.969 8.336 1 59.88 378 LEU A C 1
ATOM 2999 O O . LEU A 1 378 ? -4.094 -41.562 7.684 1 59.88 378 LEU A O 1
ATOM 3003 N N . GLU A 1 379 ? -3.186 -41.094 9.789 1 56.53 379 GLU A N 1
ATOM 3004 C CA . GLU A 1 379 ? -4.219 -41.781 10.555 1 56.53 379 GLU A CA 1
ATOM 3005 C C . GLU A 1 379 ? -5.43 -40.875 10.781 1 56.53 379 GLU A C 1
ATOM 3007 O O . GLU A 1 379 ? -5.289 -39.656 10.914 1 56.53 379 GLU A O 1
ATOM 3012 N N . MET B 1 1 ? -43.531 51.75 43.344 1 26.72 1 MET B N 1
ATOM 3013 C CA . MET B 1 1 ? -42.094 51.531 43.469 1 26.72 1 MET B CA 1
ATOM 3014 C C . MET B 1 1 ? -41.656 50.25 42.75 1 26.72 1 MET B C 1
ATOM 3016 O O . MET B 1 1 ? -42.219 49.156 43.031 1 26.72 1 MET B O 1
ATOM 3020 N N . ASP B 1 2 ? -41.094 50.25 41.406 1 27.62 2 ASP B N 1
ATOM 3021 C CA . ASP B 1 2 ? -40.906 49.469 40.188 1 27.62 2 ASP B CA 1
ATOM 3022 C C . ASP B 1 2 ? -39.812 48.438 40.344 1 27.62 2 ASP B C 1
ATOM 3024 O O . ASP B 1 2 ? -38.656 48.781 40.625 1 27.62 2 ASP B O 1
ATOM 3028 N N . MET B 1 3 ? -40 47.156 40.875 1 26.8 3 MET B N 1
ATOM 3029 C CA . MET B 1 3 ? -39.25 46.031 41.344 1 26.8 3 MET B CA 1
ATOM 3030 C C . MET B 1 3 ? -38.406 45.406 40.219 1 26.8 3 MET B C 1
ATOM 3032 O O . MET B 1 3 ? -38.188 44.219 40.188 1 26.8 3 MET B O 1
ATOM 3036 N N . SER B 1 4 ? -38.031 46.156 39.031 1 27.47 4 SER B N 1
ATOM 3037 C CA . SER B 1 4 ? -37.375 45.75 37.812 1 27.47 4 SER B CA 1
ATOM 3038 C C . SER B 1 4 ? -35.938 45.281 38.062 1 27.47 4 SER B C 1
ATOM 3040 O O . SER B 1 4 ? -35.188 45.031 37.125 1 27.47 4 SER B O 1
ATOM 3042 N N . GLU B 1 5 ? -35.312 45.406 39.219 1 26.59 5 GLU B N 1
ATOM 3043 C CA . GLU B 1 5 ? -33.875 45.469 39.344 1 26.59 5 GLU B CA 1
ATOM 3044 C C . GLU B 1 5 ? -33.219 44.094 39.156 1 26.59 5 GLU B C 1
ATOM 3046 O O . GLU B 1 5 ? -32 43.969 39.156 1 26.59 5 GLU B O 1
ATOM 3051 N N . GLN B 1 6 ? -33.844 43 39.469 1 24.17 6 GLN B N 1
ATOM 3052 C CA . GLN B 1 6 ? -33.062 42 40.156 1 24.17 6 GLN B CA 1
ATOM 3053 C C . GLN B 1 6 ? -32.094 41.312 39.219 1 24.17 6 GLN B C 1
ATOM 3055 O O . GLN B 1 6 ? -30.922 41.062 39.562 1 24.17 6 GLN B O 1
ATOM 3060 N N . LEU B 1 7 ? -32.5 40.375 38.281 1 25.66 7 LEU B N 1
ATOM 3061 C CA . LEU B 1 7 ? -31.906 39.062 38.156 1 25.66 7 LEU B CA 1
ATOM 3062 C C . LEU B 1 7 ? -30.703 39.094 37.25 1 25.66 7 LEU B C 1
ATOM 3064 O O . LEU B 1 7 ? -30.828 38.844 36.031 1 25.66 7 LEU B O 1
ATOM 3068 N N . SER B 1 8 ? -29.859 40.125 37.125 1 27.64 8 SER B N 1
ATOM 3069 C CA . SER B 1 8 ? -28.766 40.094 36.156 1 27.64 8 SER B CA 1
ATOM 3070 C C . SER B 1 8 ? -27.766 39 36.5 1 27.64 8 SER B C 1
ATOM 3072 O O . SER B 1 8 ? -26.906 39.156 37.344 1 27.64 8 SER B O 1
ATOM 3074 N N . SER B 1 9 ? -28.203 37.688 36.656 1 29.45 9 SER B N 1
ATOM 3075 C CA . SER B 1 9 ? -27.156 36.75 37.031 1 29.45 9 SER B CA 1
ATOM 3076 C C . SER B 1 9 ? -26.016 36.75 36 1 29.45 9 SER B C 1
ATOM 3078 O O . SER B 1 9 ? -26.266 36.688 34.781 1 29.45 9 SER B O 1
ATOM 3080 N N . PRO B 1 10 ? -24.828 37.25 36.25 1 30.28 10 PRO B N 1
ATOM 3081 C CA . PRO B 1 10 ? -23.672 37.281 35.344 1 30.28 10 PRO B CA 1
ATOM 3082 C C . PRO B 1 10 ? -23.359 35.906 34.781 1 30.28 10 PRO B C 1
ATOM 3084 O O . PRO B 1 10 ? -23.375 34.906 35.531 1 30.28 10 PRO B O 1
ATOM 3087 N N . LEU B 1 11 ? -23.828 35.531 33.594 1 28.31 11 LEU B N 1
ATOM 3088 C CA . LEU B 1 11 ? -23.422 34.375 32.812 1 28.31 11 LEU B CA 1
ATOM 3089 C C . LEU B 1 11 ? -21.906 34.156 32.938 1 28.31 11 LEU B C 1
ATOM 3091 O O . LEU B 1 11 ? -21.125 35 32.469 1 28.31 11 LEU B O 1
ATOM 3095 N N . ILE B 1 12 ? -21.453 33.688 34.062 1 30.58 12 ILE B N 1
ATOM 3096 C CA . ILE B 1 12 ? -20.062 33.281 34.25 1 30.58 12 ILE B CA 1
ATOM 3097 C C . ILE B 1 12 ? -19.609 32.469 33.031 1 30.58 12 ILE B C 1
ATOM 3099 O O . ILE B 1 12 ? -20.234 31.453 32.688 1 30.58 12 ILE B O 1
ATOM 3103 N N . ASP B 1 13 ? -19.047 33.094 32.062 1 27.62 13 ASP B N 1
ATOM 3104 C CA . ASP B 1 13 ? -18.312 32.625 30.875 1 27.62 13 ASP B CA 1
ATOM 3105 C C . ASP B 1 13 ? -17.391 31.469 31.219 1 27.62 13 ASP B C 1
ATOM 3107 O O . ASP B 1 13 ? -16.234 31.688 31.594 1 27.62 13 ASP B O 1
ATOM 3111 N N . THR B 1 14 ? -17.812 30.531 32.062 1 30.67 14 THR B N 1
ATOM 3112 C CA . THR B 1 14 ? -16.969 29.391 32.406 1 30.67 14 THR B CA 1
ATOM 3113 C C . THR B 1 14 ? -16.562 28.609 31.156 1 30.67 14 THR B C 1
ATOM 3115 O O . THR B 1 14 ? -17 27.484 30.953 1 30.67 14 THR B O 1
ATOM 3118 N N . THR B 1 15 ? -16.578 29.234 30.078 1 28.98 15 THR B N 1
ATOM 3119 C CA . THR B 1 15 ? -16.094 28.422 28.969 1 28.98 15 THR B CA 1
ATOM 3120 C C . THR B 1 15 ? -14.75 27.781 29.312 1 28.98 15 THR B C 1
ATOM 3122 O O . THR B 1 15 ? -13.781 28.484 29.594 1 28.98 15 THR B O 1
ATOM 3125 N N . PRO B 1 16 ? -14.711 26.688 29.969 1 28.64 16 PRO B N 1
ATOM 3126 C CA . PRO B 1 16 ? -13.414 26.078 30.281 1 28.64 16 PRO B CA 1
ATOM 3127 C C . PRO B 1 16 ? -12.398 26.234 29.141 1 28.64 16 PRO B C 1
ATOM 3129 O O . PRO B 1 16 ? -12.742 26.047 27.984 1 28.64 16 PRO B O 1
ATOM 3132 N N . SER B 1 17 ? -11.539 27.234 29.25 1 29.38 17 SER B N 1
ATOM 3133 C CA . SER B 1 17 ? -10.391 27.469 28.391 1 29.38 17 SER B CA 1
ATOM 3134 C C . SER B 1 17 ? -9.562 26.203 28.203 1 29.38 17 SER B C 1
ATOM 3136 O O . SER B 1 17 ? -8.766 25.859 29.078 1 29.38 17 SER B O 1
ATOM 3138 N N . LEU B 1 18 ? -10.156 25.125 27.938 1 28.56 18 LEU B N 1
ATOM 3139 C CA . LEU B 1 18 ? -9.375 23.906 27.781 1 28.56 18 LEU B CA 1
ATOM 3140 C C . LEU B 1 18 ? -8.062 24.188 27.047 1 28.56 18 LEU B C 1
ATOM 3142 O O . LEU B 1 18 ? -7.07 23.5 27.266 1 28.56 18 LEU B O 1
ATOM 3146 N N . PHE B 1 19 ? -8.062 24.812 25.906 1 28.47 19 PHE B N 1
ATOM 3147 C CA . PHE B 1 19 ? -6.801 24.938 25.203 1 28.47 19 PHE B CA 1
ATOM 3148 C C . PHE B 1 19 ? -6.031 26.172 25.656 1 28.47 19 PHE B C 1
ATOM 3150 O O . PHE B 1 19 ? -6.254 27.266 25.141 1 28.47 19 PHE B O 1
ATOM 3157 N N . ARG B 1 20 ? -5.867 26.375 26.922 1 29.36 20 ARG B N 1
ATOM 3158 C CA . ARG B 1 20 ? -4.887 27.422 27.172 1 29.36 20 ARG B CA 1
ATOM 3159 C C . ARG B 1 20 ? -3.535 27.078 26.562 1 29.36 20 ARG B C 1
ATOM 3161 O O . ARG B 1 20 ? -2.92 26.078 26.953 1 29.36 20 ARG B O 1
ATOM 3168 N N . PRO B 1 21 ? -3.281 27.453 25.359 1 31.17 21 PRO B N 1
ATOM 3169 C CA . PRO B 1 21 ? -1.89 27.328 24.922 1 31.17 21 PRO B CA 1
ATOM 3170 C C . PRO B 1 21 ? -0.891 27.781 25.984 1 31.17 21 PRO B C 1
ATOM 3172 O O . PRO B 1 21 ? -0.946 28.922 26.438 1 31.17 21 PRO B O 1
ATOM 3175 N N . GLU B 1 22 ? -0.674 27.094 26.969 1 29.72 22 GLU B N 1
ATOM 3176 C CA . GLU B 1 22 ? 0.529 27.562 27.656 1 29.72 22 GLU B CA 1
ATOM 3177 C C . GLU B 1 22 ? 1.621 27.938 26.656 1 29.72 22 GLU B C 1
ATOM 3179 O O . GLU B 1 22 ? 1.96 27.141 25.766 1 29.72 22 GLU B O 1
ATOM 3184 N N . SER B 1 23 ? 1.787 29.156 26.266 1 31.12 23 SER B N 1
ATOM 3185 C CA . SER B 1 23 ? 2.859 29.828 25.531 1 31.12 23 SER B CA 1
ATOM 3186 C C . SER B 1 23 ? 4.219 29.219 25.875 1 31.12 23 SER B C 1
ATOM 3188 O O . SER B 1 23 ? 4.793 29.516 26.922 1 31.12 23 SER B O 1
ATOM 3190 N N . SER B 1 24 ? 4.375 27.984 25.906 1 32.84 24 SER B N 1
ATOM 3191 C CA . SER B 1 24 ? 5.781 27.719 26.188 1 32.84 24 SER B CA 1
ATOM 3192 C C . SER B 1 24 ? 6.695 28.531 25.281 1 32.84 24 SER B C 1
ATOM 3194 O O . SER B 1 24 ? 6.359 28.797 24.125 1 32.84 24 SER B O 1
ATOM 3196 N N . SER B 1 25 ? 7.613 29.234 25.812 1 35.28 25 SER B N 1
ATOM 3197 C CA . SER B 1 25 ? 8.672 30.094 25.281 1 35.28 25 SER B CA 1
ATOM 3198 C C . SER B 1 25 ? 9.242 29.531 23.984 1 35.28 25 SER B C 1
ATOM 3200 O O . SER B 1 25 ? 9.789 30.281 23.172 1 35.28 25 SER B O 1
ATOM 3202 N N . HIS B 1 26 ? 9.148 28.359 23.781 1 35.66 26 HIS B N 1
ATOM 3203 C CA . HIS B 1 26 ? 9.867 27.781 22.656 1 35.66 26 HIS B CA 1
ATOM 3204 C C . HIS B 1 26 ? 9.094 27.969 21.359 1 35.66 26 HIS B C 1
ATOM 3206 O O . HIS B 1 26 ? 9.609 27.672 20.266 1 35.66 26 HIS B O 1
ATOM 3212 N N . SER B 1 27 ? 7.836 28.266 21.328 1 39.91 27 SER B N 1
ATOM 3213 C CA . SER B 1 27 ? 7 28.406 20.141 1 39.91 27 SER B CA 1
ATOM 3214 C C . SER B 1 27 ? 7.328 29.688 19.375 1 39.91 27 SER B C 1
ATOM 3216 O O . SER B 1 27 ? 7.004 29.812 18.203 1 39.91 27 SER B O 1
ATOM 3218 N N . LYS B 1 28 ? 7.754 30.766 20.031 1 40.69 28 LYS B N 1
ATOM 3219 C CA . LYS B 1 28 ? 7.953 32.094 19.438 1 40.69 28 LYS B CA 1
ATOM 3220 C C . LYS B 1 28 ? 9.078 32.062 18.406 1 40.69 28 LYS B C 1
ATOM 3222 O O . LYS B 1 28 ? 9.234 33 17.625 1 40.69 28 LYS B O 1
ATOM 3227 N N . GLN B 1 29 ? 9.992 31.047 18.422 1 40.16 29 GLN B N 1
ATOM 3228 C CA . GLN B 1 29 ? 11.234 31.156 17.672 1 40.16 29 GLN B CA 1
ATOM 3229 C C . GLN B 1 29 ? 11.117 30.484 16.312 1 40.16 29 GLN B C 1
ATOM 3231 O O . GLN B 1 29 ? 12.023 30.594 15.484 1 40.16 29 GLN B O 1
ATOM 3236 N N . LEU B 1 30 ? 10.133 29.875 15.953 1 42 30 LEU B N 1
ATOM 3237 C CA . LEU B 1 30 ? 10.164 29.078 14.719 1 42 30 LEU B CA 1
ATOM 3238 C C . LEU B 1 30 ? 9.945 29.969 13.5 1 42 30 LEU B C 1
ATOM 3240 O O . LEU B 1 30 ? 10.203 29.562 12.375 1 42 30 LEU B O 1
ATOM 3244 N N . GLY B 1 31 ? 9.281 31.188 13.578 1 42.91 31 GLY B N 1
ATOM 3245 C CA . GLY B 1 31 ? 9.008 32.031 12.438 1 42.91 31 GLY B CA 1
ATOM 3246 C C . GLY B 1 31 ? 10.258 32.656 11.828 1 42.91 31 GLY B C 1
ATOM 3247 O O . GLY B 1 31 ? 10.188 33.312 10.805 1 42.91 31 GLY B O 1
ATOM 3248 N N . LYS B 1 32 ? 11.43 32.688 12.531 1 49.41 32 LYS B N 1
ATOM 3249 C CA . LYS B 1 32 ? 12.648 33.312 12.039 1 49.41 32 LYS B CA 1
ATOM 3250 C C . LYS B 1 32 ? 13.555 32.312 11.328 1 49.41 32 LYS B C 1
ATOM 3252 O O . LYS B 1 32 ? 13.477 31.109 11.594 1 49.41 32 LYS B O 1
ATOM 3257 N N . LYS B 1 33 ? 14.148 32.75 10.18 1 56.69 33 LYS B N 1
ATOM 3258 C CA . LYS B 1 33 ? 15.172 31.984 9.477 1 56.69 33 LYS B CA 1
ATOM 3259 C C . LYS B 1 33 ? 16.078 31.266 10.461 1 56.69 33 LYS B C 1
ATOM 3261 O O . LYS B 1 33 ? 16.516 31.844 11.461 1 56.69 33 LYS B O 1
ATOM 3266 N N . PRO B 1 34 ? 16.078 29.875 10.375 1 59.88 34 PRO B N 1
ATOM 3267 C CA . PRO B 1 34 ? 16.984 29.172 11.289 1 59.88 34 PRO B CA 1
ATOM 3268 C C . PRO B 1 34 ? 18.359 29.812 11.383 1 59.88 34 PRO B C 1
ATOM 3270 O O . PRO B 1 34 ? 18.844 30.375 10.398 1 59.88 34 PRO B O 1
ATOM 3273 N N . SER B 1 35 ? 18.797 29.984 12.539 1 61.41 35 SER B N 1
ATOM 3274 C CA . SER B 1 35 ? 20.141 30.516 12.742 1 61.41 35 SER B CA 1
ATOM 3275 C C . SER B 1 35 ? 21.188 29.703 11.977 1 61.41 35 SER B C 1
ATOM 3277 O O . SER B 1 35 ? 21.109 28.469 11.945 1 61.41 35 SER B O 1
ATOM 3279 N N . LEU B 1 36 ? 22 30.312 11.156 1 64.38 36 LEU B N 1
ATOM 3280 C CA . LEU B 1 36 ? 23.094 29.719 10.391 1 64.38 36 LEU B CA 1
ATOM 3281 C C . LEU B 1 36 ? 24.031 28.953 11.305 1 64.38 36 LEU B C 1
ATOM 3283 O O . LEU B 1 36 ? 24.766 28.078 10.836 1 64.38 36 LEU B O 1
ATOM 3287 N N . ASP B 1 37 ? 23.875 29.078 12.648 1 76.25 37 ASP B N 1
ATOM 3288 C CA . ASP B 1 37 ? 24.875 28.469 13.516 1 76.25 37 ASP B CA 1
ATOM 3289 C C . ASP B 1 37 ? 24.297 27.297 14.289 1 76.25 37 ASP B C 1
ATOM 3291 O O . ASP B 1 37 ? 24.859 26.859 15.289 1 76.25 37 ASP B O 1
ATOM 3295 N N . LEU B 1 38 ? 23.328 26.781 13.852 1 85.06 38 LEU B N 1
ATOM 3296 C CA . LEU B 1 38 ? 22.703 25.672 14.562 1 85.06 38 LEU B CA 1
ATOM 3297 C C . LEU B 1 38 ? 23.453 24.375 14.328 1 85.06 38 LEU B C 1
ATOM 3299 O O . LEU B 1 38 ? 23.781 24.031 13.195 1 85.06 38 LEU B O 1
ATOM 3303 N N . GLU B 1 39 ? 23.812 23.672 15.469 1 90.81 39 GLU B N 1
ATOM 3304 C CA . GLU B 1 39 ? 24.609 22.453 15.352 1 90.81 39 GLU B CA 1
ATOM 3305 C C . GLU B 1 39 ? 23.734 21.219 15.586 1 90.81 39 GLU B C 1
ATOM 3307 O O . GLU B 1 39 ? 24.141 20.094 15.258 1 90.81 39 GLU B O 1
ATOM 3312 N N . ALA B 1 40 ? 22.594 21.453 16.203 1 95.38 40 ALA B N 1
ATOM 3313 C CA . ALA B 1 40 ? 21.672 20.359 16.469 1 95.38 40 ALA B CA 1
ATOM 3314 C C . ALA B 1 40 ? 20.219 20.812 16.391 1 95.38 40 ALA B C 1
ATOM 3316 O O . ALA B 1 40 ? 19.922 21.984 16.641 1 95.38 40 ALA B O 1
ATOM 3317 N N . ALA B 1 41 ? 19.344 19.938 16.031 1 95.38 41 ALA B N 1
ATOM 3318 C CA . ALA B 1 41 ? 17.922 20.266 15.953 1 95.38 41 ALA B CA 1
ATOM 3319 C C . ALA B 1 41 ? 17.359 20.594 17.328 1 95.38 41 ALA B C 1
ATOM 3321 O O . ALA B 1 41 ? 17.766 20 18.328 1 95.38 41 ALA B O 1
ATOM 3322 N N . PRO B 1 42 ? 16.469 21.641 17.391 1 93.56 42 PRO B N 1
ATOM 3323 C CA . PRO B 1 42 ? 15.789 21.875 18.672 1 93.56 42 PRO B CA 1
ATOM 3324 C C . PRO B 1 42 ? 15.023 20.656 19.172 1 93.56 42 PRO B C 1
ATOM 3326 O O . PRO B 1 42 ? 14.492 19.891 18.375 1 93.56 42 PRO B O 1
ATOM 3329 N N . LEU B 1 43 ? 14.977 20.438 20.469 1 93.88 43 LEU B N 1
ATOM 3330 C CA . LEU B 1 43 ? 14.266 19.328 21.094 1 93.88 43 LEU B CA 1
ATOM 3331 C C . LEU B 1 43 ? 12.922 19.781 21.656 1 93.88 43 LEU B C 1
ATOM 3333 O O . LEU B 1 43 ? 12.867 20.75 22.422 1 93.88 43 LEU B O 1
ATOM 3337 N N . PHE B 1 44 ? 11.859 19.172 21.219 1 88.94 44 PHE B N 1
ATOM 3338 C CA . PHE B 1 44 ? 10.523 19.438 21.719 1 88.94 44 PHE B CA 1
ATOM 3339 C C . PHE B 1 44 ? 10.062 18.312 22.641 1 88.94 44 PHE B C 1
ATOM 3341 O O . PHE B 1 44 ? 10.461 17.172 22.469 1 88.94 44 PHE B O 1
ATOM 3348 N N . ASP B 1 45 ? 9.234 18.625 23.594 1 87.69 45 ASP B N 1
ATOM 3349 C CA . ASP B 1 45 ? 8.633 17.625 24.484 1 87.69 45 ASP B CA 1
ATOM 3350 C C . ASP B 1 45 ? 7.445 16.938 23.797 1 87.69 45 ASP B C 1
ATOM 3352 O O . ASP B 1 45 ? 6.453 17.594 23.469 1 87.69 45 ASP B O 1
ATOM 3356 N N . LEU B 1 46 ? 7.434 15.641 23.438 1 84.38 46 LEU B N 1
ATOM 3357 C CA . LEU B 1 46 ? 6.402 14.898 22.734 1 84.38 46 LEU B CA 1
ATOM 3358 C C . LEU B 1 46 ? 5.266 14.508 23.672 1 84.38 46 LEU B C 1
ATOM 3360 O O . LEU B 1 46 ? 4.141 14.266 23.219 1 84.38 46 LEU B O 1
ATOM 3364 N N . GLY B 1 47 ? 5.238 14.836 24.828 1 78 47 GLY B N 1
ATOM 3365 C CA . GLY B 1 47 ? 4.227 14.336 25.75 1 78 47 GLY B CA 1
ATOM 3366 C C . GLY B 1 47 ? 3.939 12.859 25.578 1 78 47 GLY B C 1
ATOM 3367 O O . GLY B 1 47 ? 4.395 12.242 24.609 1 78 47 GLY B O 1
ATOM 3368 N N . GLU B 1 48 ? 3.215 12.094 26.391 1 78.12 48 GLU B N 1
ATOM 3369 C CA . GLU B 1 48 ? 2.953 10.656 26.359 1 78.12 48 GLU B CA 1
ATOM 3370 C C . GLU B 1 48 ? 1.696 10.344 25.562 1 78.12 48 GLU B C 1
ATOM 3372 O O . GLU B 1 48 ? 1.486 9.203 25.141 1 78.12 48 GLU B O 1
ATOM 3377 N N . GLU B 1 49 ? 1.002 11.32 25.172 1 76.75 49 GLU B N 1
ATOM 3378 C CA . GLU B 1 49 ? -0.32 11.109 24.594 1 76.75 49 GLU B CA 1
ATOM 3379 C C . GLU B 1 49 ? -0.216 10.594 23.156 1 76.75 49 GLU B C 1
ATOM 3381 O O . GLU B 1 49 ? -1.062 9.812 22.703 1 76.75 49 GLU B O 1
ATOM 3386 N N . TRP B 1 50 ? 0.911 10.922 22.516 1 81.44 50 TRP B N 1
ATOM 3387 C CA . TRP B 1 50 ? 0.995 10.562 21.109 1 81.44 50 TRP B CA 1
ATOM 3388 C C . TRP B 1 50 ? 1.125 9.047 20.938 1 81.44 50 TRP B C 1
ATOM 3390 O O . TRP B 1 50 ? 0.66 8.484 19.953 1 81.44 50 TRP B O 1
ATOM 3400 N N . GLU B 1 51 ? 1.667 8.344 21.875 1 85.31 51 GLU B N 1
ATOM 3401 C CA . GLU B 1 51 ? 1.938 6.91 21.781 1 85.31 51 GLU B CA 1
ATOM 3402 C C . GLU B 1 51 ? 0.641 6.105 21.734 1 85.31 51 GLU B C 1
ATOM 3404 O O . GLU B 1 51 ? 0.613 4.992 21.203 1 85.31 51 GLU B O 1
ATOM 3409 N N . HIS B 1 52 ? -0.412 6.766 22.297 1 81.19 52 HIS B N 1
ATOM 3410 C CA . HIS B 1 52 ? -1.677 6.043 22.375 1 81.19 52 HIS B CA 1
ATOM 3411 C C . HIS B 1 52 ? -2.555 6.332 21.156 1 81.19 52 HIS B C 1
ATOM 3413 O O . HIS B 1 52 ? -3.582 5.684 20.953 1 81.19 52 HIS B O 1
ATOM 3419 N N . SER B 1 53 ? -2.115 7.227 20.375 1 84 53 SER B N 1
ATOM 3420 C CA . SER B 1 53 ? -2.852 7.535 19.156 1 84 53 SER B CA 1
ATOM 3421 C C . SER B 1 53 ? -2.748 6.398 18.141 1 84 53 SER B C 1
ATOM 3423 O O . SER B 1 53 ? -1.929 5.488 18.297 1 84 53 SER B O 1
ATOM 3425 N N . LEU B 1 54 ? -3.607 6.406 17.219 1 85.38 54 LEU B N 1
ATOM 3426 C CA . LEU B 1 54 ? -3.539 5.449 16.125 1 85.38 54 LEU B CA 1
ATOM 3427 C C . LEU B 1 54 ? -2.131 5.383 15.539 1 85.38 54 LEU B C 1
ATOM 3429 O O . LEU B 1 54 ? -1.587 4.297 15.336 1 85.38 54 LEU B O 1
ATOM 3433 N N . PHE B 1 55 ? -1.514 6.535 15.305 1 90.38 55 PHE B N 1
ATOM 3434 C CA . PHE B 1 55 ? -0.196 6.613 14.68 1 90.38 55 PHE B CA 1
ATOM 3435 C C . PHE B 1 55 ? 0.871 6.035 15.602 1 90.38 55 PHE B C 1
ATOM 3437 O O . PHE B 1 55 ? 1.723 5.258 15.164 1 90.38 55 PHE B O 1
ATOM 3444 N N . GLY B 1 56 ? 0.781 6.383 16.844 1 91.62 56 GLY B N 1
ATOM 3445 C CA . GLY B 1 56 ? 1.718 5.848 17.828 1 91.62 56 GLY B CA 1
ATOM 3446 C C . GLY B 1 56 ? 1.664 4.336 17.938 1 91.62 56 GLY B C 1
ATOM 3447 O O . GLY B 1 56 ? 2.699 3.668 17.906 1 91.62 56 GLY B O 1
ATOM 3448 N N . ARG B 1 57 ? 0.46 3.812 18.109 1 91.69 57 ARG B N 1
ATOM 3449 C CA . ARG B 1 57 ? 0.281 2.365 18.172 1 91.69 57 ARG B CA 1
ATOM 3450 C C . ARG B 1 57 ? 0.808 1.684 16.922 1 91.69 57 ARG B C 1
ATOM 3452 O O . ARG B 1 57 ? 1.359 0.583 16.984 1 91.69 57 ARG B O 1
ATOM 3459 N N . SER B 1 58 ? 0.66 2.332 15.797 1 93.69 58 SER B N 1
ATOM 3460 C CA . SER B 1 58 ? 1.118 1.776 14.523 1 93.69 58 SER B CA 1
ATOM 3461 C C . SER B 1 58 ? 2.641 1.726 14.461 1 93.69 58 SER B C 1
ATOM 3463 O O . SER B 1 58 ? 3.215 0.752 13.969 1 93.69 58 SER B O 1
ATOM 3465 N N . ILE B 1 59 ? 3.283 2.779 14.914 1 95.06 59 ILE B N 1
ATOM 3466 C CA . ILE B 1 59 ? 4.742 2.801 14.977 1 95.06 59 ILE B CA 1
ATOM 3467 C C . ILE B 1 59 ? 5.238 1.671 15.875 1 95.06 59 ILE B C 1
ATOM 3469 O O . ILE B 1 59 ? 6.172 0.952 15.516 1 95.06 59 ILE B O 1
ATOM 3473 N N . HIS B 1 60 ? 4.559 1.508 16.984 1 93.19 60 HIS B N 1
ATOM 3474 C CA . HIS B 1 60 ? 4.934 0.445 17.922 1 93.19 60 HIS B CA 1
ATOM 3475 C C . HIS B 1 60 ? 4.781 -0.928 17.266 1 93.19 60 HIS B C 1
ATOM 3477 O O . HIS B 1 60 ? 5.578 -1.833 17.531 1 93.19 60 HIS B O 1
ATOM 3483 N N . GLU B 1 61 ? 3.775 -1.039 16.484 1 93.31 61 GLU B N 1
ATOM 3484 C CA . GLU B 1 61 ? 3.506 -2.301 15.797 1 93.31 61 GLU B CA 1
ATOM 3485 C C . GLU B 1 61 ? 4.648 -2.67 14.852 1 93.31 61 GLU B C 1
ATOM 3487 O O . GLU B 1 61 ? 5 -3.846 14.727 1 93.31 61 GLU B O 1
ATOM 3492 N N . CYS B 1 62 ? 5.312 -1.685 14.172 1 95.06 62 CYS B N 1
ATOM 3493 C CA . CYS B 1 62 ? 6.242 -2.014 13.094 1 95.06 62 CYS B CA 1
ATOM 3494 C C . CYS B 1 62 ? 7.668 -1.623 13.469 1 95.06 62 CYS B C 1
ATOM 3496 O O . CYS B 1 62 ? 8.578 -1.738 12.648 1 95.06 62 CYS B O 1
ATOM 3498 N N . HIS B 1 63 ? 7.93 -1.142 14.695 1 95.06 63 HIS B N 1
ATOM 3499 C CA . HIS B 1 63 ? 9.219 -0.566 15.07 1 95.06 63 HIS B CA 1
ATOM 3500 C C . HIS B 1 63 ? 10.336 -1.6 14.969 1 95.06 63 HIS B C 1
ATOM 3502 O O . HIS B 1 63 ? 11.461 -1.266 14.594 1 95.06 63 HIS B O 1
ATOM 3508 N N . ARG B 1 64 ? 10.055 -2.869 15.273 1 94.44 64 ARG B N 1
ATOM 3509 C CA . ARG B 1 64 ? 11.086 -3.898 15.203 1 94.44 64 ARG B CA 1
ATOM 3510 C C . ARG B 1 64 ? 11.547 -4.113 13.766 1 94.44 64 ARG B C 1
ATOM 3512 O O . ARG B 1 64 ? 12.742 -4.273 13.508 1 94.44 64 ARG B O 1
ATOM 3519 N N . ASN B 1 65 ? 10.57 -4.156 12.93 1 95.44 65 ASN B N 1
ATOM 3520 C CA . ASN B 1 65 ? 10.898 -4.27 11.508 1 95.44 65 ASN B CA 1
ATOM 3521 C C . ASN B 1 65 ? 11.758 -3.104 11.039 1 95.44 65 ASN B C 1
ATOM 3523 O O . ASN B 1 65 ? 12.773 -3.309 10.375 1 95.44 65 ASN B O 1
ATOM 3527 N N . LEU B 1 66 ? 11.43 -1.883 11.398 1 97.19 66 LEU B N 1
ATOM 3528 C CA . LEU B 1 66 ? 12.156 -0.681 11.016 1 97.19 66 LEU B CA 1
ATOM 3529 C C . LEU B 1 66 ? 13.562 -0.68 11.617 1 97.19 66 LEU B C 1
ATOM 3531 O O . LEU B 1 66 ? 14.523 -0.302 10.945 1 97.19 66 LEU B O 1
ATOM 3535 N N . MET B 1 67 ? 13.672 -1.176 12.852 1 96.56 67 MET B N 1
ATOM 3536 C CA . MET B 1 67 ? 14.969 -1.289 13.508 1 96.56 67 MET B CA 1
ATOM 3537 C C . MET B 1 67 ? 15.891 -2.229 12.727 1 96.56 67 MET B C 1
ATOM 3539 O O . MET B 1 67 ? 17.062 -1.927 12.531 1 96.56 67 MET B O 1
ATOM 3543 N N . HIS B 1 68 ? 15.359 -3.328 12.328 1 94.94 68 HIS B N 1
ATOM 3544 C CA . HIS B 1 68 ? 16.141 -4.309 11.586 1 94.94 68 HIS B CA 1
ATOM 3545 C C . HIS B 1 68 ? 16.625 -3.736 10.258 1 94.94 68 HIS B C 1
ATOM 3547 O O . HIS B 1 68 ? 17.75 -3.977 9.844 1 94.94 68 HIS B O 1
ATOM 3553 N N . ILE B 1 69 ? 15.789 -3.027 9.617 1 94.94 69 ILE B N 1
ATOM 3554 C CA . ILE B 1 69 ? 16.141 -2.395 8.352 1 94.94 69 ILE B CA 1
ATOM 3555 C C . ILE B 1 69 ? 17.312 -1.438 8.562 1 94.94 69 ILE B C 1
ATOM 3557 O O . ILE B 1 69 ? 18.297 -1.473 7.816 1 94.94 69 ILE B O 1
ATOM 3561 N N . ALA B 1 70 ? 17.219 -0.591 9.562 1 96.44 70 ALA B N 1
ATOM 3562 C CA . ALA B 1 70 ? 18.266 0.378 9.859 1 96.44 70 ALA B CA 1
ATOM 3563 C C . ALA B 1 70 ? 19.578 -0.323 10.172 1 96.44 70 ALA B C 1
ATOM 3565 O O . ALA B 1 70 ? 20.641 0.088 9.695 1 96.44 70 ALA B O 1
ATOM 3566 N N . GLU B 1 71 ? 19.547 -1.384 10.992 1 95.19 71 GLU B N 1
ATOM 3567 C CA . GLU B 1 71 ? 20.75 -2.127 11.375 1 95.19 71 GLU B CA 1
ATOM 3568 C C . GLU B 1 71 ? 21.391 -2.779 10.156 1 95.19 71 GLU B C 1
ATOM 3570 O O . GLU B 1 71 ? 22.609 -2.66 9.961 1 95.19 71 GLU B O 1
ATOM 3575 N N . ASP B 1 72 ? 20.594 -3.418 9.391 1 92.12 72 ASP B N 1
ATOM 3576 C CA . ASP B 1 72 ? 21.109 -4.141 8.227 1 92.12 72 ASP B CA 1
ATOM 3577 C C . ASP B 1 72 ? 21.719 -3.182 7.215 1 92.12 72 ASP B C 1
ATOM 3579 O O . ASP B 1 72 ? 22.672 -3.537 6.523 1 92.12 72 ASP B O 1
ATOM 3583 N N . ALA B 1 73 ? 21.234 -1.97 7.117 1 93.38 73 ALA B N 1
ATOM 3584 C CA . ALA B 1 73 ? 21.672 -1.031 6.086 1 93.38 73 ALA B CA 1
ATOM 3585 C C . ALA B 1 73 ? 22.688 -0.037 6.645 1 93.38 73 ALA B C 1
ATOM 3587 O O . ALA B 1 73 ? 23.141 0.869 5.938 1 93.38 73 ALA B O 1
ATOM 3588 N N . ASP B 1 74 ? 23.047 -0.121 7.949 1 94.5 74 ASP B N 1
ATOM 3589 C CA . ASP B 1 74 ? 23.953 0.813 8.617 1 94.5 74 ASP B CA 1
ATOM 3590 C C . ASP B 1 74 ? 23.422 2.244 8.516 1 94.5 74 ASP B C 1
ATOM 3592 O O . ASP B 1 74 ? 24.141 3.146 8.078 1 94.5 74 ASP B O 1
ATOM 3596 N N . MET B 1 75 ? 22.172 2.385 8.875 1 96.94 75 MET B N 1
ATOM 3597 C CA . MET B 1 75 ? 21.531 3.686 8.742 1 96.94 75 MET B CA 1
ATOM 3598 C C . MET B 1 75 ? 20.828 4.082 10.039 1 96.94 75 MET B C 1
ATOM 3600 O O . MET B 1 75 ? 20.75 3.283 10.977 1 96.94 75 MET B O 1
ATOM 3604 N N . ALA B 1 76 ? 20.516 5.348 10.164 1 98.25 76 ALA B N 1
ATOM 3605 C CA . ALA B 1 76 ? 19.547 5.848 11.141 1 98.25 76 ALA B CA 1
ATOM 3606 C C . ALA B 1 76 ? 18.172 6.035 10.516 1 98.25 76 ALA B C 1
ATOM 3608 O O . ALA B 1 76 ? 18.062 6.488 9.375 1 98.25 76 ALA B O 1
ATOM 3609 N N . ILE B 1 77 ? 17.172 5.648 11.258 1 98.56 77 ILE B N 1
ATOM 3610 C CA . ILE B 1 77 ? 15.789 5.73 10.773 1 98.56 77 ILE B CA 1
ATOM 3611 C C . ILE B 1 77 ? 14.938 6.512 11.766 1 98.56 77 ILE B C 1
ATOM 3613 O O . ILE B 1 77 ? 15.195 6.492 12.969 1 98.56 77 ILE B O 1
ATOM 3617 N N . GLY B 1 78 ? 13.961 7.27 11.227 1 98.5 78 GLY B N 1
ATOM 3618 C CA . GLY B 1 78 ? 13.078 8.039 12.094 1 98.5 78 GLY B CA 1
ATOM 3619 C C . GLY B 1 78 ? 11.727 8.312 11.461 1 98.5 78 GLY B C 1
ATOM 3620 O O . GLY B 1 78 ? 11.594 8.328 10.234 1 98.5 78 GLY B O 1
ATOM 3621 N N . VAL B 1 79 ? 10.789 8.523 12.312 1 98.31 79 VAL B N 1
ATOM 3622 C CA . VAL B 1 79 ? 9.438 8.898 11.914 1 98.31 79 VAL B CA 1
ATOM 3623 C C . VAL B 1 79 ? 9.039 10.203 12.609 1 98.31 79 VAL B C 1
ATOM 3625 O O . VAL B 1 79 ? 9.234 10.352 13.82 1 98.31 79 VAL B O 1
ATOM 3628 N N . THR B 1 80 ? 8.484 11.133 11.852 1 96.62 80 THR B N 1
ATOM 3629 C CA . THR B 1 80 ? 8.086 12.406 12.445 1 96.62 80 THR B CA 1
ATOM 3630 C C . THR B 1 80 ? 6.562 12.5 12.555 1 96.62 80 THR B C 1
ATOM 3632 O O . THR B 1 80 ? 5.844 11.695 11.945 1 96.62 80 THR B O 1
ATOM 3635 N N . ASP B 1 81 ? 6.129 13.406 13.352 1 89.88 81 ASP B N 1
ATOM 3636 C CA . ASP B 1 81 ? 4.742 13.852 13.266 1 89.88 81 ASP B CA 1
ATOM 3637 C C . ASP B 1 81 ? 4.535 14.773 12.062 1 89.88 81 ASP B C 1
ATOM 3639 O O . ASP B 1 81 ? 5.445 14.961 11.25 1 89.88 81 ASP B O 1
ATOM 3643 N N . PRO B 1 82 ? 3.381 15.352 11.859 1 87.12 82 PRO B N 1
ATOM 3644 C CA . PRO B 1 82 ? 3.088 16.172 10.68 1 87.12 82 PRO B CA 1
ATOM 3645 C C . PRO B 1 82 ? 3.855 17.484 10.664 1 87.12 82 PRO B C 1
ATOM 3647 O O . PRO B 1 82 ? 3.877 18.172 9.641 1 87.12 82 PRO B O 1
ATOM 3650 N N . HIS B 1 83 ? 4.539 17.797 11.773 1 82.75 83 HIS B N 1
ATOM 3651 C CA . HIS B 1 83 ? 5.23 19.078 11.883 1 82.75 83 HIS B CA 1
ATOM 3652 C C . HIS B 1 83 ? 6.738 18.906 11.758 1 82.75 83 HIS B C 1
ATOM 3654 O O . HIS B 1 83 ? 7.48 19.891 11.727 1 82.75 83 HIS B O 1
ATOM 3660 N N . GLY B 1 84 ? 7.195 17.672 11.711 1 92.19 84 GLY B N 1
ATOM 3661 C CA . GLY B 1 84 ? 8.617 17.438 11.508 1 92.19 84 GLY B CA 1
ATOM 3662 C C . GLY B 1 84 ? 9.336 17.047 12.789 1 92.19 84 GLY B C 1
ATOM 3663 O O . GLY B 1 84 ? 10.57 16.984 12.812 1 92.19 84 GLY B O 1
ATOM 3664 N N . THR B 1 85 ? 8.578 16.875 13.836 1 93.38 85 THR B N 1
ATOM 3665 C CA . THR B 1 85 ? 9.18 16.422 15.086 1 93.38 85 THR B CA 1
ATOM 3666 C C . THR B 1 85 ? 9.32 14.898 15.094 1 93.38 85 THR B C 1
ATOM 3668 O O . THR B 1 85 ? 8.359 14.18 14.836 1 93.38 85 THR B O 1
ATOM 3671 N N . LEU B 1 86 ? 10.523 14.438 15.375 1 97.25 86 LEU B N 1
ATOM 3672 C CA . LEU B 1 86 ? 10.781 13 15.406 1 97.25 86 LEU B CA 1
ATOM 3673 C C . LEU B 1 86 ? 10.055 12.344 16.578 1 97.25 86 LEU B C 1
ATOM 3675 O O . LEU B 1 86 ? 10.305 12.68 17.734 1 97.25 86 LEU B O 1
ATOM 3679 N N . LEU B 1 87 ? 9.172 11.438 16.328 1 96.56 87 LEU B N 1
ATOM 3680 C CA . LEU B 1 87 ? 8.414 10.711 17.328 1 96.56 87 LEU B CA 1
ATOM 3681 C C . LEU B 1 87 ? 9.172 9.461 17.766 1 96.56 87 LEU B C 1
ATOM 3683 O O . LEU B 1 87 ? 9.125 9.086 18.953 1 96.56 87 LEU B O 1
ATOM 3687 N N . TRP B 1 88 ? 9.805 8.828 16.844 1 97.31 88 TRP B N 1
ATOM 3688 C CA . TRP B 1 88 ? 10.562 7.598 17.062 1 97.31 88 TRP B CA 1
ATOM 3689 C C . TRP B 1 88 ? 11.789 7.547 16.156 1 97.31 88 TRP B C 1
ATOM 3691 O O . TRP B 1 88 ? 11.719 7.945 14.992 1 97.31 88 TRP B O 1
ATOM 3701 N N . THR B 1 89 ? 12.883 7.098 16.734 1 98 89 THR B N 1
ATOM 3702 C CA . THR B 1 89 ? 14.102 6.949 15.945 1 98 89 THR B CA 1
ATOM 3703 C C . THR B 1 89 ? 14.859 5.691 16.359 1 98 89 THR B C 1
ATOM 3705 O O . THR B 1 89 ? 14.672 5.18 17.469 1 98 89 THR B O 1
ATOM 3708 N N . TRP B 1 90 ? 15.609 5.18 15.492 1 98 90 TRP B N 1
ATOM 3709 C CA . TRP B 1 90 ? 16.609 4.156 15.75 1 98 90 TRP B CA 1
ATOM 3710 C C . TRP B 1 90 ? 17.859 4.387 14.898 1 98 90 TRP B C 1
ATOM 3712 O O . TRP B 1 90 ? 17.766 4.73 13.719 1 98 90 TRP B O 1
ATOM 3722 N N . SER B 1 91 ? 18.984 4.281 15.531 1 97.56 91 SER B N 1
ATOM 3723 C CA . SER B 1 91 ? 20.25 4.418 14.812 1 97.56 91 SER B CA 1
ATOM 3724 C C . SER B 1 91 ? 21.078 3.146 14.922 1 97.56 91 SER B C 1
ATOM 3726 O O . SER B 1 91 ? 21.25 2.602 16.016 1 97.56 91 SER B O 1
ATOM 3728 N N . SER B 1 92 ? 21.578 2.68 13.781 1 96.56 92 SER B N 1
ATOM 3729 C CA . SER B 1 92 ? 22.562 1.604 13.805 1 96.56 92 SER B CA 1
ATOM 3730 C C . SER B 1 92 ? 23.812 2.016 14.578 1 96.56 92 SER B C 1
ATOM 3732 O O . SER B 1 92 ? 24 3.199 14.859 1 96.56 92 SER B O 1
ATOM 3734 N N . HIS B 1 93 ? 24.625 1.094 14.875 1 94.94 93 HIS B N 1
ATOM 3735 C CA . HIS B 1 93 ? 25.812 1.352 15.695 1 94.94 93 HIS B CA 1
ATOM 3736 C C . HIS B 1 93 ? 26.688 2.428 15.07 1 94.94 93 HIS B C 1
ATOM 3738 O O . HIS B 1 93 ? 27.047 3.404 15.734 1 94.94 93 HIS B O 1
ATOM 3744 N N . PRO B 1 94 ? 26.953 2.365 13.781 1 95.12 94 PRO B N 1
ATOM 3745 C CA . PRO B 1 94 ? 27.844 3.359 13.188 1 95.12 94 PRO B CA 1
ATOM 3746 C C . PRO B 1 94 ? 27.234 4.762 13.164 1 95.12 94 PRO B C 1
ATOM 3748 O O . PRO B 1 94 ? 27.969 5.75 13.047 1 95.12 94 PRO B O 1
ATOM 3751 N N . MET B 1 95 ? 25.938 4.863 13.266 1 96.5 95 MET B N 1
ATOM 3752 C CA . MET B 1 95 ? 25.266 6.152 13.125 1 96.5 95 MET B CA 1
ATOM 3753 C C . MET B 1 95 ? 24.875 6.719 14.484 1 96.5 95 MET B C 1
ATOM 3755 O O . MET B 1 95 ? 24.484 7.883 14.586 1 96.5 95 MET B O 1
ATOM 3759 N N . ARG B 1 96 ? 25 5.969 15.508 1 96.75 96 ARG B N 1
ATOM 3760 C CA . ARG B 1 96 ? 24.406 6.262 16.812 1 96.75 96 ARG B CA 1
ATOM 3761 C C . ARG B 1 96 ? 24.953 7.566 17.375 1 96.75 96 ARG B C 1
ATOM 3763 O O . ARG B 1 96 ? 24.188 8.461 17.75 1 96.75 96 ARG B O 1
ATOM 3770 N N . SER B 1 97 ? 26.25 7.707 17.453 1 96.38 97 SER B N 1
ATOM 3771 C CA . SER B 1 97 ? 26.875 8.891 18.031 1 96.38 97 SER B CA 1
ATOM 3772 C C . SER B 1 97 ? 26.531 10.141 17.234 1 96.38 97 SER B C 1
ATOM 3774 O O . SER B 1 97 ? 26.203 11.18 17.797 1 96.38 97 SER B O 1
ATOM 3776 N N . SER B 1 98 ? 26.656 10.047 15.922 1 95.75 98 SER B N 1
ATOM 3777 C CA . SER B 1 98 ? 26.344 11.18 15.055 1 95.75 98 SER B CA 1
ATOM 3778 C C . SER B 1 98 ? 24.891 11.594 15.188 1 95.75 98 SER B C 1
ATOM 3780 O O . SER B 1 98 ? 24.578 12.789 15.195 1 95.75 98 SER B O 1
ATOM 3782 N N . ALA B 1 99 ? 24 10.617 15.234 1 97.12 99 ALA B N 1
ATOM 3783 C CA . ALA B 1 99 ? 22.578 10.891 15.367 1 97.12 99 ALA B CA 1
ATOM 3784 C C . ALA B 1 99 ? 22.281 11.648 16.656 1 97.12 99 ALA B C 1
ATOM 3786 O O . ALA B 1 99 ? 21.516 12.609 16.672 1 97.12 99 ALA B O 1
ATOM 3787 N N . GLU B 1 100 ? 22.875 11.242 17.719 1 96.56 100 GLU B N 1
ATOM 3788 C CA . GLU B 1 100 ? 22.703 11.891 19.016 1 96.56 100 GLU B CA 1
ATOM 3789 C C . GLU B 1 100 ? 23.25 13.312 19 1 96.56 100 GLU B C 1
ATOM 3791 O O . GLU B 1 100 ? 22.625 14.234 19.547 1 96.56 100 GLU B O 1
ATOM 3796 N N . GLN B 1 101 ? 24.344 13.516 18.391 1 95.94 101 GLN B N 1
ATOM 3797 C CA . GLN B 1 101 ? 25.016 14.812 18.359 1 95.94 101 GLN B CA 1
ATOM 3798 C C . GLN B 1 101 ? 24.172 15.852 17.641 1 95.94 101 GLN B C 1
ATOM 3800 O O . GLN B 1 101 ? 24.156 17.016 18.016 1 95.94 101 GLN B O 1
ATOM 3805 N N . VAL B 1 102 ? 23.453 15.398 16.625 1 96.69 102 VAL B N 1
ATOM 3806 C CA . VAL B 1 102 ? 22.719 16.359 15.805 1 96.69 102 VAL B CA 1
ATOM 3807 C C . VAL B 1 102 ? 21.234 16.344 16.203 1 96.69 102 VAL B C 1
ATOM 3809 O O . VAL B 1 102 ? 20.406 16.969 15.555 1 96.69 102 VAL B O 1
ATOM 3812 N N . HIS B 1 103 ? 20.922 15.562 17.172 1 97.31 103 HIS B N 1
ATOM 3813 C CA . HIS B 1 103 ? 19.578 15.43 17.75 1 97.31 103 HIS B CA 1
ATOM 3814 C C . HIS B 1 103 ? 18.609 14.789 16.75 1 97.31 103 HIS B C 1
ATOM 3816 O O . HIS B 1 103 ? 17.469 15.227 16.625 1 97.31 103 HIS B O 1
ATOM 3822 N N . PHE B 1 104 ? 19.141 13.852 15.992 1 97.81 104 PHE B N 1
ATOM 3823 C CA . PHE B 1 104 ? 18.266 12.906 15.312 1 97.81 104 PHE B CA 1
ATOM 3824 C C . PHE B 1 104 ? 17.75 11.852 16.281 1 97.81 104 PHE B C 1
ATOM 3826 O O . PHE B 1 104 ? 18.109 10.672 16.172 1 97.81 104 PHE B O 1
ATOM 3833 N N . VAL B 1 105 ? 17.016 12.305 17.234 1 97.25 105 VAL B N 1
ATOM 3834 C CA . VAL B 1 105 ? 16.438 11.523 18.328 1 97.25 105 VAL B CA 1
ATOM 3835 C C . VAL B 1 105 ? 14.992 11.945 18.578 1 97.25 105 VAL B C 1
ATOM 3837 O O . VAL B 1 105 ? 14.531 12.945 18.016 1 97.25 105 VAL B O 1
ATOM 3840 N N . GLU B 1 106 ? 14.273 11.188 19.359 1 96.06 106 GLU B N 1
ATOM 3841 C CA . GLU B 1 106 ? 12.906 11.539 19.703 1 96.06 106 GLU B CA 1
ATOM 3842 C C . GLU B 1 106 ? 12.812 12.969 20.234 1 96.06 106 GLU B C 1
ATOM 3844 O O . GLU B 1 106 ? 13.609 13.383 21.078 1 96.06 106 GLU B O 1
ATOM 3849 N N . GLY B 1 107 ? 11.891 13.711 19.625 1 95.56 107 GLY B N 1
ATOM 3850 C CA . GLY B 1 107 ? 11.695 15.094 20.031 1 95.56 107 GLY B CA 1
ATOM 3851 C C . GLY B 1 107 ? 12.422 16.078 19.141 1 95.56 107 GLY B C 1
ATOM 3852 O O . GLY B 1 107 ? 12.133 17.281 19.172 1 95.56 107 GLY B O 1
ATOM 3853 N N . GLY B 1 108 ? 13.391 15.633 18.375 1 96.06 108 GLY B N 1
ATOM 3854 C CA . GLY B 1 108 ? 14.102 16.531 17.469 1 96.06 108 GLY B CA 1
ATOM 3855 C C . GLY B 1 108 ? 13.211 17.125 16.391 1 96.06 108 GLY B C 1
ATOM 3856 O O . GLY B 1 108 ? 12.469 16.406 15.727 1 96.06 108 GLY B O 1
ATOM 3857 N N . GLN B 1 109 ? 13.25 18.438 16.281 1 93.38 109 GLN B N 1
ATOM 3858 C CA . GLN B 1 109 ? 12.445 19.156 15.289 1 93.38 109 GLN B CA 1
ATOM 3859 C C . GLN B 1 109 ? 13.258 19.453 14.031 1 93.38 109 GLN B C 1
ATOM 3861 O O . GLN B 1 109 ? 14.219 20.234 14.07 1 93.38 109 GLN B O 1
ATOM 3866 N N . TRP B 1 110 ? 12.773 18.922 12.867 1 94.25 110 TRP B N 1
ATOM 3867 C CA . TRP B 1 110 ? 13.633 18.953 11.688 1 94.25 110 TRP B CA 1
ATOM 3868 C C . TRP B 1 110 ? 12.945 19.656 10.523 1 94.25 110 TRP B C 1
ATOM 3870 O O . TRP B 1 110 ? 13.32 19.484 9.367 1 94.25 110 TRP B O 1
ATOM 3880 N N . SER B 1 111 ? 11.961 20.453 10.828 1 89 111 SER B N 1
ATOM 3881 C CA . SER B 1 111 ? 11.359 21.297 9.789 1 89 111 SER B CA 1
ATOM 3882 C C . SER B 1 111 ? 12.383 22.266 9.211 1 89 111 SER B C 1
ATOM 3884 O O . SER B 1 111 ? 13.398 22.547 9.844 1 89 111 SER B O 1
ATOM 3886 N N . THR B 1 112 ? 12.133 22.734 8.016 1 86.94 112 THR B N 1
ATOM 3887 C CA . THR B 1 112 ? 13.031 23.703 7.406 1 86.94 112 THR B CA 1
ATOM 3888 C C . THR B 1 112 ? 13.102 24.984 8.242 1 86.94 112 THR B C 1
ATOM 3890 O O . THR B 1 112 ? 14.133 25.656 8.281 1 86.94 112 THR B O 1
ATOM 3893 N N . GLN B 1 113 ? 12.07 25.312 8.93 1 77.56 113 GLN B N 1
ATOM 3894 C CA . GLN B 1 113 ? 12.039 26.484 9.797 1 77.56 113 GLN B CA 1
ATOM 3895 C C . GLN B 1 113 ? 12.977 26.297 10.992 1 77.56 113 GLN B C 1
ATOM 3897 O O . GLN B 1 113 ? 13.594 27.266 11.445 1 77.56 113 GLN B O 1
ATOM 3902 N N . ALA B 1 114 ? 13.125 25.125 11.438 1 84.75 114 ALA B N 1
ATOM 3903 C CA . ALA B 1 114 ? 13.906 24.875 12.641 1 84.75 114 ALA B CA 1
ATOM 3904 C C . ALA B 1 114 ? 15.383 24.688 12.305 1 84.75 114 ALA B C 1
ATOM 3906 O O . ALA B 1 114 ? 16.25 25.203 13.023 1 84.75 114 ALA B O 1
ATOM 3907 N N . VAL B 1 115 ? 15.672 23.938 11.211 1 91.06 115 VAL B N 1
ATOM 3908 C CA . VAL B 1 115 ? 17.078 23.562 11.023 1 91.06 115 VAL B CA 1
ATOM 3909 C C . VAL B 1 115 ? 17.516 23.906 9.602 1 91.06 115 VAL B C 1
ATOM 3911 O O . VAL B 1 115 ? 18.641 23.609 9.211 1 91.06 115 VAL B O 1
ATOM 3914 N N . GLY B 1 116 ? 16.688 24.531 8.812 1 87.44 116 GLY B N 1
ATOM 3915 C CA . GLY B 1 116 ? 17.016 24.812 7.422 1 87.44 116 GLY B CA 1
ATOM 3916 C C . GLY B 1 116 ? 16.75 23.641 6.496 1 87.44 116 GLY B C 1
ATOM 3917 O O . GLY B 1 116 ? 16.094 22.672 6.887 1 87.44 116 GLY B O 1
ATOM 3918 N N . GLN B 1 117 ? 17.219 23.766 5.266 1 90.38 117 GLN B N 1
ATOM 3919 C CA . GLN B 1 117 ? 16.953 22.75 4.238 1 90.38 117 GLN B CA 1
ATOM 3920 C C . GLN B 1 117 ? 17.5 21.391 4.645 1 90.38 117 GLN B C 1
ATOM 3922 O O . GLN B 1 117 ? 18.656 21.281 5.066 1 90.38 117 GLN B O 1
ATOM 3927 N N . ASN B 1 118 ? 16.781 20.422 4.562 1 94.38 118 ASN B N 1
ATOM 3928 C CA . ASN B 1 118 ? 17.078 19.016 4.785 1 94.38 118 ASN B CA 1
ATOM 3929 C C . ASN B 1 118 ? 16.031 18.109 4.156 1 94.38 118 ASN B C 1
ATOM 3931 O O . ASN B 1 118 ? 15.016 18.594 3.633 1 94.38 118 ASN B O 1
ATOM 3935 N N . ALA B 1 119 ? 16.25 16.844 4.148 1 96.5 119 ALA B N 1
ATOM 3936 C CA . ALA B 1 119 ? 15.367 15.906 3.465 1 96.5 119 ALA B CA 1
ATOM 3937 C C . ALA B 1 119 ? 13.992 15.875 4.125 1 96.5 119 ALA B C 1
ATOM 3939 O O . ALA B 1 119 ? 12.969 15.875 3.439 1 96.5 119 ALA B O 1
ATOM 3940 N N . ILE B 1 120 ? 13.945 15.836 5.473 1 96.38 120 ILE B N 1
ATOM 3941 C CA . ILE B 1 120 ? 12.688 15.797 6.211 1 96.38 120 ILE B CA 1
ATOM 3942 C C . ILE B 1 120 ? 11.891 17.062 5.922 1 96.38 120 ILE B C 1
ATOM 3944 O O . ILE B 1 120 ? 10.719 17 5.547 1 96.38 120 ILE B O 1
ATOM 3948 N N . GLY B 1 121 ? 12.555 18.203 6.059 1 92.19 121 GLY B N 1
ATOM 3949 C CA . GLY B 1 121 ? 11.906 19.484 5.812 1 92.19 121 GLY B CA 1
ATOM 3950 C C . GLY B 1 121 ? 11.367 19.609 4.398 1 92.19 121 GLY B C 1
ATOM 3951 O O . GLY B 1 121 ? 10.242 20.078 4.199 1 92.19 121 GLY B O 1
ATOM 3952 N N . LEU B 1 122 ? 12.164 19.234 3.434 1 90.81 122 LEU B N 1
ATOM 3953 C CA . LEU B 1 122 ? 11.734 19.297 2.043 1 90.81 122 LEU B CA 1
ATOM 3954 C C . LEU B 1 122 ? 10.508 18.422 1.811 1 90.81 122 LEU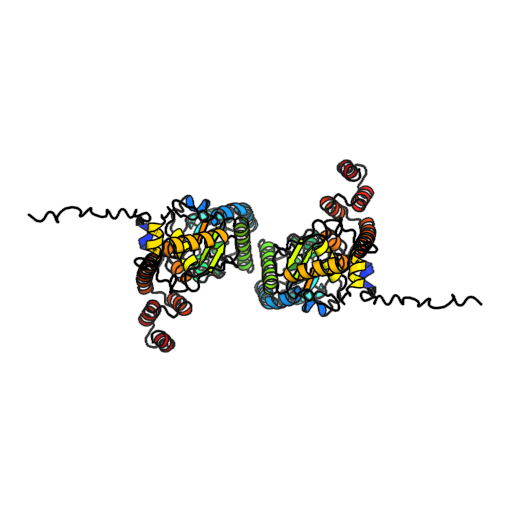 B C 1
ATOM 3956 O O . LEU B 1 122 ? 9.562 18.828 1.139 1 90.81 122 LEU B O 1
ATOM 3960 N N . ALA B 1 123 ? 10.547 17.188 2.342 1 93.62 123 ALA B N 1
ATOM 3961 C CA . ALA B 1 123 ? 9.414 16.281 2.188 1 93.62 123 ALA B CA 1
ATOM 3962 C C . ALA B 1 123 ? 8.164 16.828 2.863 1 93.62 123 ALA B C 1
ATOM 3964 O O . ALA B 1 123 ? 7.055 16.656 2.359 1 93.62 123 ALA B O 1
ATOM 3965 N N . LEU B 1 124 ? 8.312 17.484 3.998 1 87.94 124 LEU B N 1
ATOM 3966 C CA . LEU B 1 124 ? 7.207 18.125 4.699 1 87.94 124 LEU B CA 1
ATOM 3967 C C . LEU B 1 124 ? 6.562 19.188 3.824 1 87.94 124 LEU B C 1
ATOM 3969 O O . LEU B 1 124 ? 5.332 19.297 3.771 1 87.94 124 LEU B O 1
ATOM 3973 N N . ASN B 1 125 ? 7.371 19.922 3.125 1 80.88 125 ASN B N 1
ATOM 3974 C CA . ASN B 1 125 ? 6.914 21.078 2.35 1 80.88 125 ASN B CA 1
ATOM 3975 C C . ASN B 1 125 ? 6.289 20.641 1.025 1 80.88 125 ASN B C 1
ATOM 3977 O O . ASN B 1 125 ? 5.344 21.266 0.544 1 80.88 125 ASN B O 1
ATOM 3981 N N . THR B 1 126 ? 6.809 19.562 0.465 1 82.06 126 THR B N 1
ATOM 3982 C CA . THR B 1 126 ? 6.395 19.188 -0.882 1 82.06 126 THR B CA 1
ATOM 3983 C C . THR B 1 126 ? 5.418 18.016 -0.842 1 82.06 126 THR B C 1
ATOM 3985 O O . THR B 1 126 ? 4.75 17.719 -1.836 1 82.06 126 THR B O 1
ATOM 3988 N N . HIS B 1 127 ? 5.41 17.281 0.309 1 85.19 127 HIS B N 1
ATOM 3989 C CA . HIS B 1 127 ? 4.629 16.047 0.451 1 85.19 127 HIS B CA 1
ATOM 3990 C C . HIS B 1 127 ? 5.031 15.023 -0.596 1 85.19 127 HIS B C 1
ATOM 3992 O O . HIS B 1 127 ? 4.18 14.32 -1.142 1 85.19 127 HIS B O 1
ATOM 3998 N N . SER B 1 128 ? 6.27 15.07 -0.925 1 90.69 128 SER B N 1
ATOM 3999 C CA . SER B 1 128 ? 6.875 14.117 -1.851 1 90.69 128 SER B CA 1
ATOM 4000 C C . SER B 1 128 ? 8.219 13.617 -1.327 1 90.69 128 SER B C 1
ATOM 4002 O O . SER B 1 128 ? 8.836 14.258 -0.475 1 90.69 128 SER B O 1
ATOM 4004 N N . ALA B 1 129 ? 8.586 12.453 -1.824 1 95.25 129 ALA B N 1
ATOM 4005 C CA . ALA B 1 129 ? 9.875 11.906 -1.405 1 95.25 129 ALA B CA 1
ATOM 4006 C C . ALA B 1 129 ? 11.016 12.836 -1.815 1 95.25 129 ALA B C 1
ATOM 4008 O O . ALA B 1 129 ? 10.914 13.562 -2.807 1 95.25 129 ALA B O 1
ATOM 4009 N N . SER B 1 130 ? 12.102 12.844 -0.996 1 94.5 130 SER B N 1
ATOM 4010 C CA . SER B 1 130 ? 13.234 13.734 -1.242 1 94.5 130 SER B CA 1
ATOM 4011 C C . SER B 1 130 ? 14.555 13.07 -0.846 1 94.5 130 SER B C 1
ATOM 4013 O O . SER B 1 130 ? 14.562 12.109 -0.079 1 94.5 130 SER B O 1
ATOM 4015 N N . CYS B 1 131 ? 15.539 13.477 -1.441 1 95.31 131 CYS B N 1
ATOM 4016 C CA . CYS B 1 131 ? 16.906 13.125 -1.112 1 95.31 131 CYS B CA 1
ATOM 4017 C C . CYS B 1 131 ? 17.781 14.367 -1.002 1 95.31 131 CYS B C 1
ATOM 4019 O O . CYS B 1 131 ? 17.781 15.219 -1.894 1 95.31 131 CYS B O 1
ATOM 4021 N N . VAL B 1 132 ? 18.406 14.57 0.092 1 93.75 132 VAL B N 1
ATOM 4022 C CA . VAL B 1 132 ? 19.328 15.68 0.307 1 93.75 132 VAL B CA 1
ATOM 4023 C C . VAL B 1 132 ? 20.703 15.141 0.711 1 93.75 132 VAL B C 1
ATOM 4025 O O . VAL B 1 132 ? 20.812 14.312 1.622 1 93.75 132 VAL B O 1
ATOM 4028 N N . TYR B 1 133 ? 21.734 15.492 0.035 1 89.75 133 TYR B N 1
ATOM 4029 C CA . TYR B 1 133 ? 23.047 14.953 0.336 1 89.75 133 TYR B CA 1
ATOM 4030 C C . TYR B 1 133 ? 24.047 16.078 0.629 1 89.75 133 TYR B C 1
ATOM 4032 O O . TYR B 1 133 ? 23.922 17.172 0.088 1 89.75 133 TYR B O 1
ATOM 4040 N N . SER B 1 134 ? 24.859 15.773 1.499 1 86.06 134 SER B N 1
ATOM 4041 C CA . SER B 1 134 ? 26.078 16.516 1.795 1 86.06 134 SER B CA 1
ATOM 4042 C C . SER B 1 134 ? 25.797 18.016 1.934 1 86.06 134 SER B C 1
ATOM 4044 O O . SER B 1 134 ? 24.922 18.422 2.711 1 86.06 134 SER B O 1
ATOM 4046 N N . HIS B 1 135 ? 26.281 18.906 1.024 1 83.56 135 HIS B N 1
ATOM 4047 C CA . HIS B 1 135 ? 26.297 20.359 1.168 1 83.56 135 HIS B CA 1
ATOM 4048 C C . HIS B 1 135 ? 24.922 20.953 0.951 1 83.56 135 HIS B C 1
ATOM 4050 O O . HIS B 1 135 ? 24.672 22.125 1.259 1 83.56 135 HIS B O 1
ATOM 4056 N N . GLU B 1 136 ? 24 20.094 0.569 1 86.88 136 GLU B N 1
ATOM 4057 C CA . GLU B 1 136 ? 22.641 20.578 0.386 1 86.88 136 GLU B CA 1
ATOM 4058 C C . GLU B 1 136 ? 21.938 20.781 1.729 1 86.88 136 GLU B C 1
ATOM 4060 O O . GLU B 1 136 ? 20.938 21.484 1.811 1 86.88 136 GLU B O 1
ATOM 4065 N N . ASN B 1 137 ? 22.469 20.016 2.734 1 90.12 137 ASN B N 1
ATOM 4066 C CA . ASN B 1 137 ? 21.969 20.25 4.086 1 90.12 137 ASN B CA 1
ATOM 4067 C C . ASN B 1 137 ? 22.391 21.625 4.598 1 90.12 137 ASN B C 1
ATOM 4069 O O . ASN B 1 137 ? 23.562 22 4.488 1 90.12 137 ASN B O 1
ATOM 4073 N N . GLN B 1 138 ? 21.547 22.375 5.184 1 88.56 138 GLN B N 1
ATOM 4074 C CA . GLN B 1 138 ? 21.875 23.703 5.672 1 88.56 138 GLN B CA 1
ATOM 4075 C C . GLN B 1 138 ? 22.641 23.641 6.988 1 88.56 138 GLN B C 1
ATOM 4077 O O . GLN B 1 138 ? 23.547 24.438 7.223 1 88.56 138 GLN B O 1
ATOM 4082 N N . MET B 1 139 ? 22.188 22.781 7.832 1 90.38 139 MET B N 1
ATOM 4083 C CA . MET B 1 139 ? 22.922 22.625 9.086 1 90.38 139 MET B CA 1
ATOM 4084 C C . MET B 1 139 ? 24.266 21.969 8.844 1 90.38 139 MET B C 1
ATOM 4086 O O . MET B 1 139 ? 24.344 20.844 8.336 1 90.38 139 MET B O 1
ATOM 4090 N N . ASN B 1 140 ? 25.297 22.547 9.227 1 89.81 140 ASN B N 1
ATOM 4091 C CA . ASN B 1 140 ? 26.656 22.141 8.922 1 89.81 140 ASN B CA 1
ATOM 4092 C C . ASN B 1 140 ? 26.984 20.781 9.516 1 89.81 140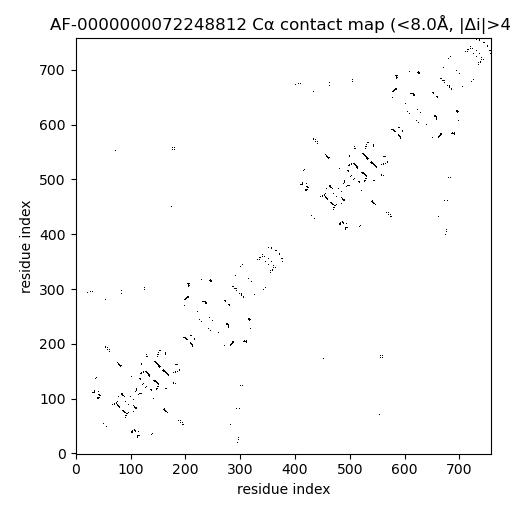 ASN B C 1
ATOM 4094 O O . ASN B 1 140 ? 27.703 19.984 8.898 1 89.81 140 ASN B O 1
ATOM 4098 N N . SER B 1 141 ? 26.453 20.516 10.602 1 92.19 141 SER B N 1
ATOM 4099 C CA . SER B 1 141 ? 26.812 19.312 11.352 1 92.19 141 SER B CA 1
ATOM 4100 C C . SER B 1 141 ? 26.297 18.047 10.648 1 92.19 141 SER B C 1
ATOM 4102 O O . SER B 1 141 ? 26.703 16.938 10.992 1 92.19 141 SER B O 1
ATOM 4104 N N . VAL B 1 142 ? 25.469 18.203 9.641 1 92.75 142 VAL B N 1
ATOM 4105 C CA . VAL B 1 142 ? 24.953 17.016 8.945 1 92.75 142 VAL B CA 1
ATOM 4106 C C . VAL B 1 142 ? 25.406 17.047 7.488 1 92.75 142 VAL B C 1
ATOM 4108 O O . VAL B 1 142 ? 24.828 16.344 6.648 1 92.75 142 VAL B O 1
ATOM 4111 N N . ARG B 1 143 ? 26.391 17.781 7.152 1 91.75 143 ARG B N 1
ATOM 4112 C CA . ARG B 1 143 ? 26.844 17.891 5.773 1 91.75 143 ARG B CA 1
ATOM 4113 C C . ARG B 1 143 ? 27.641 16.656 5.355 1 91.75 143 ARG B C 1
ATOM 4115 O O . ARG B 1 143 ? 27.984 16.5 4.18 1 91.75 143 ARG B O 1
ATOM 4122 N N . ASP B 1 144 ? 27.875 15.844 6.285 1 93.31 144 ASP B N 1
ATOM 4123 C CA . ASP B 1 144 ? 28.484 14.57 5.898 1 93.31 144 ASP B CA 1
ATOM 4124 C C . ASP B 1 144 ? 27.422 13.477 5.801 1 93.31 144 ASP B C 1
ATOM 4126 O O . ASP B 1 144 ? 27.766 12.297 5.66 1 93.31 144 ASP B O 1
ATOM 4130 N N . TRP B 1 145 ? 26.203 13.867 5.922 1 94.75 145 TRP B N 1
ATOM 4131 C CA . TRP B 1 145 ? 25.094 12.922 5.863 1 94.75 145 TRP B CA 1
ATOM 4132 C C . TRP B 1 145 ? 24.453 12.922 4.48 1 94.75 145 TRP B C 1
ATOM 4134 O O . TRP B 1 145 ? 24.562 13.906 3.738 1 94.75 145 TRP B O 1
ATOM 4144 N N . VAL B 1 146 ? 23.875 11.867 4.043 1 96.06 146 VAL B N 1
ATOM 4145 C CA . VAL B 1 146 ? 22.828 11.781 3.033 1 96.06 146 VAL B CA 1
ATOM 4146 C C . VAL B 1 146 ? 21.531 11.289 3.676 1 96.06 146 VAL B C 1
ATOM 4148 O O . VAL B 1 146 ? 21.547 10.391 4.52 1 96.06 146 VAL B O 1
ATOM 4151 N N . CYS B 1 147 ? 20.438 11.992 3.377 1 97.06 147 CYS B N 1
ATOM 4152 C CA . CYS B 1 147 ? 19.156 11.664 3.992 1 97.06 147 CYS B CA 1
ATOM 4153 C C . CYS B 1 147 ? 18.078 11.461 2.932 1 97.06 147 CYS B C 1
ATOM 4155 O O . CYS B 1 147 ? 18.047 12.18 1.93 1 97.06 147 CYS B O 1
ATOM 4157 N N . TYR B 1 148 ? 17.312 10.438 3.062 1 97.31 148 TYR B N 1
ATOM 4158 C CA . TYR B 1 148 ? 16.141 10.125 2.25 1 97.31 148 TYR B CA 1
ATOM 4159 C C . TYR B 1 148 ? 14.859 10.242 3.07 1 97.31 148 TYR B C 1
ATOM 4161 O O . TYR B 1 148 ? 14.773 9.719 4.184 1 97.31 148 TYR B O 1
ATOM 4169 N N . ALA B 1 149 ? 13.875 10.945 2.561 1 98.31 149 ALA B N 1
ATOM 4170 C CA . ALA B 1 149 ? 12.633 11.148 3.305 1 98.31 149 ALA B CA 1
ATOM 4171 C C . ALA B 1 149 ? 11.414 10.914 2.414 1 98.31 149 ALA B C 1
ATOM 4173 O O . ALA B 1 149 ? 11.461 11.172 1.208 1 98.31 149 ALA B O 1
ATOM 4174 N N . ALA B 1 150 ? 10.391 10.375 2.939 1 98 150 ALA B N 1
ATOM 4175 C CA . ALA B 1 150 ? 9.133 10.133 2.232 1 98 150 ALA B CA 1
ATOM 4176 C C . ALA B 1 150 ? 7.934 10.422 3.131 1 98 150 ALA B C 1
ATOM 4178 O O . ALA B 1 150 ? 7.957 10.102 4.324 1 98 150 ALA B O 1
ATOM 4179 N N . PRO B 1 151 ? 6.883 11.016 2.574 1 95.88 151 PRO B N 1
ATOM 4180 C CA . PRO B 1 151 ? 5.68 11.258 3.369 1 95.88 151 PRO B CA 1
ATOM 4181 C C . PRO B 1 151 ? 4.922 9.977 3.709 1 95.88 151 PRO B C 1
ATOM 4183 O O . PRO B 1 151 ? 4.949 9.016 2.934 1 95.88 151 PRO B O 1
ATOM 4186 N N . ILE B 1 152 ? 4.367 9.891 4.82 1 96.44 152 ILE B N 1
ATOM 4187 C CA . ILE B 1 152 ? 3.436 8.844 5.238 1 96.44 152 ILE B CA 1
ATOM 4188 C C . ILE B 1 152 ? 2.002 9.352 5.098 1 96.44 152 ILE B C 1
ATOM 4190 O O . ILE B 1 152 ? 1.483 10.031 5.988 1 96.44 152 ILE B O 1
ATOM 4194 N N . THR B 1 153 ? 1.331 9.062 3.967 1 90.62 153 THR B N 1
ATOM 4195 C CA . THR B 1 153 ? -0.012 9.531 3.65 1 90.62 153 THR B CA 1
ATOM 4196 C C . THR B 1 153 ? -0.932 8.359 3.316 1 90.62 153 THR B C 1
ATOM 4198 O O . THR B 1 153 ? -0.559 7.473 2.549 1 90.62 153 THR B O 1
ATOM 4201 N N . ASP B 1 154 ? -2 8.305 3.945 1 81.31 154 ASP B N 1
ATOM 4202 C CA . ASP B 1 154 ? -3 7.309 3.58 1 81.31 154 ASP B CA 1
ATOM 4203 C C . ASP B 1 154 ? -3.568 7.582 2.189 1 81.31 154 ASP B C 1
ATOM 4205 O O . ASP B 1 154 ? -4.105 8.664 1.936 1 81.31 154 ASP B O 1
ATOM 4209 N N . ALA B 1 155 ? -3.438 6.684 1.363 1 72.38 155 ALA B N 1
ATOM 4210 C CA . ALA B 1 155 ? -3.836 6.895 -0.026 1 72.38 155 ALA B CA 1
ATOM 4211 C C . ALA B 1 155 ? -5.352 6.996 -0.155 1 72.38 155 ALA B C 1
ATOM 4213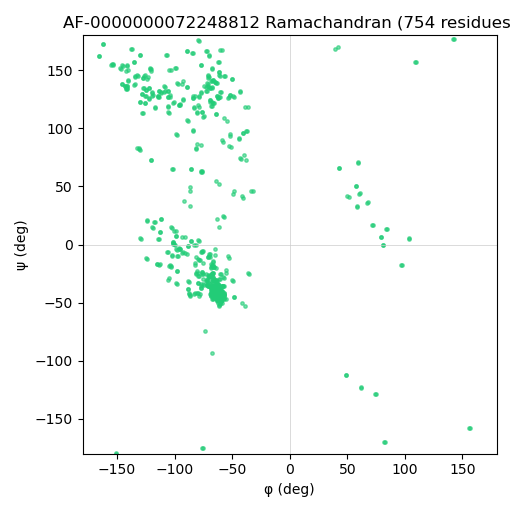 O O . ALA B 1 155 ? -5.863 7.652 -1.063 1 72.38 155 ALA B O 1
ATOM 4214 N N . ASN B 1 156 ? -6.062 6.367 0.752 1 67.25 156 ASN B N 1
ATOM 4215 C CA . ASN B 1 156 ? -7.52 6.352 0.663 1 67.25 156 ASN B CA 1
ATOM 4216 C C . ASN B 1 156 ? -8.133 7.621 1.243 1 67.25 156 ASN B C 1
ATOM 4218 O O . ASN B 1 156 ? -9.031 8.211 0.643 1 67.25 156 ASN B O 1
ATOM 4222 N N . THR B 1 157 ? -7.59 8.062 2.387 1 65.06 157 THR B N 1
ATOM 4223 C CA . THR B 1 157 ? -8.18 9.203 3.076 1 65.06 157 THR B CA 1
ATOM 4224 C C . THR B 1 157 ? -7.434 10.492 2.736 1 65.06 157 THR B C 1
ATOM 4226 O O . THR B 1 157 ? -7.965 11.586 2.908 1 65.06 157 THR B O 1
ATOM 4229 N N . GLY B 1 158 ? -6.141 10.297 2.301 1 73.31 158 GLY B N 1
ATOM 4230 C CA . GLY B 1 158 ? -5.297 11.461 2.08 1 73.31 158 GLY B CA 1
ATOM 4231 C C . GLY B 1 158 ? -4.688 12.008 3.355 1 73.31 158 GLY B C 1
ATOM 4232 O O . GLY B 1 158 ? -3.955 13 3.324 1 73.31 158 GLY B O 1
ATOM 4233 N N . GLN B 1 159 ? -5.012 11.367 4.453 1 77.19 159 GLN B N 1
ATOM 4234 C CA . GLN B 1 159 ? -4.48 11.82 5.734 1 77.19 159 GLN B CA 1
ATOM 4235 C C . GLN B 1 159 ? -2.957 11.727 5.762 1 77.19 159 GLN B C 1
ATOM 4237 O O . GLN B 1 159 ? -2.385 10.688 5.422 1 77.19 159 GLN B O 1
ATOM 4242 N N . PHE B 1 160 ? -2.406 12.859 6.09 1 86.06 160 PHE B N 1
ATOM 4243 C CA . PHE B 1 160 ? -0.959 12.953 6.25 1 86.06 160 PHE B CA 1
ATOM 4244 C C . PHE B 1 160 ? -0.562 12.727 7.703 1 86.06 160 PHE B C 1
ATOM 4246 O O . PHE B 1 160 ? -1.039 13.43 8.602 1 86.06 160 PHE B O 1
ATOM 4253 N N . TYR B 1 161 ? 0.338 11.781 8 1 90.38 161 TYR B N 1
ATOM 4254 C CA . TYR B 1 161 ? 0.693 11.422 9.375 1 90.38 161 TYR B CA 1
ATOM 4255 C C . TYR B 1 161 ? 2.064 11.977 9.742 1 90.38 161 TYR B C 1
ATOM 4257 O O . TYR B 1 161 ? 2.334 12.25 10.914 1 90.38 161 TYR B O 1
ATOM 4265 N N . GLY B 1 162 ? 2.916 12.086 8.742 1 94.06 162 GLY B N 1
ATOM 4266 C CA . GLY B 1 162 ? 4.27 12.562 8.992 1 94.06 162 GLY B CA 1
ATOM 4267 C C . GLY B 1 162 ? 5.258 12.117 7.93 1 94.06 162 GLY B C 1
ATOM 4268 O O . GLY B 1 162 ? 4.883 11.891 6.777 1 94.06 162 GLY B O 1
ATOM 4269 N N . ILE B 1 163 ? 6.578 12.109 8.32 1 97.19 163 ILE B N 1
ATOM 4270 C CA . ILE B 1 163 ? 7.648 11.805 7.375 1 97.19 163 ILE B CA 1
ATOM 4271 C C . ILE B 1 163 ? 8.453 10.602 7.871 1 97.19 163 ILE B C 1
ATOM 4273 O O . ILE B 1 163 ? 8.758 10.5 9.062 1 97.19 163 ILE B O 1
ATOM 4277 N N . MET B 1 164 ? 8.727 9.664 6.941 1 98.56 164 MET B N 1
ATOM 4278 C CA . MET B 1 164 ? 9.727 8.617 7.125 1 98.56 164 MET B CA 1
ATOM 4279 C C . MET B 1 164 ? 11.094 9.078 6.652 1 98.56 164 MET B C 1
ATOM 4281 O O . MET B 1 164 ? 11.211 9.719 5.605 1 98.56 164 MET B O 1
ATOM 4285 N N . ASN B 1 165 ? 12.117 8.805 7.449 1 98.69 165 ASN B N 1
ATOM 4286 C CA . ASN B 1 165 ? 13.453 9.258 7.051 1 98.69 165 ASN B CA 1
ATOM 4287 C C . ASN B 1 165 ? 14.492 8.164 7.238 1 98.69 165 ASN B C 1
ATOM 4289 O O . ASN B 1 165 ? 14.469 7.441 8.242 1 98.69 165 ASN B O 1
ATOM 4293 N N . LEU B 1 166 ? 15.406 7.969 6.32 1 97.62 166 LEU B N 1
ATOM 4294 C CA . LEU B 1 166 ? 16.609 7.152 6.367 1 97.62 166 LEU B CA 1
ATOM 4295 C C . LEU B 1 166 ? 17.859 8.008 6.152 1 97.62 166 LEU B C 1
ATOM 4297 O O . LEU B 1 166 ? 17.906 8.812 5.219 1 97.62 166 LEU B O 1
ATOM 4301 N N . SER B 1 167 ? 18.781 7.879 7.039 1 96.94 167 SER B N 1
ATOM 4302 C CA . SER B 1 167 ? 20 8.68 6.918 1 96.94 167 SER B CA 1
ATOM 4303 C C . SER B 1 167 ? 21.25 7.82 7.086 1 96.94 167 SER B C 1
ATOM 4305 O O . SER B 1 167 ? 21.234 6.84 7.836 1 96.94 167 SER B O 1
ATOM 4307 N N . THR B 1 168 ? 22.266 8.125 6.398 1 95.44 168 THR B N 1
ATOM 4308 C CA . THR B 1 168 ? 23.594 7.547 6.547 1 95.44 168 THR B CA 1
ATOM 4309 C C . THR B 1 168 ? 24.672 8.547 6.137 1 95.44 168 THR B C 1
ATOM 4311 O O . THR B 1 168 ? 24.375 9.727 5.914 1 95.44 168 THR B O 1
ATOM 4314 N N . LYS B 1 169 ? 25.906 8.133 6.227 1 94.19 169 LYS B N 1
ATOM 4315 C CA . LYS B 1 169 ? 26.984 8.992 5.766 1 94.19 169 LYS B CA 1
ATOM 4316 C C . LYS B 1 169 ? 27 9.102 4.242 1 94.19 169 LYS B C 1
ATOM 4318 O O . LYS B 1 169 ? 26.688 8.141 3.543 1 94.19 169 LYS B O 1
ATOM 4323 N N . TYR B 1 170 ? 27.375 10.281 3.723 1 89.81 170 TYR B N 1
ATOM 4324 C CA . TYR B 1 170 ? 27.219 10.609 2.309 1 89.81 170 TYR B CA 1
ATOM 4325 C C . TYR B 1 170 ? 28.016 9.633 1.438 1 89.81 170 TYR B C 1
ATOM 4327 O O . TYR B 1 170 ? 27.625 9.352 0.304 1 89.81 170 TYR B O 1
ATOM 4335 N N . GLN B 1 171 ? 29.094 9 1.932 1 88 171 GLN B N 1
ATOM 4336 C CA . GLN B 1 171 ? 29.891 8.039 1.184 1 88 171 GLN B CA 1
ATOM 4337 C C . GLN B 1 171 ? 29.078 6.781 0.868 1 88 171 GLN B C 1
ATOM 4339 O O . GLN B 1 171 ? 29.406 6.055 -0.08 1 88 171 GLN B O 1
ATOM 4344 N N . LYS B 1 172 ? 28.031 6.609 1.601 1 88.94 172 LYS B N 1
ATOM 4345 C CA . LYS B 1 172 ? 27.219 5.41 1.439 1 88.94 172 LYS B CA 1
ATOM 4346 C C . LYS B 1 172 ? 25.938 5.715 0.656 1 88.94 172 LYS B C 1
ATOM 4348 O O . LYS B 1 172 ? 24.984 4.934 0.686 1 88.94 172 LYS B O 1
ATOM 4353 N N . HIS B 1 173 ? 25.938 6.883 0.009 1 88.25 173 HIS B N 1
ATOM 4354 C CA . HIS B 1 173 ? 24.797 7.234 -0.84 1 88.25 173 HIS B CA 1
ATOM 4355 C C . HIS B 1 173 ? 24.453 6.098 -1.799 1 88.25 173 HIS B C 1
ATOM 4357 O O . HIS B 1 173 ? 25.359 5.414 -2.303 1 88.25 173 HIS B O 1
ATOM 4363 N N . ASN B 1 174 ? 23.188 5.914 -2.016 1 87.19 174 ASN B N 1
ATOM 4364 C CA . ASN B 1 174 ? 22.688 4.859 -2.889 1 87.19 174 ASN B CA 1
ATOM 4365 C C . ASN B 1 174 ? 21.469 5.32 -3.68 1 87.19 174 ASN B C 1
ATOM 4367 O O . ASN B 1 174 ? 20.578 5.969 -3.131 1 87.19 174 ASN B O 1
ATOM 4371 N N . SER B 1 175 ? 21.422 5.016 -4.93 1 89.5 175 SER B N 1
ATOM 4372 C CA . SER B 1 175 ? 20.344 5.426 -5.82 1 89.5 175 SER B CA 1
ATOM 4373 C C . SER B 1 175 ? 19.031 4.754 -5.438 1 89.5 175 SER B C 1
ATOM 4375 O O . SER B 1 175 ? 17.953 5.184 -5.863 1 89.5 175 SER B O 1
ATOM 4377 N N . LEU B 1 176 ? 19.109 3.697 -4.582 1 93.31 176 LEU B N 1
ATOM 4378 C CA . LEU B 1 176 ? 17.922 2.988 -4.148 1 93.31 176 LEU B CA 1
ATOM 4379 C C . LEU B 1 176 ? 17.328 3.627 -2.891 1 93.31 176 LEU B C 1
ATOM 4381 O O . LEU B 1 176 ? 16.281 3.211 -2.412 1 93.31 176 LEU B O 1
ATOM 4385 N N . GLY B 1 177 ? 17.953 4.621 -2.412 1 95.06 177 GLY B N 1
ATOM 4386 C CA . GLY B 1 177 ? 17.594 5.219 -1.133 1 95.06 177 GLY B CA 1
ATOM 4387 C C . GLY B 1 177 ? 16.172 5.719 -1.077 1 95.06 177 GLY B C 1
ATOM 4388 O O . GLY B 1 177 ? 15.453 5.457 -0.108 1 95.06 177 GLY B O 1
ATOM 4389 N N . VAL B 1 178 ? 15.766 6.402 -2.135 1 95.56 178 VAL B N 1
ATOM 4390 C CA . VAL B 1 178 ? 14.422 6.969 -2.168 1 95.56 178 VAL B CA 1
ATOM 4391 C C . VAL B 1 178 ? 13.383 5.848 -2.174 1 95.56 178 VAL B C 1
ATOM 4393 O O . VAL B 1 178 ? 12.391 5.902 -1.441 1 95.56 178 VAL B O 1
ATOM 4396 N N . LEU B 1 179 ? 13.641 4.816 -2.928 1 95.44 179 LEU B N 1
ATOM 4397 C CA . LEU B 1 179 ? 12.742 3.67 -2.951 1 95.44 179 LEU B CA 1
ATOM 4398 C C . LEU B 1 179 ? 12.672 3.004 -1.58 1 95.44 179 LEU B C 1
ATOM 4400 O O . LEU B 1 179 ? 11.594 2.617 -1.127 1 95.44 179 LEU B O 1
ATOM 4404 N N . ALA B 1 180 ? 13.805 2.865 -0.976 1 95.94 180 ALA B N 1
ATOM 4405 C CA . ALA B 1 180 ? 13.891 2.211 0.327 1 95.94 180 ALA B CA 1
ATOM 4406 C C . ALA B 1 180 ? 13.078 2.969 1.373 1 95.94 180 ALA B C 1
ATOM 4408 O O . ALA B 1 180 ? 12.32 2.367 2.137 1 95.94 180 ALA B O 1
ATOM 4409 N N . VAL B 1 181 ? 13.188 4.297 1.403 1 97.75 181 VAL B N 1
ATOM 4410 C CA . VAL B 1 181 ? 12.477 5.07 2.416 1 97.75 181 VAL B CA 1
ATOM 4411 C C . VAL B 1 181 ? 10.977 5.055 2.121 1 97.75 181 VAL B C 1
ATOM 4413 O O . VAL B 1 181 ? 10.156 5.047 3.041 1 97.75 181 VAL B O 1
ATOM 4416 N N . GLU B 1 182 ? 10.625 5.082 0.853 1 97.12 182 GLU B N 1
ATOM 4417 C CA . GLU B 1 182 ? 9.219 4.953 0.494 1 97.12 182 GLU B CA 1
ATOM 4418 C C . GLU B 1 182 ? 8.648 3.613 0.959 1 97.12 182 GLU B C 1
ATOM 4420 O O . GLU B 1 182 ? 7.504 3.541 1.408 1 97.12 182 GLU B O 1
ATOM 4425 N N . ARG B 1 183 ? 9.445 2.562 0.821 1 96.38 183 ARG B N 1
ATOM 4426 C CA . ARG B 1 183 ? 9.016 1.257 1.312 1 96.38 183 ARG B CA 1
ATOM 4427 C C . ARG B 1 183 ? 8.828 1.276 2.826 1 96.38 183 ARG B C 1
ATOM 4429 O O . ARG B 1 183 ? 7.859 0.714 3.344 1 96.38 183 ARG B O 1
ATOM 4436 N N . CYS B 1 184 ? 9.734 1.888 3.537 1 97.38 184 CYS B N 1
ATOM 4437 C CA . CYS B 1 184 ? 9.594 2.02 4.984 1 97.38 184 CYS B CA 1
ATOM 4438 C C . CYS B 1 184 ? 8.312 2.76 5.34 1 97.38 184 CYS B C 1
ATOM 4440 O O . CYS B 1 184 ? 7.605 2.373 6.273 1 97.38 184 CYS B O 1
ATOM 4442 N N . ALA B 1 185 ? 8.039 3.824 4.562 1 97.69 185 ALA B N 1
ATOM 4443 C CA . ALA B 1 185 ? 6.785 4.547 4.77 1 97.69 185 ALA B CA 1
ATOM 4444 C C . ALA B 1 185 ? 5.582 3.629 4.578 1 97.69 185 ALA B C 1
ATOM 4446 O O . ALA B 1 185 ? 4.621 3.689 5.344 1 97.69 185 ALA B O 1
ATOM 4447 N N . ASP B 1 186 ? 5.676 2.783 3.592 1 95 186 ASP B N 1
ATOM 4448 C CA . ASP B 1 186 ? 4.59 1.854 3.311 1 95 186 ASP B CA 1
ATOM 4449 C C . ASP B 1 186 ? 4.395 0.871 4.465 1 95 186 ASP B C 1
ATOM 4451 O O . ASP B 1 186 ? 3.268 0.46 4.75 1 95 186 ASP B O 1
ATOM 4455 N N . ILE B 1 187 ? 5.477 0.431 5.062 1 95.25 187 ILE B N 1
ATOM 4456 C CA . ILE B 1 187 ? 5.406 -0.458 6.215 1 95.25 187 ILE B CA 1
ATOM 4457 C C . ILE B 1 187 ? 4.598 0.205 7.328 1 95.25 187 ILE B C 1
ATOM 4459 O O . ILE B 1 187 ? 3.727 -0.427 7.93 1 95.25 187 ILE B O 1
ATOM 4463 N N . VAL B 1 188 ? 4.809 1.447 7.555 1 96.12 188 VAL B N 1
ATOM 4464 C CA . VAL B 1 188 ? 4.082 2.186 8.586 1 96.12 188 VAL B CA 1
ATOM 4465 C C . VAL B 1 188 ? 2.613 2.32 8.18 1 96.12 188 VAL B C 1
ATOM 4467 O O . VAL B 1 188 ? 1.719 2.137 9.008 1 96.12 188 VAL B O 1
ATOM 4470 N N . LYS B 1 189 ? 2.369 2.65 6.93 1 93.31 189 LYS B N 1
ATOM 4471 C CA . LYS B 1 189 ? 1.004 2.777 6.43 1 93.31 189 LYS B CA 1
ATOM 4472 C C . LYS B 1 189 ? 0.223 1.481 6.625 1 93.31 189 LYS B C 1
ATOM 4474 O O . LYS B 1 189 ? -0.955 1.509 6.988 1 93.31 189 LYS B O 1
ATOM 4479 N N . GLN B 1 190 ? 0.89 0.382 6.359 1 89.25 190 GLN B N 1
ATOM 4480 C CA . GLN B 1 190 ? 0.247 -0.914 6.551 1 89.25 190 GLN B CA 1
ATOM 4481 C C . GLN B 1 190 ? -0.124 -1.132 8.016 1 89.25 190 GLN B C 1
ATOM 4483 O O . GLN B 1 190 ? -1.194 -1.665 8.32 1 89.25 190 GLN B O 1
ATOM 4488 N N . ALA B 1 191 ? 0.75 -0.751 8.883 1 91.94 191 ALA B N 1
ATOM 4489 C CA . ALA B 1 191 ? 0.467 -0.85 10.312 1 91.94 191 ALA B CA 1
ATOM 4490 C C . ALA B 1 191 ? -0.726 0.021 10.703 1 91.94 191 ALA B C 1
ATOM 4492 O O . ALA B 1 191 ? -1.559 -0.381 11.516 1 91.94 191 ALA B O 1
ATOM 4493 N N . ILE B 1 192 ? -0.817 1.227 10.102 1 89.69 192 ILE B N 1
ATOM 4494 C CA . ILE B 1 192 ? -1.937 2.127 10.359 1 89.69 192 ILE B CA 1
ATOM 4495 C C . ILE B 1 192 ? -3.244 1.454 9.945 1 89.69 192 ILE B C 1
ATOM 4497 O O . ILE B 1 192 ? -4.227 1.49 10.688 1 89.69 192 ILE B O 1
ATOM 4501 N N . GLN B 1 193 ? -3.236 0.834 8.82 1 83.94 193 GLN B N 1
ATOM 4502 C CA . GLN B 1 193 ? -4.43 0.166 8.312 1 83.94 193 GLN B CA 1
ATOM 4503 C C . GLN B 1 193 ? -4.879 -0.95 9.25 1 83.94 193 GLN B C 1
ATOM 4505 O O . GLN B 1 193 ? -6.078 -1.171 9.43 1 83.94 193 GLN B O 1
ATOM 4510 N N . LEU B 1 194 ? -3.916 -1.616 9.812 1 80.62 194 LEU B N 1
ATOM 4511 C CA . LEU B 1 194 ? -4.211 -2.727 10.711 1 80.62 194 LEU B CA 1
ATOM 4512 C C . LEU B 1 194 ? -4.887 -2.229 11.984 1 80.62 194 LEU B C 1
ATOM 4514 O O . LEU B 1 194 ? -5.703 -2.939 12.578 1 80.62 194 LEU B O 1
ATOM 4518 N N . HIS B 1 195 ? -4.57 -1.026 12.305 1 79.19 195 HIS B N 1
ATOM 4519 C CA . HIS B 1 195 ? -5.062 -0.501 13.57 1 79.19 195 HIS B CA 1
ATOM 4520 C C . HIS B 1 195 ? -6.258 0.424 13.352 1 79.19 195 HIS B C 1
ATOM 4522 O O . HIS B 1 195 ? -6.77 1.013 14.312 1 79.19 195 HIS B O 1
ATOM 4528 N N . GLN B 1 196 ? -6.613 0.549 12.102 1 76.94 196 GLN B N 1
ATOM 4529 C CA . GLN B 1 196 ? -7.684 1.493 11.781 1 76.94 196 GLN B CA 1
ATOM 4530 C C . GLN B 1 196 ? -9.047 0.924 12.156 1 76.94 196 GLN B C 1
ATOM 4532 O O . GLN B 1 196 ? -9.867 0.637 11.281 1 76.94 196 GLN B O 1
ATOM 4537 N N . LYS B 1 197 ? -9.281 0.667 13.352 1 78.06 197 LYS B N 1
ATOM 4538 C CA . LYS B 1 197 ? -10.586 0.26 13.883 1 78.06 197 LYS B CA 1
ATOM 4539 C C . LYS B 1 197 ? -11.211 1.371 14.719 1 78.06 197 LYS B C 1
ATOM 4541 O O . LYS B 1 197 ? -10.531 1.987 15.547 1 78.06 197 LYS B O 1
ATOM 4546 N N . ASN B 1 198 ? -12.523 1.694 14.445 1 83.25 198 ASN B N 1
ATOM 4547 C CA . ASN B 1 198 ? -13.266 2.723 15.172 1 83.25 198 ASN B CA 1
ATOM 4548 C C . ASN B 1 198 ? -12.617 4.094 15.016 1 83.25 198 ASN B C 1
ATOM 4550 O O . ASN B 1 198 ? -12.391 4.797 16 1 83.25 198 ASN B O 1
ATOM 4554 N N . ILE B 1 199 ? -12.234 4.398 13.812 1 85 199 ILE B N 1
ATOM 4555 C CA . ILE B 1 199 ? -11.594 5.672 13.5 1 85 199 ILE B CA 1
ATOM 4556 C C . ILE B 1 199 ? -12.492 6.492 12.586 1 85 199 ILE B C 1
ATOM 4558 O O . ILE B 1 199 ? -12.961 5.992 11.555 1 85 199 ILE B O 1
ATOM 4562 N N . LEU B 1 200 ? -12.75 7.672 12.93 1 89.44 200 LEU B N 1
ATOM 4563 C CA . LEU B 1 200 ? -13.531 8.625 12.141 1 89.44 200 LEU B CA 1
ATOM 4564 C C . LEU B 1 200 ? -12.625 9.672 11.5 1 89.44 200 LEU B C 1
ATOM 4566 O O . LEU B 1 200 ? -11.859 10.344 12.195 1 89.44 200 LEU B O 1
ATOM 4570 N N . TYR B 1 201 ? -12.648 9.688 10.203 1 89.62 201 TYR B N 1
ATOM 4571 C CA . TYR B 1 201 ? -11.898 10.68 9.445 1 89.62 201 TYR B CA 1
ATOM 4572 C C . TYR B 1 201 ? -12.812 11.766 8.898 1 89.62 201 TYR B C 1
ATOM 4574 O O . TYR B 1 201 ? -13.797 11.469 8.211 1 89.62 201 TYR B O 1
ATOM 4582 N N . ILE B 1 202 ? -12.469 13.039 9.18 1 92.5 202 ILE B N 1
ATOM 4583 C CA . ILE B 1 202 ? -13.273 14.156 8.695 1 92.5 202 ILE B CA 1
ATOM 4584 C C . ILE B 1 202 ? -12.391 15.156 7.965 1 92.5 202 ILE B C 1
ATOM 4586 O O . ILE B 1 202 ? -11.484 15.75 8.555 1 92.5 202 ILE B O 1
ATOM 4590 N N . LYS B 1 203 ? -12.57 15.281 6.734 1 91.38 203 LYS B N 1
ATOM 4591 C CA . LYS B 1 203 ? -12.023 16.391 5.969 1 91.38 203 LYS B CA 1
ATOM 4592 C C . LYS B 1 203 ? -13.062 17.516 5.812 1 91.38 203 LYS B C 1
ATOM 4594 O O . LYS B 1 203 ? -14.164 17.281 5.309 1 91.38 203 LYS B O 1
ATOM 4599 N N . ALA B 1 204 ? -12.703 18.641 6.309 1 93.88 204 ALA B N 1
ATOM 4600 C CA . ALA B 1 204 ? -13.703 19.703 6.297 1 93.88 204 ALA B CA 1
ATOM 4601 C C . ALA B 1 204 ? -13.188 20.938 5.578 1 93.88 204 ALA B C 1
ATOM 4603 O O . ALA B 1 204 ? -13.922 21.922 5.387 1 93.88 204 ALA B O 1
ATOM 4604 N N . PHE B 1 205 ? -11.852 21 5.297 1 91.19 205 PHE B N 1
ATOM 4605 C CA . PHE B 1 205 ? -11.32 22.062 4.445 1 91.19 205 PHE B CA 1
ATOM 4606 C C . PHE B 1 205 ? -11.625 21.766 2.979 1 91.19 205 PHE B C 1
ATOM 4608 O O . PHE B 1 205 ? -11.344 20.672 2.484 1 91.19 205 PHE B O 1
ATOM 4615 N N . GLY B 1 206 ? -12.164 22.734 2.297 1 87.56 206 GLY B N 1
ATOM 4616 C CA . GLY B 1 206 ? -12.562 22.5 0.917 1 87.56 206 GLY B CA 1
ATOM 4617 C C . GLY B 1 206 ? -13.828 21.672 0.796 1 87.56 206 GLY B C 1
ATOM 4618 O O . GLY B 1 206 ? -14.844 21.984 1.419 1 87.56 206 GLY B O 1
ATOM 4619 N N . THR B 1 207 ? -13.781 20.594 -0.01 1 85.38 207 THR B N 1
ATOM 4620 C CA . THR B 1 207 ? -14.922 19.688 -0.15 1 85.38 207 THR B CA 1
ATOM 4621 C C . THR B 1 207 ? -14.945 18.656 0.979 1 85.38 207 THR B C 1
ATOM 4623 O O . THR B 1 207 ? -14.031 17.844 1.1 1 85.38 207 THR B O 1
ATOM 4626 N N . PRO B 1 208 ? -15.945 18.688 1.731 1 90.31 208 PRO B N 1
ATOM 4627 C CA . PRO B 1 208 ? -15.969 17.812 2.91 1 90.31 208 PRO B CA 1
ATOM 4628 C C . PRO B 1 208 ? -16.062 16.328 2.549 1 90.31 208 PRO B C 1
ATOM 4630 O O . PRO B 1 208 ? -16.766 15.961 1.604 1 90.31 208 PRO B O 1
ATOM 4633 N N . LYS B 1 209 ? -15.383 15.547 3.25 1 89.12 209 LYS B N 1
ATOM 4634 C CA . LYS B 1 209 ? -15.398 14.086 3.139 1 89.12 209 LYS B CA 1
ATOM 4635 C C . LYS B 1 209 ? -15.32 13.43 4.516 1 89.12 209 LYS B C 1
ATOM 4637 O O . LYS B 1 209 ? -14.578 13.891 5.387 1 89.12 209 LYS B O 1
ATOM 4642 N N . VAL B 1 210 ? -16.141 12.398 4.73 1 91.94 210 VAL B N 1
ATOM 4643 C CA . VAL B 1 210 ? -16.141 11.68 6 1 91.94 210 VAL B CA 1
ATOM 4644 C C . VAL B 1 210 ? -16 10.18 5.746 1 91.94 210 VAL B C 1
ATOM 4646 O O . VAL B 1 210 ? -16.625 9.641 4.828 1 91.94 210 VAL B O 1
ATOM 4649 N N . GLN B 1 211 ? -15.094 9.617 6.414 1 89.25 211 GLN B N 1
ATOM 4650 C CA . GLN B 1 211 ? -14.906 8.172 6.34 1 89.25 211 GLN B CA 1
ATOM 4651 C C . GLN B 1 211 ? -14.898 7.547 7.73 1 89.25 211 GLN B C 1
ATOM 4653 O O . GLN B 1 211 ? -14.414 8.148 8.688 1 89.25 211 GLN B O 1
ATOM 4658 N N . TYR B 1 212 ? -15.453 6.367 7.898 1 88.06 212 TYR B N 1
ATOM 4659 C CA . TYR B 1 212 ? -15.414 5.582 9.125 1 88.06 212 TYR B CA 1
ATOM 4660 C C . TYR B 1 212 ? -14.867 4.184 8.859 1 88.06 212 TYR B C 1
ATOM 4662 O O . TYR B 1 212 ? -15.398 3.445 8.031 1 88.06 212 TYR B O 1
ATOM 4670 N N . ASN B 1 213 ? -13.805 3.855 9.531 1 78.75 213 ASN B N 1
ATOM 4671 C CA . ASN B 1 213 ? -13.117 2.582 9.352 1 78.75 213 ASN B CA 1
ATOM 4672 C C . ASN B 1 213 ? -12.812 2.314 7.879 1 78.75 213 ASN B C 1
ATOM 4674 O O . ASN B 1 213 ? -13.148 1.247 7.359 1 78.75 213 ASN B O 1
ATOM 4678 N N . GLN B 1 214 ? -12.383 3.387 7.16 1 72.62 214 GLN B N 1
ATOM 4679 C CA . GLN B 1 214 ? -11.898 3.324 5.789 1 72.62 214 GLN B CA 1
ATOM 4680 C C . GLN B 1 214 ? -13.047 3.254 4.797 1 72.62 214 GLN B C 1
ATOM 4682 O O . GLN B 1 214 ? -12.836 3.047 3.598 1 72.62 214 GLN B O 1
ATOM 4687 N N . HIS B 1 215 ? -14.219 3.387 5.289 1 77.94 215 HIS B N 1
ATOM 4688 C CA . HIS B 1 215 ? -15.383 3.43 4.41 1 77.94 215 HIS B CA 1
ATOM 4689 C C . HIS B 1 215 ? -15.938 4.844 4.297 1 77.94 215 HIS B C 1
ATOM 4691 O O . HIS B 1 215 ? -16.156 5.516 5.309 1 77.94 215 HIS B O 1
ATOM 4697 N N . SER B 1 216 ? -16.062 5.246 3.076 1 84.25 216 SER B N 1
ATOM 4698 C CA . SER B 1 216 ? -16.594 6.582 2.828 1 84.25 216 SER B CA 1
ATOM 4699 C C . SER B 1 216 ? -18.078 6.66 3.195 1 84.25 216 SER B C 1
ATOM 4701 O O . SER B 1 216 ? -18.844 5.738 2.9 1 84.25 216 SER B O 1
ATOM 4703 N N . LEU B 1 217 ? -18.469 7.656 3.857 1 87.94 217 LEU B N 1
ATOM 4704 C CA . LEU B 1 217 ? -19.844 7.883 4.246 1 87.94 217 LEU B CA 1
ATOM 4705 C C . LEU B 1 217 ? -20.469 8.992 3.404 1 87.94 217 LEU B C 1
ATOM 4707 O O . LEU B 1 217 ? -19.828 9.992 3.1 1 87.94 217 LEU B O 1
ATOM 4711 N N . THR B 1 218 ? -21.594 8.742 2.914 1 88.38 218 THR B N 1
ATOM 4712 C CA . THR B 1 218 ? -22.375 9.797 2.281 1 88.38 218 THR B CA 1
ATOM 4713 C C . THR B 1 218 ? -23.25 10.5 3.305 1 88.38 218 THR B C 1
ATOM 4715 O O . THR B 1 218 ? -24.266 9.953 3.742 1 88.38 218 THR B O 1
ATOM 4718 N N . LEU B 1 219 ? -22.875 11.703 3.65 1 92.38 219 LEU B N 1
ATOM 4719 C CA . LEU B 1 219 ? -23.578 12.445 4.695 1 92.38 219 LEU B CA 1
ATOM 4720 C C . LEU B 1 219 ? -24.125 13.758 4.152 1 92.38 219 LEU B C 1
ATOM 4722 O O . LEU B 1 219 ? -23.594 14.305 3.188 1 92.38 219 LEU B O 1
ATOM 4726 N N . THR B 1 220 ? -25.188 14.188 4.723 1 90.62 220 THR B N 1
ATOM 4727 C CA . THR B 1 220 ? -25.688 15.516 4.422 1 90.62 220 THR B CA 1
ATOM 4728 C C . THR B 1 220 ? -24.812 16.594 5.051 1 90.62 220 THR B C 1
ATOM 4730 O O . THR B 1 220 ? -23.984 16.297 5.914 1 90.62 220 THR B O 1
ATOM 4733 N N . GLN B 1 221 ? -25.016 17.812 4.605 1 91.94 221 GLN B N 1
ATOM 4734 C CA . GLN B 1 221 ? -24.266 18.922 5.172 1 91.94 221 GLN B CA 1
ATOM 4735 C C . GLN B 1 221 ? -24.5 19.047 6.676 1 91.94 221 GLN B C 1
ATOM 4737 O O . GLN B 1 221 ? -23.562 19.266 7.438 1 91.94 221 GLN B O 1
ATOM 4742 N N . ARG B 1 222 ? -25.734 18.844 7.023 1 94.56 222 ARG B N 1
ATOM 4743 C CA . ARG B 1 222 ? -26.109 18.969 8.43 1 94.56 222 ARG B CA 1
ATOM 4744 C C . ARG B 1 222 ? -25.422 17.891 9.266 1 94.56 222 ARG B C 1
ATOM 4746 O O . ARG B 1 222 ? -24.953 18.156 10.375 1 94.56 222 ARG B O 1
ATOM 4753 N N . GLN B 1 223 ? -25.375 16.734 8.781 1 95.62 223 GLN B N 1
ATOM 4754 C CA . GLN B 1 223 ? -24.734 15.625 9.484 1 95.62 223 GLN B CA 1
ATOM 4755 C C . GLN B 1 223 ? -23.234 15.859 9.641 1 95.62 223 GLN B C 1
ATOM 4757 O O . GLN B 1 223 ? -22.656 15.562 10.688 1 95.62 223 GLN B O 1
ATOM 4762 N N . ILE B 1 224 ? -22.656 16.438 8.648 1 96.44 224 ILE B N 1
ATOM 4763 C CA . ILE B 1 224 ? -21.234 16.766 8.711 1 96.44 224 ILE B CA 1
ATOM 4764 C C . ILE B 1 224 ? -21 17.859 9.758 1 96.44 224 ILE B C 1
ATOM 4766 O O . ILE B 1 224 ? -20.047 17.781 10.539 1 96.44 224 ILE B O 1
ATOM 4770 N N . GLU B 1 225 ? -21.891 18.797 9.75 1 97.5 225 GLU B N 1
ATOM 4771 C CA . GLU B 1 225 ? -21.812 19.875 10.734 1 97.5 225 GLU B CA 1
ATOM 4772 C C . GLU B 1 225 ? -21.891 19.312 12.156 1 97.5 225 GLU B C 1
ATOM 4774 O O . GLU B 1 225 ? -21.109 19.719 13.023 1 97.5 225 GLU B O 1
ATOM 4779 N N . ILE B 1 226 ? -22.781 18.422 12.344 1 97.12 226 ILE B N 1
ATOM 4780 C CA . ILE B 1 226 ? -22.953 17.812 13.656 1 97.12 226 ILE B CA 1
ATOM 4781 C C . ILE B 1 226 ? -21.656 17.109 14.078 1 97.12 226 ILE B C 1
ATOM 4783 O O . ILE B 1 226 ? -21.172 17.312 15.188 1 97.12 226 ILE B O 1
ATOM 4787 N N . LEU B 1 227 ? -21.078 16.391 13.227 1 96.88 227 LEU B N 1
ATOM 4788 C CA . LEU B 1 227 ? -19.844 15.664 13.516 1 96.88 227 LEU B CA 1
ATOM 4789 C C . LEU B 1 227 ? -18.719 16.641 13.844 1 96.88 227 LEU B C 1
ATOM 4791 O O . LEU B 1 227 ? -17.922 16.391 14.75 1 96.88 227 LEU B O 1
ATOM 4795 N N . CYS B 1 228 ? -18.625 17.703 13.094 1 97.25 228 CYS B N 1
ATOM 4796 C CA . CYS B 1 228 ? -17.578 18.688 13.328 1 97.25 228 CYS B CA 1
ATOM 4797 C C . CYS B 1 228 ? -17.75 19.344 14.695 1 97.25 228 CYS B C 1
ATOM 4799 O O . CYS B 1 228 ? -16.766 19.547 15.422 1 97.25 228 CYS B O 1
ATOM 4801 N N . ILE B 1 229 ? -18.969 19.625 15.039 1 96.5 229 ILE B N 1
ATOM 4802 C CA . ILE B 1 229 ? -19.234 20.234 16.328 1 96.5 229 ILE B CA 1
ATOM 4803 C C . ILE B 1 229 ? -18.859 19.266 17.453 1 96.5 229 ILE B C 1
ATOM 4805 O O . ILE B 1 229 ? -18.172 19.641 18.406 1 96.5 229 ILE B O 1
ATOM 4809 N N . LEU B 1 230 ? -19.281 18.031 17.297 1 95.69 230 LEU B N 1
ATOM 4810 C CA . LEU B 1 230 ? -18.953 17.031 18.312 1 95.69 230 LEU B CA 1
ATOM 4811 C C . LEU B 1 230 ? -17.453 16.828 18.406 1 95.69 230 LEU B C 1
ATOM 4813 O O . LEU B 1 230 ? -16.922 16.578 19.5 1 95.69 230 LEU B O 1
ATOM 4817 N N . THR B 1 231 ? -16.75 16.938 17.312 1 95.12 231 THR B N 1
ATOM 4818 C CA . THR B 1 231 ? -15.297 16.828 17.297 1 95.12 231 THR B CA 1
ATOM 4819 C C . THR B 1 231 ? -14.648 17.984 18.047 1 95.12 231 THR B C 1
ATOM 4821 O O . THR B 1 231 ? -13.672 17.781 18.781 1 95.12 231 THR B O 1
ATOM 4824 N N . LEU B 1 232 ? -15.219 19.141 17.922 1 93.44 232 LEU B N 1
ATOM 4825 C CA . LEU B 1 232 ? -14.68 20.344 18.531 1 93.44 232 LEU B CA 1
ATOM 4826 C C . LEU B 1 232 ? -15.078 20.422 20 1 93.44 232 LEU B C 1
ATOM 4828 O O . LEU B 1 232 ? -14.539 21.234 20.75 1 93.44 232 LEU B O 1
ATOM 4832 N N . CYS B 1 233 ? -16 19.547 20.406 1 92.12 233 CYS B N 1
ATOM 4833 C CA . CYS B 1 233 ? -16.438 19.453 21.797 1 92.12 233 CYS B CA 1
ATOM 4834 C C . CYS B 1 233 ? -16.188 18.062 22.359 1 92.12 233 CYS B C 1
ATOM 4836 O O . CYS B 1 233 ? -17.125 17.344 22.703 1 92.12 233 CYS B O 1
ATOM 4838 N N . PRO B 1 234 ? -14.945 17.75 22.609 1 89.25 234 PRO B N 1
ATOM 4839 C CA . PRO B 1 234 ? -14.609 16.375 23 1 89.25 234 PRO B CA 1
ATOM 4840 C C . PRO B 1 234 ? -15.18 16 24.375 1 89.25 234 PRO B C 1
ATOM 4842 O O . PRO B 1 234 ? -15.406 14.812 24.641 1 89.25 234 PRO B O 1
ATOM 4845 N N . GLU B 1 235 ? -15.43 16.953 25.266 1 88.69 235 GLU B N 1
ATOM 4846 C CA . GLU B 1 235 ? -15.977 16.672 26.594 1 88.69 235 GLU B CA 1
ATOM 4847 C C . GLU B 1 235 ? -17.469 16.406 26.516 1 88.69 235 GLU B C 1
ATOM 4849 O O . GLU B 1 235 ? -18.078 15.938 27.5 1 88.69 235 GLU B O 1
ATOM 4854 N N . GLY B 1 236 ? -18.047 16.734 25.391 1 92.25 236 GLY B N 1
ATOM 4855 C CA . GLY B 1 236 ? -19.469 16.5 25.219 1 92.25 236 GLY B CA 1
ATOM 4856 C C . GLY B 1 236 ? -20.281 17.766 25.188 1 92.25 236 GLY B C 1
ATOM 4857 O O . GLY B 1 236 ? -19.828 18.812 25.641 1 92.25 236 GLY B O 1
ATOM 4858 N N . ILE B 1 237 ? -21.438 17.656 24.594 1 93.56 237 ILE B N 1
ATOM 4859 C CA . ILE B 1 237 ? -22.359 18.781 24.469 1 93.56 237 ILE B CA 1
ATOM 4860 C C . ILE B 1 237 ? -23.797 18.281 24.641 1 93.56 237 ILE B C 1
ATOM 4862 O O . ILE B 1 237 ? -24.141 17.203 24.156 1 93.56 237 ILE B O 1
ATOM 4866 N N . ASN B 1 238 ? -24.562 18.969 25.406 1 93.62 238 ASN B N 1
ATOM 4867 C CA . ASN B 1 238 ? -25.938 18.531 25.609 1 93.62 238 ASN B CA 1
ATOM 4868 C C . ASN B 1 238 ? -26.828 18.953 24.422 1 93.62 238 ASN B C 1
ATOM 4870 O O . ASN B 1 238 ? -26.359 19.625 23.516 1 93.62 238 ASN B O 1
ATOM 4874 N N . LEU B 1 239 ? -28.078 18.547 24.453 1 95.12 239 LEU B N 1
ATOM 4875 C CA . LEU B 1 239 ? -28.984 18.719 23.328 1 95.12 239 LEU B CA 1
ATOM 4876 C C . LEU B 1 239 ? -29.219 20.203 23.031 1 95.12 239 LEU B C 1
ATOM 4878 O O . LEU B 1 239 ? -29.203 20.609 21.875 1 95.12 239 LEU B O 1
ATOM 4882 N N . GLU B 1 240 ? -29.469 20.969 24.062 1 93.62 240 GLU B N 1
ATOM 4883 C CA . GLU B 1 240 ? -29.766 22.391 23.891 1 93.62 240 GLU B CA 1
ATOM 4884 C C . GLU B 1 240 ? -28.562 23.156 23.344 1 93.62 240 GLU B C 1
ATOM 4886 O O . GLU B 1 240 ? -28.703 24 22.469 1 93.62 240 GLU B O 1
ATOM 4891 N N . GLU B 1 241 ? -27.469 22.844 23.906 1 94.19 241 GLU B N 1
ATOM 4892 C CA . GLU B 1 241 ? -26.234 23.469 23.453 1 94.19 241 GLU B CA 1
ATOM 4893 C C . GLU B 1 241 ? -25.938 23.109 22 1 94.19 241 GLU B C 1
ATOM 4895 O O . GLU B 1 241 ? -25.516 23.969 21.219 1 94.19 241 GLU B O 1
ATOM 4900 N N . LEU B 1 242 ? -26.062 21.828 21.656 1 96.81 242 LEU B N 1
ATOM 4901 C CA . LEU B 1 242 ? -25.828 21.375 20.281 1 96.81 242 LEU B CA 1
ATOM 4902 C C . LEU B 1 242 ? -26.812 22.047 19.328 1 96.81 242 LEU B C 1
ATOM 4904 O O . LEU B 1 242 ? -26.422 22.438 18.219 1 96.81 242 LEU B O 1
ATOM 4908 N N . HIS B 1 243 ? -28.016 22.156 19.734 1 96.88 243 HIS B N 1
ATOM 4909 C CA . HIS B 1 243 ? -29.031 22.828 18.922 1 96.88 243 HIS B CA 1
ATOM 4910 C C . HIS B 1 243 ? -28.625 24.281 18.641 1 96.88 243 HIS B C 1
ATOM 4912 O O . HIS B 1 243 ? -28.688 24.734 17.5 1 96.88 243 HIS B O 1
ATOM 4918 N N . TYR B 1 244 ? -28.203 24.922 19.719 1 95.12 244 TYR B N 1
ATOM 4919 C CA . TYR B 1 244 ? -27.812 26.328 19.578 1 95.12 244 TYR B CA 1
ATOM 4920 C C . TYR B 1 244 ? -26.578 26.453 18.688 1 95.12 244 TYR B C 1
ATOM 4922 O O . TYR B 1 244 ? -26.469 27.375 17.891 1 95.12 244 TYR B O 1
ATOM 4930 N N . ALA B 1 245 ? -25.641 25.594 18.891 1 96 245 ALA B N 1
ATOM 4931 C CA . ALA B 1 245 ? -24.406 25.594 18.109 1 96 245 ALA B CA 1
ATOM 4932 C C . ALA B 1 245 ? -24.703 25.422 16.625 1 96 245 ALA B C 1
ATOM 4934 O O . ALA B 1 245 ? -24.031 26.016 15.773 1 96 245 ALA B O 1
ATOM 4935 N N . LEU B 1 246 ? -25.688 24.641 16.297 1 96.62 246 LEU B N 1
ATOM 4936 C CA . LEU B 1 246 ? -26 24.266 14.914 1 96.62 246 LEU B CA 1
ATOM 4937 C C . LEU B 1 246 ? -26.906 25.312 14.273 1 96.62 246 LEU B C 1
ATOM 4939 O O . LEU B 1 246 ? -26.688 25.719 13.133 1 96.62 246 LEU B O 1
ATOM 4943 N N . TYR B 1 247 ? -27.953 25.75 15.062 1 96 247 TYR B N 1
ATOM 4944 C CA . TYR B 1 247 ? -29.016 26.516 14.445 1 96 247 TYR B CA 1
ATOM 4945 C C . TYR B 1 247 ? -29.047 27.938 15 1 96 247 TYR B C 1
ATOM 4947 O O . TYR B 1 247 ? -29.641 28.844 14.383 1 96 247 TYR B O 1
ATOM 4955 N N . GLY B 1 248 ? -28.406 28.156 16.109 1 95.06 248 GLY B N 1
ATOM 4956 C CA . GLY B 1 248 ? -28.562 29.453 16.766 1 95.06 248 GLY B CA 1
ATOM 4957 C C . GLY B 1 248 ? -29.984 29.734 17.188 1 95.06 248 GLY B C 1
ATOM 4958 O O . GLY B 1 248 ? -30.625 28.922 17.844 1 95.06 248 GLY B O 1
ATOM 4959 N N . ASP B 1 249 ? -30.469 30.891 16.656 1 91.69 249 ASP B N 1
ATOM 4960 C CA . ASP B 1 249 ? -31.812 31.312 17.047 1 91.69 249 ASP B CA 1
ATOM 4961 C C . ASP B 1 249 ? -32.844 30.938 15.992 1 91.69 249 ASP B C 1
ATOM 4963 O O . ASP B 1 249 ? -34 31.359 16.078 1 91.69 249 ASP B O 1
ATOM 4967 N N . ARG B 1 250 ? -32.469 30.141 15.062 1 92.5 250 ARG B N 1
ATOM 4968 C CA . ARG B 1 250 ? -33.406 29.719 14.023 1 92.5 250 ARG B CA 1
ATOM 4969 C C . ARG B 1 250 ? -34.5 28.828 14.594 1 92.5 250 ARG B C 1
ATOM 4971 O O . ARG B 1 250 ? -34.25 28.047 15.516 1 92.5 250 ARG B O 1
ATOM 4978 N N . PRO B 1 251 ? -35.625 28.875 13.961 1 92.25 251 PRO B N 1
ATOM 4979 C CA . PRO B 1 251 ? -36.75 28.109 14.492 1 92.25 251 PRO B CA 1
ATOM 4980 C C . PRO B 1 251 ? -36.781 26.656 14.023 1 92.25 251 PRO B C 1
ATOM 4982 O O . PRO B 1 251 ? -37.656 26.266 13.266 1 92.25 251 PRO B O 1
ATOM 4985 N N . VAL B 1 252 ? -35.875 25.906 14.375 1 93.56 252 VAL B N 1
ATOM 4986 C CA . VAL B 1 252 ? -35.781 24.484 14.086 1 93.56 252 VAL B CA 1
ATOM 4987 C C . VAL B 1 252 ? -36.031 23.688 15.367 1 93.56 252 VAL B C 1
ATOM 4989 O O . VAL B 1 252 ? -35.531 24.031 16.438 1 93.56 252 VAL B O 1
ATOM 4992 N N . SER B 1 253 ? -36.75 22.75 15.305 1 93.75 253 SER B N 1
ATOM 4993 C CA . SER B 1 253 ? -37.156 21.984 16.484 1 93.75 253 SER B CA 1
ATOM 4994 C C . SER B 1 253 ? -36.031 21.062 16.938 1 93.75 253 SER B C 1
ATOM 4996 O O . SER B 1 253 ? -35.219 20.625 16.125 1 93.75 253 SER B O 1
ATOM 4998 N N . THR B 1 254 ? -36.094 20.781 18.188 1 93.75 254 THR B N 1
ATOM 4999 C CA . THR B 1 254 ? -35.156 19.812 18.719 1 93.75 254 THR B CA 1
ATOM 5000 C C . THR B 1 254 ? -35.438 18.406 18.172 1 93.75 254 THR B C 1
ATOM 5002 O O . THR B 1 254 ? -34.531 17.578 18.109 1 93.75 254 THR B O 1
ATOM 5005 N N . THR B 1 255 ? -36.594 18.188 17.812 1 93.94 255 THR B N 1
ATOM 5006 C CA . THR B 1 255 ? -36.969 16.906 17.234 1 93.94 255 THR B CA 1
ATOM 5007 C C . THR B 1 255 ? -36.25 16.672 15.914 1 93.94 255 THR B C 1
ATOM 5009 O O . THR B 1 255 ? -35.844 15.539 15.617 1 93.94 255 THR B O 1
ATOM 5012 N N . THR B 1 256 ? -36.156 17.75 15.195 1 93.31 256 THR B N 1
ATOM 5013 C CA . THR B 1 256 ? -35.406 17.672 13.938 1 93.31 256 THR B CA 1
ATOM 5014 C C . THR B 1 256 ? -33.969 17.266 14.18 1 93.31 256 THR B C 1
ATOM 5016 O O . THR B 1 256 ? -33.406 16.438 13.453 1 93.31 256 THR B O 1
ATOM 5019 N N . LEU B 1 257 ? -33.406 17.891 15.133 1 95.44 257 LEU B N 1
ATOM 5020 C CA . LEU B 1 257 ? -32.031 17.562 15.484 1 95.44 257 LEU B CA 1
ATOM 5021 C C . LEU B 1 257 ? -31.922 16.109 15.945 1 95.44 257 LEU B C 1
ATOM 5023 O O . LEU B 1 257 ? -30.984 15.398 15.562 1 95.44 257 LEU B O 1
ATOM 5027 N N . LYS B 1 258 ? -32.812 15.68 16.781 1 94.81 258 LYS B N 1
ATOM 5028 C CA . LYS B 1 258 ? -32.812 14.305 17.281 1 94.81 258 LYS B CA 1
ATOM 5029 C C . LYS B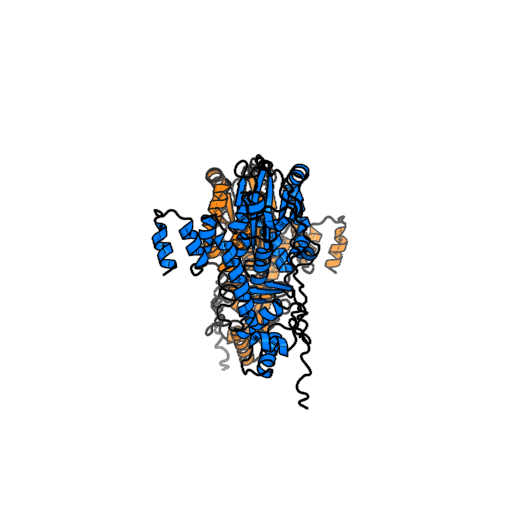 1 258 ? -32.906 13.312 16.125 1 94.81 258 LYS B C 1
ATOM 5031 O O . LYS B 1 258 ? -32.312 12.242 16.156 1 94.81 258 LYS B O 1
ATOM 5036 N N . ALA B 1 259 ? -33.656 13.734 15.164 1 94.5 259 ALA B N 1
ATOM 5037 C CA . ALA B 1 259 ? -33.812 12.891 13.984 1 94.5 259 ALA B CA 1
ATOM 5038 C C . ALA B 1 259 ? -32.5 12.758 13.227 1 94.5 259 ALA B C 1
ATOM 5040 O O . ALA B 1 259 ? -32.125 11.672 12.773 1 94.5 259 ALA B O 1
ATOM 5041 N N . GLU B 1 260 ? -31.844 13.891 13.07 1 94.06 260 GLU B N 1
ATOM 5042 C CA . GLU B 1 260 ? -30.547 13.867 12.422 1 94.06 260 GLU B CA 1
ATOM 5043 C C . GLU B 1 260 ? -29.547 12.992 13.188 1 94.06 260 GLU B C 1
ATOM 5045 O O . GLU B 1 260 ? -28.781 12.242 12.586 1 94.06 260 GLU B O 1
ATOM 5050 N N . LEU B 1 261 ? -29.578 13.078 14.477 1 94.62 261 LEU B N 1
ATOM 5051 C CA . LEU B 1 261 ? -28.703 12.305 15.336 1 94.62 261 LEU B CA 1
ATOM 5052 C C . LEU B 1 261 ? -29.016 10.812 15.234 1 94.62 261 LEU B C 1
ATOM 5054 O O . LEU B 1 261 ? -28.094 9.984 15.211 1 94.62 261 LEU B O 1
ATOM 5058 N N . SER B 1 262 ? -30.219 10.484 15.172 1 94.5 262 SER B N 1
ATOM 5059 C CA . SER B 1 262 ? -30.641 9.094 15.023 1 94.5 262 SER B CA 1
ATOM 5060 C C . SER B 1 262 ? -30.156 8.516 13.695 1 94.5 262 SER B C 1
ATOM 5062 O O . SER B 1 262 ? -29.703 7.371 13.641 1 94.5 262 SER B O 1
ATOM 5064 N N . GLN B 1 263 ? -30.297 9.328 12.711 1 93.88 263 GLN B N 1
ATOM 5065 C CA . GLN B 1 263 ? -29.828 8.891 11.398 1 93.88 263 GLN B CA 1
ATOM 5066 C C . GLN B 1 263 ? -28.328 8.664 11.391 1 93.88 263 GLN B C 1
ATOM 5068 O O . GLN B 1 263 ? -27.844 7.703 10.805 1 93.88 263 GLN B O 1
ATOM 5073 N N . LEU B 1 264 ? -27.594 9.57 11.992 1 93.62 264 LEU B N 1
ATOM 5074 C CA . LEU B 1 264 ? -26.141 9.461 12.07 1 93.62 264 LEU B CA 1
ATOM 5075 C C . LEU B 1 264 ? -25.734 8.203 12.828 1 93.62 264 LEU B C 1
ATOM 5077 O O . LEU B 1 264 ? -24.781 7.523 12.445 1 93.62 264 LEU B O 1
ATOM 5081 N N . ARG B 1 265 ? -26.438 7.859 13.875 1 93.19 265 ARG B N 1
ATOM 5082 C CA . ARG B 1 265 ? -26.141 6.684 14.688 1 93.19 265 ARG B CA 1
ATOM 5083 C C . ARG B 1 265 ? -26.359 5.398 13.898 1 93.19 265 ARG B C 1
ATOM 5085 O O . ARG B 1 265 ? -25.672 4.402 14.117 1 93.19 265 ARG B O 1
ATOM 5092 N N . ASN B 1 266 ? -27.281 5.516 13.016 1 91.56 266 ASN B N 1
ATOM 5093 C CA . ASN B 1 266 ? -27.531 4.359 12.156 1 91.56 266 ASN B CA 1
ATOM 5094 C C . ASN B 1 266 ? -26.391 4.148 11.164 1 91.56 266 ASN B C 1
ATOM 5096 O O . ASN B 1 266 ? -26.047 3.012 10.836 1 91.56 266 ASN B O 1
ATOM 5100 N N . LEU B 1 267 ? -25.828 5.246 10.727 1 88.38 267 LEU B N 1
ATOM 5101 C CA . LEU B 1 267 ? -24.734 5.184 9.742 1 88.38 267 LEU B CA 1
ATOM 5102 C C . LEU B 1 267 ? -23.422 4.777 10.406 1 88.38 267 LEU B C 1
ATOM 5104 O O . LEU B 1 267 ? -22.609 4.094 9.797 1 88.38 267 LEU B O 1
ATOM 5108 N N . ILE B 1 268 ? -23.188 5.207 11.633 1 90.12 268 ILE B N 1
ATOM 5109 C CA . ILE B 1 268 ? -21.984 4.879 12.391 1 90.12 268 ILE B CA 1
ATOM 5110 C C . ILE B 1 268 ? -22.359 4.402 13.789 1 90.12 268 ILE B C 1
ATOM 5112 O O . ILE B 1 268 ? -22.203 5.133 14.766 1 90.12 268 ILE B O 1
ATOM 5116 N N . PRO B 1 269 ? -22.672 3.152 13.797 1 86.25 269 PRO B N 1
ATOM 5117 C CA . PRO B 1 269 ? -23.156 2.639 15.07 1 86.25 269 PRO B CA 1
ATOM 5118 C C . PRO B 1 269 ? -22.109 2.703 16.188 1 86.25 269 PRO B C 1
ATOM 5120 O O . PRO B 1 269 ? -20.922 2.479 15.93 1 86.25 269 PRO B O 1
ATOM 5123 N N . ASP B 1 270 ? -22.5 3.092 17.453 1 87.5 270 ASP B N 1
ATOM 5124 C CA . ASP B 1 270 ? -21.734 3.082 18.688 1 87.5 270 ASP B CA 1
ATOM 5125 C C . ASP B 1 270 ? -20.656 4.172 18.688 1 87.5 270 ASP B C 1
ATOM 5127 O O . ASP B 1 270 ? -19.75 4.152 19.516 1 87.5 270 ASP B O 1
ATOM 5131 N N . VAL B 1 271 ? -20.828 5.082 17.797 1 90.81 271 VAL B N 1
ATOM 5132 C CA . VAL B 1 271 ? -19.828 6.133 17.688 1 90.81 271 VAL B CA 1
ATOM 5133 C C . VAL B 1 271 ? -20.297 7.379 18.438 1 90.81 271 VAL B C 1
ATOM 5135 O O . VAL B 1 271 ? -19.484 8.133 18.969 1 90.81 271 VAL B O 1
ATOM 5138 N N . ILE B 1 272 ? -21.578 7.586 18.406 1 93.94 272 ILE B N 1
ATOM 5139 C CA . ILE B 1 272 ? -22.125 8.781 19.047 1 93.94 272 ILE B CA 1
ATOM 5140 C C . ILE B 1 272 ? -22.812 8.398 20.359 1 93.94 272 ILE B C 1
ATOM 5142 O O . ILE B 1 272 ? -23.828 7.684 20.328 1 93.94 272 ILE B O 1
ATOM 5146 N N . GLU B 1 273 ? -22.266 8.82 21.422 1 91.81 273 GLU B N 1
ATOM 5147 C CA . GLU B 1 273 ? -22.891 8.648 22.734 1 91.81 273 GLU B CA 1
ATOM 5148 C C . GLU B 1 273 ? -23.906 9.766 23.016 1 91.81 273 GLU B C 1
ATOM 5150 O O . GLU B 1 273 ? -23.938 10.773 22.312 1 91.81 273 GLU B O 1
ATOM 5155 N N . SER B 1 274 ? -24.688 9.375 24.062 1 89.38 274 SER B N 1
ATOM 5156 C CA . SER B 1 274 ? -25.672 10.375 24.469 1 89.38 274 SER B CA 1
ATOM 5157 C C . SER B 1 274 ? -25.484 10.773 25.938 1 89.38 274 SER B C 1
ATOM 5159 O O . SER B 1 274 ? -24.891 10.039 26.719 1 89.38 274 SER B O 1
ATOM 5161 N N . ARG B 1 275 ? -25.828 11.914 26.328 1 87.62 275 ARG B N 1
ATOM 5162 C CA . ARG B 1 275 ? -25.891 12.477 27.688 1 87.62 275 ARG B CA 1
ATOM 5163 C C . ARG B 1 275 ? -24.531 12.43 28.359 1 87.62 275 ARG B C 1
ATOM 5165 O O . ARG B 1 275 ? -24.344 11.688 29.328 1 87.62 275 ARG B O 1
ATOM 5172 N N . PRO B 1 276 ? -23.688 13.258 27.859 1 91.5 276 PRO B N 1
ATOM 5173 C CA . PRO B 1 276 ? -23.812 14.211 26.766 1 91.5 276 PRO B CA 1
ATOM 5174 C C . PRO B 1 276 ? -23.453 13.609 25.406 1 91.5 276 PRO B C 1
ATOM 5176 O O . PRO B 1 276 ? -23.016 12.461 25.344 1 91.5 276 PRO B O 1
ATOM 5179 N N . TYR B 1 277 ? -23.828 14.359 24.406 1 94.56 277 TYR B N 1
ATOM 5180 C CA . TYR B 1 277 ? -23.422 13.906 23.078 1 94.56 277 TYR B CA 1
ATOM 5181 C C . TYR B 1 277 ? -21.922 14.031 22.891 1 94.56 277 TYR B C 1
ATOM 5183 O O . TYR B 1 277 ? -21.344 15.102 23.094 1 94.56 277 TYR B O 1
ATOM 5191 N N . ARG B 1 278 ? -21.281 12.945 22.578 1 94.62 278 ARG B N 1
ATOM 5192 C CA . ARG B 1 278 ? -19.859 12.922 22.312 1 94.62 278 ARG B CA 1
ATOM 5193 C C . ARG B 1 278 ? -19.484 11.766 21.391 1 94.62 278 ARG B C 1
ATOM 5195 O O . ARG B 1 278 ? -20.219 10.781 21.297 1 94.62 278 ARG B O 1
ATOM 5202 N N . LEU B 1 279 ? -18.391 11.938 20.688 1 92.69 279 LEU B N 1
ATOM 5203 C CA . LEU B 1 279 ? -17.906 10.883 19.812 1 92.69 279 LEU B CA 1
ATOM 5204 C C . LEU B 1 279 ? -17.062 9.875 20.578 1 92.69 279 LEU B C 1
ATOM 5206 O O . LEU B 1 279 ? -16.172 10.258 21.328 1 92.69 279 LEU B O 1
ATOM 5210 N N . ASN B 1 280 ? -17.422 8.648 20.469 1 90.31 280 ASN B N 1
ATOM 5211 C CA . ASN B 1 280 ? -16.688 7.559 21.094 1 90.31 280 ASN B CA 1
ATOM 5212 C C . ASN B 1 280 ? -15.82 6.809 20.094 1 90.31 280 ASN B C 1
ATOM 5214 O O . ASN B 1 280 ? -16.016 5.617 19.859 1 90.31 280 ASN B O 1
ATOM 5218 N N . CYS B 1 281 ? -14.883 7.445 19.578 1 89.19 281 CYS B N 1
ATOM 5219 C CA . CYS B 1 281 ? -13.938 6.895 18.609 1 89.19 281 CYS B CA 1
ATOM 5220 C C . CYS B 1 281 ? -12.727 7.812 18.453 1 89.19 281 CYS B C 1
ATOM 5222 O O . CYS B 1 281 ? -12.719 8.93 18.969 1 89.19 281 CYS B O 1
ATOM 5224 N N . GLU B 1 282 ? -11.648 7.355 17.922 1 86.12 282 GLU B N 1
ATOM 5225 C CA . GLU B 1 282 ? -10.523 8.219 17.562 1 86.12 282 GLU B CA 1
ATOM 5226 C C . GLU B 1 282 ? -10.852 9.07 16.328 1 86.12 282 GLU B C 1
ATOM 5228 O O . GLU B 1 282 ? -11.469 8.586 15.375 1 86.12 282 GLU B O 1
ATOM 5233 N N . ILE B 1 283 ? -10.562 10.32 16.469 1 88.44 283 ILE B N 1
ATOM 5234 C CA . ILE B 1 283 ? -10.922 11.266 15.406 1 88.44 283 ILE B CA 1
ATOM 5235 C C . ILE B 1 283 ? -9.648 11.828 14.766 1 88.44 283 ILE B C 1
ATOM 5237 O O . ILE B 1 283 ? -8.734 12.258 15.469 1 88.44 283 ILE B O 1
ATOM 5241 N N . GLN B 1 284 ? -9.641 11.695 13.469 1 86.06 284 GLN B N 1
ATOM 5242 C CA . GLN B 1 284 ? -8.625 12.367 12.656 1 86.06 284 GLN B CA 1
ATOM 5243 C C . GLN B 1 284 ? -9.258 13.375 11.711 1 86.06 284 GLN B C 1
ATOM 5245 O O . GLN B 1 284 ? -10.109 13.023 10.891 1 86.06 284 GLN B O 1
ATOM 5250 N N . CYS B 1 285 ? -8.914 14.594 11.867 1 89.94 285 CYS B N 1
ATOM 5251 C CA . CYS B 1 285 ? -9.523 15.578 10.992 1 89.94 285 CYS B CA 1
ATOM 5252 C C . CYS B 1 285 ? -8.516 16.656 10.586 1 89.94 285 CYS B C 1
ATOM 5254 O O . CYS B 1 285 ? -7.559 16.906 11.312 1 89.94 285 CYS B O 1
ATOM 5256 N N . ASP B 1 286 ? -8.648 17.188 9.477 1 88.69 286 ASP B N 1
ATOM 5257 C CA . ASP B 1 286 ? -7.707 18.156 8.906 1 88.69 286 ASP B CA 1
ATOM 5258 C C . ASP B 1 286 ? -7.766 19.484 9.664 1 88.69 286 ASP B C 1
ATOM 5260 O O . ASP B 1 286 ? -6.73 20.109 9.914 1 88.69 286 ASP B O 1
ATOM 5264 N N . PHE B 1 287 ? -8.938 19.859 10.148 1 92.69 287 PHE B N 1
ATOM 5265 C CA . PHE B 1 287 ? -9.078 21.188 10.727 1 92.69 287 PHE B CA 1
ATOM 5266 C C . PHE B 1 287 ? -8.477 21.234 12.125 1 92.69 287 PHE B C 1
ATOM 5268 O O . PHE B 1 287 ? -7.898 22.25 12.523 1 92.69 287 PHE B O 1
ATOM 5275 N N . LEU B 1 288 ? -8.625 20.203 12.875 1 89.44 288 LEU B N 1
ATOM 5276 C CA . LEU B 1 288 ? -7.977 20.188 14.18 1 89.44 288 LEU B CA 1
ATOM 5277 C C . LEU B 1 288 ? -6.461 20.141 14.039 1 89.44 288 LEU B C 1
ATOM 5279 O O . LEU B 1 288 ? -5.734 20.781 14.797 1 89.44 288 LEU B O 1
ATOM 5283 N N . MET B 1 289 ? -6.02 19.391 13.094 1 85.62 289 MET B N 1
ATOM 5284 C CA . MET B 1 289 ? -4.59 19.312 12.82 1 85.62 289 MET B CA 1
ATOM 5285 C C . MET B 1 289 ? -4.035 20.656 12.391 1 85.62 289 MET B C 1
ATOM 5287 O O . MET B 1 289 ? -2.963 21.078 12.836 1 85.62 289 MET B O 1
ATOM 5291 N N . ALA B 1 290 ? -4.742 21.328 11.578 1 89.31 290 ALA B N 1
ATOM 5292 C CA . ALA B 1 290 ? -4.34 22.656 11.117 1 89.31 290 ALA B CA 1
ATOM 5293 C C . ALA B 1 290 ? -4.332 23.656 12.266 1 89.31 290 ALA B C 1
ATOM 5295 O O . ALA B 1 290 ? -3.436 24.5 12.359 1 89.31 290 ALA B O 1
ATOM 5296 N N . GLU B 1 291 ? -5.352 23.531 13.062 1 89.44 291 GLU B N 1
ATOM 5297 C CA . GLU B 1 291 ? -5.422 24.422 14.227 1 89.44 291 GLU B CA 1
ATOM 5298 C C . GLU B 1 291 ? -4.223 24.219 15.141 1 89.44 291 GLU B C 1
ATOM 5300 O O . GLU B 1 291 ? -3.615 25.172 15.609 1 89.44 291 GLU B O 1
ATOM 5305 N N . GLN B 1 292 ? -3.91 22.984 15.344 1 81.69 292 GLN B N 1
ATOM 5306 C CA . GLN B 1 292 ? -2.76 22.672 16.188 1 81.69 292 GLN B CA 1
ATOM 5307 C C . GLN B 1 292 ? -1.465 23.172 15.562 1 81.69 292 GLN B C 1
ATOM 5309 O O . GLN B 1 292 ? -0.615 23.734 16.25 1 81.69 292 GLN B O 1
ATOM 5314 N N . ALA B 1 293 ? -1.354 22.984 14.312 1 82.38 293 ALA B N 1
ATOM 5315 C CA . ALA B 1 293 ? -0.176 23.453 13.594 1 82.38 293 ALA B CA 1
ATOM 5316 C C . ALA B 1 293 ? -0.057 24.969 13.68 1 82.38 293 ALA B C 1
ATOM 5318 O O . ALA B 1 293 ? 1.031 25.5 13.914 1 82.38 293 ALA B O 1
ATOM 5319 N N . LEU B 1 294 ? -1.161 25.609 13.547 1 85.38 294 LEU B N 1
ATOM 5320 C CA . LEU B 1 294 ? -1.194 27.062 13.625 1 85.38 294 LEU B CA 1
ATOM 5321 C C . LEU B 1 294 ? -0.8 27.547 15.023 1 85.38 294 LEU B C 1
ATOM 5323 O O . LEU B 1 294 ? -0.035 28.5 15.164 1 85.38 294 LEU B O 1
ATOM 5327 N N . ASN B 1 295 ? -1.283 26.844 16.031 1 79.56 295 ASN B N 1
ATOM 5328 C CA . ASN B 1 295 ? -0.983 27.172 17.422 1 79.56 295 ASN B CA 1
ATOM 5329 C C . ASN B 1 295 ? 0.502 27.016 17.734 1 79.56 295 ASN B C 1
ATOM 5331 O O . ASN B 1 295 ? 1.062 27.766 18.531 1 79.56 295 ASN B O 1
ATOM 5335 N N . LEU B 1 296 ? 1.063 26.094 17.031 1 72.25 296 LEU B N 1
ATOM 5336 C CA . LEU B 1 296 ? 2.461 25.781 17.312 1 72.25 296 LEU B CA 1
ATOM 5337 C C . LEU B 1 296 ? 3.385 26.547 16.359 1 72.25 296 LEU B C 1
ATOM 5339 O O . LEU B 1 296 ? 4.609 26.438 16.469 1 72.25 296 LEU B O 1
ATOM 5343 N N . GLY B 1 297 ? 2.818 27.266 15.438 1 77.38 297 GLY B N 1
ATOM 5344 C CA . GLY B 1 297 ? 3.592 28.094 14.523 1 77.38 297 GLY B CA 1
ATOM 5345 C C . GLY B 1 297 ? 4.113 27.328 13.32 1 77.38 297 GLY B C 1
ATOM 5346 O O . GLY B 1 297 ? 5.027 27.797 12.633 1 77.38 297 GLY B O 1
ATOM 5347 N N . PHE B 1 298 ? 3.6 26.219 13.172 1 77.56 298 PHE B N 1
ATOM 5348 C CA . PHE B 1 298 ? 4.004 25.422 12.023 1 77.56 298 PHE B CA 1
ATOM 5349 C C . PHE B 1 298 ? 3.256 25.859 10.766 1 77.56 298 PHE B C 1
ATOM 5351 O O . PHE B 1 298 ? 2.318 25.188 10.336 1 77.56 298 PHE B O 1
ATOM 5358 N N . THR B 1 299 ? 3.699 26.844 10.172 1 80.56 299 THR B N 1
ATOM 5359 C CA . THR B 1 299 ? 3.014 27.516 9.07 1 80.56 299 THR B CA 1
ATOM 5360 C C . THR B 1 299 ? 2.941 26.609 7.844 1 80.56 299 THR B C 1
ATOM 5362 O O . THR B 1 299 ? 1.887 26.5 7.215 1 80.56 299 THR B O 1
ATOM 5365 N N . SER B 1 300 ? 4.023 26 7.492 1 75.81 300 SER B N 1
ATOM 5366 C CA . SER B 1 300 ? 4.062 25.172 6.301 1 75.81 300 SER B CA 1
ATOM 5367 C C . SER B 1 300 ? 3.043 24.031 6.387 1 75.81 300 SER B C 1
ATOM 5369 O O . SER B 1 300 ? 2.316 23.766 5.426 1 75.81 300 SER B O 1
ATOM 5371 N N . THR B 1 301 ? 3.006 23.422 7.535 1 77.38 301 THR B N 1
ATOM 5372 C CA . THR B 1 301 ? 2.055 22.344 7.742 1 77.38 301 THR B CA 1
ATOM 5373 C C . THR B 1 301 ? 0.62 22.844 7.629 1 77.38 301 THR B C 1
ATOM 5375 O O . THR B 1 301 ? -0.224 22.203 7.004 1 77.38 301 THR B O 1
ATOM 5378 N N . THR B 1 302 ? 0.372 23.984 8.281 1 85.56 302 THR B N 1
ATOM 5379 C CA . THR B 1 302 ? -0.961 24.562 8.234 1 85.56 302 THR B CA 1
ATOM 5380 C C . THR B 1 302 ? -1.395 24.812 6.789 1 85.56 302 THR B C 1
ATOM 5382 O O . THR B 1 302 ? -2.51 24.453 6.402 1 85.56 302 THR B O 1
ATOM 5385 N N . LEU B 1 303 ? -0.478 25.328 6.043 1 84.12 303 LEU B N 1
ATOM 5386 C CA . LEU B 1 303 ? -0.795 25.703 4.672 1 84.12 303 LEU B CA 1
ATOM 5387 C C . LEU B 1 303 ? -0.977 24.469 3.797 1 84.12 303 LEU B C 1
ATOM 5389 O O . LEU B 1 303 ? -1.765 24.484 2.848 1 84.12 303 LEU B O 1
ATOM 5393 N N . THR B 1 304 ? -0.302 23.453 4.141 1 78.25 304 THR B N 1
ATOM 5394 C CA . THR B 1 304 ? -0.434 22.203 3.387 1 78.25 304 THR B CA 1
ATOM 5395 C C . THR B 1 304 ? -1.785 21.547 3.658 1 78.25 304 THR B C 1
ATOM 5397 O O . THR B 1 304 ? -2.375 20.938 2.766 1 78.25 304 THR B O 1
ATOM 5400 N N . LEU B 1 305 ? -2.256 21.672 4.824 1 82.19 305 LEU B N 1
ATOM 5401 C CA . LEU B 1 305 ? -3.521 21.062 5.223 1 82.19 305 LEU B CA 1
ATOM 5402 C C . LEU B 1 305 ? -4.699 21.891 4.727 1 82.19 305 LEU B C 1
ATOM 5404 O O . LEU B 1 305 ? -5.793 21.359 4.512 1 82.19 305 LEU B O 1
ATOM 5408 N N . TYR B 1 306 ? -4.473 23.141 4.57 1 88.06 306 TYR B N 1
ATOM 5409 C CA . TYR B 1 306 ? -5.543 24.047 4.164 1 88.06 306 TYR B CA 1
ATOM 5410 C C . TYR B 1 306 ? -5.848 23.906 2.678 1 88.06 306 TYR B C 1
ATOM 5412 O O . TYR B 1 306 ? -5.02 24.234 1.832 1 88.06 306 TYR B O 1
ATOM 5420 N N . ARG B 1 307 ? -7.012 23.438 2.359 1 85.81 307 ARG B N 1
ATOM 5421 C CA . ARG B 1 307 ? -7.41 23.219 0.972 1 85.81 307 ARG B CA 1
ATOM 5422 C C . ARG B 1 307 ? -8.633 24.047 0.613 1 85.81 307 ARG B C 1
ATOM 5424 O O . ARG B 1 307 ? -9.297 23.797 -0.389 1 85.81 307 ARG B O 1
ATOM 5431 N N . GLY B 1 308 ? -8.922 24.953 1.39 1 88.5 308 GLY B N 1
ATOM 5432 C CA . GLY B 1 308 ? -10.102 25.797 1.253 1 88.5 308 GLY B CA 1
ATOM 5433 C C . GLY B 1 308 ? -10.75 26.141 2.582 1 88.5 308 GLY B C 1
ATOM 5434 O O . GLY B 1 308 ? -10.312 25.656 3.631 1 88.5 308 GLY B O 1
ATOM 5435 N N . SER B 1 309 ? -11.781 26.953 2.465 1 91.44 309 SER B N 1
ATOM 5436 C CA . SER B 1 309 ? -12.445 27.406 3.688 1 91.44 309 SER B CA 1
ATOM 5437 C C . SER B 1 309 ? -13.133 26.234 4.402 1 91.44 309 SER B C 1
ATOM 5439 O O . SER B 1 309 ? -13.688 25.344 3.76 1 91.44 309 SER B O 1
ATOM 5441 N N . PHE B 1 310 ? -13.023 26.312 5.746 1 95.06 310 PHE B N 1
ATOM 5442 C CA . PHE B 1 310 ? -13.664 25.328 6.602 1 95.06 310 PHE B CA 1
ATOM 5443 C C . PHE B 1 310 ? -15.18 25.391 6.453 1 95.06 310 PHE B C 1
ATOM 5445 O O . PHE B 1 310 ? -15.805 26.391 6.832 1 95.06 310 PHE B O 1
ATOM 5452 N N . LEU B 1 311 ? -15.836 24.328 5.871 1 95.12 311 LEU B N 1
ATOM 5453 C CA . LEU B 1 311 ? -17.281 24.234 5.684 1 95.12 311 LEU B CA 1
ATOM 5454 C C . LEU B 1 311 ? -17.859 25.547 5.207 1 95.12 311 LEU B C 1
ATOM 5456 O O . LEU B 1 311 ? -18.75 26.109 5.852 1 95.12 311 LEU B O 1
ATOM 5460 N N . ALA B 1 312 ? -17.453 25.906 4.008 1 90.88 312 ALA B N 1
ATOM 5461 C CA . ALA B 1 312 ? -17.719 27.219 3.438 1 90.88 312 ALA B CA 1
ATOM 5462 C C . ALA B 1 312 ? -19.219 27.516 3.389 1 90.88 312 ALA B C 1
ATOM 5464 O O . ALA B 1 312 ? -19.625 28.672 3.549 1 90.88 312 ALA B O 1
ATOM 5465 N N . LYS B 1 313 ? -20 26.578 3.281 1 91.69 313 LYS B N 1
ATOM 5466 C CA . LYS B 1 313 ? -21.438 26.781 3.078 1 91.69 313 LYS B CA 1
ATOM 5467 C C . LYS B 1 313 ? -22.203 26.656 4.395 1 91.69 313 LYS B C 1
ATOM 5469 O O . LYS B 1 313 ? -23.422 26.859 4.43 1 91.69 313 LYS B O 1
ATOM 5474 N N . SER B 1 314 ? -21.516 26.312 5.426 1 95.56 314 SER B N 1
ATOM 5475 C CA . SER B 1 314 ? -22.188 26.125 6.703 1 95.56 314 SER B CA 1
ATOM 5476 C C . SER B 1 314 ? -22.656 27.453 7.289 1 95.56 314 SER B C 1
ATOM 5478 O O . SER B 1 314 ? -21.922 28.453 7.227 1 95.56 314 SER B O 1
ATOM 5480 N N . GLU B 1 315 ? -23.844 27.453 7.832 1 94.81 315 GLU B N 1
ATOM 5481 C CA . GLU B 1 315 ? -24.391 28.625 8.5 1 94.81 315 GLU B CA 1
ATOM 5482 C C . GLU B 1 315 ? -24.531 28.391 10 1 94.81 315 GLU B C 1
ATOM 5484 O O . GLU B 1 315 ? -25.203 29.156 10.695 1 94.81 315 GLU B O 1
ATOM 5489 N N . SER B 1 316 ? -23.969 27.328 10.484 1 96.06 316 SER B N 1
ATOM 5490 C CA . SER B 1 316 ? -23.922 27.078 11.922 1 96.06 316 SER B CA 1
ATOM 5491 C C . SER B 1 316 ? -23.141 28.188 12.633 1 96.06 316 SER B C 1
ATOM 5493 O O . SER B 1 316 ? -22 28.453 12.289 1 96.06 316 SER B O 1
ATOM 5495 N N . PRO B 1 317 ? -23.75 28.781 13.641 1 94.38 317 PRO B N 1
ATOM 5496 C CA . PRO B 1 317 ? -23.031 29.859 14.328 1 94.38 317 PRO B CA 1
ATOM 5497 C C . PRO B 1 317 ? -21.719 29.391 14.945 1 94.38 317 PRO B C 1
ATOM 5499 O O . PRO B 1 317 ? -20.703 30.109 14.883 1 94.38 317 PRO B O 1
ATOM 5502 N N . PHE B 1 318 ? -21.781 28.25 15.516 1 94.19 318 PHE B N 1
ATOM 5503 C CA . PHE B 1 318 ? -20.609 27.703 16.172 1 94.19 318 PHE B CA 1
ATOM 5504 C C . PHE B 1 318 ? -19.5 27.453 15.148 1 94.19 318 PHE B C 1
ATOM 5506 O O . PHE B 1 318 ? -18.344 27.828 15.383 1 94.19 318 PHE B O 1
ATOM 5513 N N . LEU B 1 319 ? -19.812 26.875 14.047 1 97.19 319 LEU B N 1
ATOM 5514 C CA . LEU B 1 319 ? -18.828 26.516 13.039 1 97.19 319 LEU B CA 1
ATOM 5515 C C . LEU B 1 319 ? -18.359 27.75 12.273 1 97.19 319 LEU B C 1
ATOM 5517 O O . LEU B 1 319 ? -17.188 27.844 11.891 1 97.19 319 LEU B O 1
ATOM 5521 N N . CYS B 1 320 ? -19.234 28.672 12.078 1 96.12 320 CYS B N 1
ATOM 5522 C CA . CYS B 1 320 ? -18.859 29.938 11.453 1 96.12 320 CYS B CA 1
ATOM 5523 C C . CYS B 1 320 ? -17.859 30.688 12.312 1 96.12 320 CYS B C 1
ATOM 5525 O O . CYS B 1 320 ? -16.875 31.25 11.805 1 96.12 320 CYS B O 1
ATOM 5527 N N . ALA B 1 321 ? -18.156 30.672 13.602 1 93.56 321 ALA B N 1
ATOM 5528 C CA . ALA B 1 321 ? -17.234 31.344 14.516 1 93.56 321 ALA B CA 1
ATOM 5529 C C . ALA B 1 321 ? -15.859 30.703 14.484 1 93.56 321 ALA B C 1
ATOM 5531 O O . ALA B 1 321 ? -14.836 31.391 14.477 1 93.56 321 ALA B O 1
ATOM 5532 N N . TRP B 1 322 ? -15.867 29.438 14.516 1 93.94 322 TRP B N 1
ATOM 5533 C CA . TRP B 1 322 ? -14.602 28.719 14.445 1 93.94 322 TRP B CA 1
ATOM 5534 C C . TRP B 1 322 ? -13.859 29.047 13.148 1 93.94 322 TRP B C 1
ATOM 5536 O O . TRP B 1 322 ? -12.664 29.312 13.164 1 93.94 322 TRP B O 1
ATOM 5546 N N . ARG B 1 323 ? -14.562 28.984 12.023 1 95.81 323 ARG B N 1
ATOM 5547 C CA . ARG B 1 323 ? -14 29.297 10.703 1 95.81 323 ARG B CA 1
ATOM 5548 C C . ARG B 1 323 ? -13.391 30.688 10.68 1 95.81 323 ARG B C 1
ATOM 5550 O O . ARG B 1 323 ? -12.258 30.859 10.219 1 95.81 323 ARG B O 1
ATOM 5557 N N . ASP B 1 324 ? -14.125 31.641 11.195 1 93.06 324 ASP B N 1
ATOM 5558 C CA . ASP B 1 324 ? -13.688 33.031 11.172 1 93.06 324 ASP B CA 1
ATOM 5559 C C . ASP B 1 324 ? -12.422 33.219 12.008 1 93.06 324 ASP B C 1
ATOM 5561 O O . ASP B 1 324 ? -11.508 33.938 11.602 1 93.06 324 ASP B O 1
ATOM 5565 N N . CYS B 1 325 ? -12.461 32.594 13.133 1 92.88 325 CYS B N 1
ATOM 5566 C CA . CYS B 1 325 ? -11.305 32.688 14.016 1 92.88 325 CYS B CA 1
ATOM 5567 C C . CYS B 1 325 ? -10.07 32.062 13.367 1 92.88 325 CYS B C 1
ATOM 5569 O O . CYS B 1 325 ? -8.992 32.656 13.383 1 92.88 325 CYS B O 1
ATOM 5571 N N . PHE B 1 326 ? -10.258 30.922 12.828 1 93.56 326 PHE B N 1
ATOM 5572 C CA . PHE B 1 326 ? -9.156 30.234 12.172 1 93.56 326 PHE B CA 1
ATOM 5573 C C . PHE B 1 326 ? -8.633 31.047 10.992 1 93.56 326 PHE B C 1
ATOM 5575 O O . PHE B 1 326 ? -7.422 31.219 10.844 1 93.56 326 PHE B O 1
ATOM 5582 N N . ASP B 1 327 ? -9.531 31.562 10.172 1 92.81 327 ASP B N 1
ATOM 5583 C CA . ASP B 1 327 ? -9.156 32.312 8.977 1 92.81 327 ASP B CA 1
ATOM 5584 C C . ASP B 1 327 ? -8.406 33.594 9.344 1 92.81 327 ASP B C 1
ATOM 5586 O O . ASP B 1 327 ? -7.461 33.969 8.656 1 92.81 327 ASP B O 1
ATOM 5590 N N . ALA B 1 328 ? -8.852 34.188 10.359 1 91.75 328 ALA B N 1
ATOM 5591 C CA . ALA B 1 328 ? -8.188 35.406 10.797 1 91.75 328 ALA B CA 1
ATOM 5592 C C . ALA B 1 328 ? -6.742 35.125 11.211 1 91.75 328 ALA B C 1
ATOM 5594 O O . ALA B 1 328 ? -5.832 35.875 10.836 1 91.75 328 ALA B O 1
ATOM 5595 N N . ARG B 1 329 ? -6.641 34.156 11.977 1 91.69 329 ARG B N 1
ATOM 5596 C CA . ARG B 1 329 ? -5.305 33.781 12.438 1 91.69 329 ARG B CA 1
ATOM 5597 C C . ARG B 1 329 ? -4.422 33.344 11.273 1 91.69 329 ARG B C 1
ATOM 5599 O O . ARG B 1 329 ? -3.244 33.688 11.211 1 91.69 329 ARG B O 1
ATOM 5606 N N . LEU B 1 330 ? -5 32.594 10.398 1 92.06 330 LEU B N 1
ATOM 5607 C CA . LEU B 1 330 ? -4.254 32.125 9.227 1 92.06 330 LEU B CA 1
ATOM 5608 C C . LEU B 1 330 ? -3.82 33.344 8.375 1 92.06 330 LEU B C 1
ATOM 5610 O O . LEU B 1 330 ? -2.688 33.375 7.895 1 92.06 330 LEU B O 1
ATOM 5614 N N . SER B 1 331 ? -4.727 34.25 8.211 1 91.5 331 SER B N 1
ATOM 5615 C CA . SER B 1 331 ? -4.414 35.438 7.457 1 91.5 331 SER B CA 1
ATOM 5616 C C . SER B 1 331 ? -3.236 36.188 8.078 1 91.5 331 SER B C 1
ATOM 5618 O O . SER B 1 331 ? -2.354 36.688 7.359 1 91.5 331 SER B O 1
ATOM 5620 N N . HIS B 1 332 ? -3.27 36.312 9.32 1 90.31 332 HIS B N 1
ATOM 5621 C CA . HIS B 1 332 ? -2.188 37 10.031 1 90.31 332 HIS B CA 1
ATOM 5622 C C . HIS B 1 332 ? -0.845 36.344 9.742 1 90.31 332 HIS B C 1
ATOM 5624 O O . HIS B 1 332 ? 0.152 37 9.508 1 90.31 332 HIS B O 1
ATOM 5630 N N . VAL B 1 333 ? -0.813 35.031 9.766 1 88.5 333 VAL B N 1
ATOM 5631 C CA . VAL B 1 333 ? 0.406 34.281 9.539 1 88.5 333 VAL B CA 1
ATOM 5632 C C . VAL B 1 333 ? 0.844 34.438 8.078 1 88.5 333 VAL B C 1
ATOM 5634 O O . VAL B 1 333 ? 2.035 34.562 7.797 1 88.5 333 VAL B O 1
ATOM 5637 N N . ILE B 1 334 ? -0.084 34.406 7.16 1 89.88 334 ILE B N 1
ATOM 5638 C CA . ILE B 1 334 ? 0.201 34.5 5.734 1 89.88 334 ILE B CA 1
ATOM 5639 C C . ILE B 1 334 ? 0.906 35.844 5.445 1 89.88 334 ILE B C 1
ATOM 5641 O O . ILE B 1 334 ? 1.898 35.875 4.715 1 89.88 334 ILE B O 1
ATOM 5645 N N . TYR B 1 335 ? 0.506 36.875 6.059 1 90.56 335 TYR B N 1
ATOM 5646 C CA . TYR B 1 335 ? 1.075 38.188 5.805 1 90.56 335 TYR B CA 1
ATOM 5647 C C . TYR B 1 335 ? 2.492 38.281 6.359 1 90.56 335 TYR B C 1
ATOM 5649 O O . TYR B 1 335 ? 3.229 39.219 6.031 1 90.56 335 TYR B O 1
ATOM 5657 N N . GLN B 1 336 ? 2.869 37.312 7.117 1 85.38 336 GLN B N 1
ATOM 5658 C CA . GLN B 1 336 ? 4.215 37.312 7.68 1 85.38 336 GLN B CA 1
ATOM 5659 C C . GLN B 1 336 ? 5.152 36.438 6.848 1 85.38 336 GLN B C 1
ATOM 5661 O O . GLN B 1 336 ? 6.367 36.469 7.047 1 85.38 336 GLN B O 1
ATOM 5666 N N . ILE B 1 337 ? 4.609 35.719 5.949 1 84.38 337 ILE B N 1
ATOM 5667 C CA . ILE B 1 337 ? 5.422 34.812 5.145 1 84.38 337 ILE B CA 1
ATOM 5668 C C . ILE B 1 337 ? 6.297 35.594 4.188 1 84.38 337 ILE B C 1
ATOM 5670 O O . ILE B 1 337 ? 5.828 36.562 3.561 1 84.38 337 ILE B O 1
ATOM 5674 N N . GLU B 1 338 ? 7.566 35.188 4.102 1 83.75 338 GLU B N 1
ATOM 5675 C CA . GLU B 1 338 ? 8.492 35.875 3.191 1 83.75 338 GLU B CA 1
ATOM 5676 C C . GLU B 1 338 ? 8.906 34.938 2.049 1 83.75 338 GLU B C 1
ATOM 5678 O O . GLU B 1 338 ? 9.422 35.406 1.031 1 83.75 338 GLU B O 1
ATOM 5683 N N . ASP B 1 339 ? 8.688 33.75 2.256 1 76.31 339 ASP B N 1
ATOM 5684 C CA . ASP B 1 339 ? 9.07 32.75 1.247 1 76.31 339 ASP B CA 1
ATOM 5685 C C . ASP B 1 339 ? 8.109 32.781 0.066 1 76.31 339 ASP B C 1
ATOM 5687 O O . ASP B 1 339 ? 6.996 32.25 0.158 1 76.31 339 ASP B O 1
ATOM 5691 N N . ILE B 1 340 ? 8.539 33.219 -1.055 1 76.38 340 ILE B N 1
ATOM 5692 C CA . ILE B 1 340 ? 7.715 33.406 -2.248 1 76.38 340 ILE B CA 1
ATOM 5693 C C . ILE B 1 340 ? 7.242 32.031 -2.738 1 76.38 340 ILE B C 1
ATOM 5695 O O . ILE B 1 340 ? 6.086 31.859 -3.141 1 76.38 340 ILE B O 1
ATOM 5699 N N . ASP B 1 341 ? 8.07 31.078 -2.68 1 71.62 341 ASP B N 1
ATOM 5700 C CA . ASP B 1 341 ? 7.715 29.734 -3.156 1 71.62 341 ASP B CA 1
ATOM 5701 C C . ASP B 1 341 ? 6.57 29.141 -2.334 1 71.62 341 ASP B C 1
ATOM 5703 O O . ASP B 1 341 ? 5.684 28.484 -2.881 1 71.62 341 ASP B O 1
ATOM 5707 N N . GLN B 1 342 ? 6.684 29.359 -1.105 1 77.5 342 GLN B N 1
ATOM 5708 C CA . GLN B 1 342 ? 5.629 28.875 -0.222 1 77.5 342 GLN B CA 1
ATOM 5709 C C . GLN B 1 342 ? 4.293 29.531 -0.553 1 77.5 342 GLN B C 1
ATOM 5711 O O . GLN B 1 342 ? 3.262 28.859 -0.61 1 77.5 342 GLN B O 1
ATOM 5716 N N . LEU B 1 343 ? 4.344 30.797 -0.807 1 82.62 343 LEU B N 1
ATOM 5717 C CA . LEU B 1 343 ? 3.131 31.531 -1.14 1 82.62 343 LEU B CA 1
ATOM 5718 C C . LEU B 1 343 ? 2.58 31.094 -2.492 1 82.62 343 LEU B C 1
ATOM 5720 O O . LEU B 1 343 ? 1.365 30.969 -2.662 1 82.62 343 LEU B O 1
ATOM 5724 N N . LEU B 1 344 ? 3.469 30.844 -3.367 1 78.94 344 LEU B N 1
ATOM 5725 C CA . LEU B 1 344 ? 3.045 30.391 -4.688 1 78.94 344 LEU B CA 1
ATOM 5726 C C . LEU B 1 344 ? 2.33 29.047 -4.586 1 78.94 344 LEU B C 1
ATOM 5728 O O . LEU B 1 344 ? 1.339 28.812 -5.285 1 78.94 344 LEU B O 1
ATOM 5732 N N . ARG B 1 345 ? 2.799 28.25 -3.738 1 77.12 345 ARG B N 1
ATOM 5733 C CA . ARG B 1 345 ? 2.168 26.953 -3.545 1 77.12 345 ARG B CA 1
ATOM 5734 C C . ARG B 1 345 ? 0.764 27.094 -2.969 1 77.12 345 ARG B C 1
ATOM 5736 O O . ARG B 1 345 ? -0.165 26.406 -3.389 1 77.12 345 ARG B O 1
ATOM 5743 N N . VAL B 1 346 ? 0.64 27.969 -2.061 1 82.44 346 VAL B N 1
ATOM 5744 C CA . VAL B 1 346 ? -0.654 28.203 -1.426 1 82.44 346 VAL B CA 1
ATOM 5745 C C . VAL B 1 346 ? -1.643 28.75 -2.453 1 82.44 346 VAL B C 1
ATOM 5747 O O . VAL B 1 346 ? -2.777 28.281 -2.545 1 82.44 346 VAL B O 1
ATOM 5750 N N . VAL B 1 347 ? -1.206 29.688 -3.232 1 82 347 VAL B N 1
ATOM 5751 C CA . VAL B 1 347 ? -2.07 30.344 -4.215 1 82 347 VAL B CA 1
ATOM 5752 C C . VAL B 1 347 ? -2.459 29.344 -5.301 1 82 347 VAL B C 1
ATOM 5754 O O . VAL B 1 347 ? -3.578 29.391 -5.82 1 82 347 VAL B O 1
ATOM 5757 N N . SER B 1 348 ? -1.543 28.531 -5.602 1 78.94 348 SER B N 1
ATOM 5758 C CA . SER B 1 348 ? -1.829 27.5 -6.598 1 78.94 348 SER B CA 1
ATOM 5759 C C . SER B 1 348 ? -2.887 26.516 -6.098 1 78.94 348 SER B C 1
ATOM 5761 O O . SER B 1 348 ? -3.719 26.047 -6.875 1 78.94 348 SER B O 1
ATOM 5763 N N . ARG B 1 349 ? -2.838 26.203 -4.863 1 78.94 349 ARG B N 1
ATOM 5764 C CA . ARG B 1 349 ? -3.748 25.219 -4.273 1 78.94 349 ARG B CA 1
ATOM 5765 C C . ARG B 1 349 ? -5.102 25.859 -3.959 1 78.94 349 ARG B C 1
ATOM 5767 O O . ARG B 1 349 ? -6.145 25.219 -4.141 1 78.94 349 ARG B O 1
ATOM 5774 N N . VAL B 1 350 ? -5.035 27.062 -3.432 1 84.62 350 VAL B N 1
ATOM 5775 C CA . VAL B 1 350 ? -6.25 27.766 -3.045 1 84.62 350 VAL B CA 1
ATOM 5776 C C . VAL B 1 350 ? -6.23 29.188 -3.621 1 84.62 350 VAL B C 1
ATOM 5778 O O . VAL B 1 350 ? -6.059 30.156 -2.885 1 84.62 350 VAL B O 1
ATOM 5781 N N . PRO B 1 351 ? -6.59 29.297 -4.852 1 78.56 351 PRO B N 1
ATOM 5782 C CA . PRO B 1 351 ? -6.48 30.594 -5.527 1 78.56 351 PRO B CA 1
ATOM 5783 C C . PRO B 1 351 ? -7.43 31.641 -4.953 1 78.56 351 PRO B C 1
ATOM 5785 O O . PRO B 1 351 ? -7.203 32.844 -5.121 1 78.56 351 PRO B O 1
ATOM 5788 N N . ASP B 1 352 ? -8.383 31.25 -4.262 1 79.88 352 ASP B N 1
ATOM 5789 C CA . ASP B 1 352 ? -9.391 32.188 -3.766 1 79.88 352 ASP B CA 1
ATOM 5790 C C . ASP B 1 352 ? -8.945 32.812 -2.453 1 79.88 352 ASP B C 1
ATOM 5792 O O . ASP B 1 352 ? -9.641 33.688 -1.903 1 79.88 352 ASP B O 1
ATOM 5796 N N . ARG B 1 353 ? -7.801 32.5 -2.027 1 86.25 353 ARG B N 1
ATOM 5797 C CA . ARG B 1 353 ? -7.289 33.062 -0.792 1 86.25 353 ARG B CA 1
ATOM 5798 C C . ARG B 1 353 ? -6.648 34.438 -1.054 1 86.25 353 ARG B C 1
ATOM 5800 O O . ARG B 1 353 ? -5.449 34.5 -1.329 1 86.25 353 ARG B O 1
ATOM 5807 N N . VAL B 1 354 ? -7.352 35.469 -0.825 1 85.06 354 VAL B N 1
ATOM 5808 C CA . VAL B 1 354 ? -7.008 36.812 -1.229 1 85.06 354 VAL B CA 1
ATOM 5809 C C . VAL B 1 354 ? -5.754 37.281 -0.488 1 85.06 354 VAL B C 1
ATOM 5811 O O . VAL B 1 354 ? -4.898 37.938 -1.062 1 85.06 354 VAL B O 1
ATOM 5814 N N . ASP B 1 355 ? -5.703 37 0.763 1 90.12 355 ASP B N 1
ATOM 5815 C CA . ASP B 1 355 ? -4.566 37.438 1.563 1 90.12 355 ASP B CA 1
ATOM 5816 C C . ASP B 1 355 ? -3.258 36.875 1.025 1 90.12 355 ASP B C 1
ATOM 5818 O O . ASP B 1 355 ? -2.234 37.562 1.005 1 90.12 355 ASP B O 1
ATOM 5822 N N . ALA B 1 356 ? -3.277 35.625 0.61 1 88.44 356 ALA B N 1
ATOM 5823 C CA . ALA B 1 356 ? -2.078 35 0.045 1 88.44 356 ALA B CA 1
ATOM 5824 C C . ALA B 1 356 ? -1.677 35.688 -1.261 1 88.44 356 ALA B C 1
ATOM 5826 O O . ALA B 1 356 ? -0.491 35.938 -1.506 1 88.44 356 ALA B O 1
ATOM 5827 N N . VAL B 1 357 ? -2.625 36 -2.08 1 84.56 357 VAL B N 1
ATOM 5828 C CA . VAL B 1 357 ? -2.377 36.688 -3.344 1 84.56 357 VAL B CA 1
ATOM 5829 C C . VAL B 1 357 ? -1.809 38.094 -3.072 1 84.56 357 VAL B C 1
ATOM 5831 O O . VAL B 1 357 ? -0.827 38.5 -3.697 1 84.56 357 VAL B O 1
ATOM 5834 N N . GLU B 1 358 ? -2.439 38.75 -2.166 1 87.19 358 GLU B N 1
ATOM 5835 C CA . GLU B 1 358 ? -1.985 40.094 -1.798 1 87.19 358 GLU B CA 1
ATOM 5836 C C . GLU B 1 358 ? -0.55 40.062 -1.28 1 87.19 358 GLU B C 1
ATOM 5838 O O . GLU B 1 358 ? 0.269 40.906 -1.66 1 87.19 358 GLU B O 1
ATOM 5843 N N . ARG B 1 359 ? -0.29 39.125 -0.409 1 88.25 359 ARG B N 1
ATOM 5844 C CA . ARG B 1 359 ? 1.05 39 0.157 1 88.25 359 ARG B CA 1
ATOM 5845 C C . ARG B 1 359 ? 2.078 38.688 -0.929 1 88.25 359 ARG B C 1
ATOM 5847 O O . ARG B 1 359 ? 3.176 39.25 -0.922 1 88.25 359 ARG B O 1
ATOM 5854 N N . LEU B 1 360 ? 1.729 37.844 -1.792 1 85.06 360 LEU B N 1
ATOM 5855 C CA . LEU B 1 360 ? 2.604 37.5 -2.906 1 85.06 360 LEU B CA 1
ATOM 5856 C C . LEU B 1 360 ? 2.898 38.719 -3.768 1 85.06 360 LEU B C 1
ATOM 5858 O O . LEU B 1 360 ? 4.043 38.938 -4.176 1 85.06 360 LEU B O 1
ATOM 5862 N N . LEU B 1 361 ? 1.919 39.531 -4.043 1 82.81 361 LEU B N 1
ATOM 5863 C CA . LEU B 1 361 ? 2.062 40.75 -4.855 1 82.81 361 LEU B CA 1
ATOM 5864 C C . LEU B 1 361 ? 2.953 41.75 -4.16 1 82.81 361 LEU B C 1
ATOM 5866 O O . LEU B 1 361 ? 3.684 42.5 -4.82 1 82.81 361 LEU B O 1
ATOM 5870 N N . GLU B 1 362 ? 2.898 41.781 -2.875 1 85.69 362 GLU B N 1
ATOM 5871 C CA . GLU B 1 362 ? 3.75 42.688 -2.1 1 85.69 362 GLU B CA 1
ATOM 5872 C C . GLU B 1 362 ? 5.219 42.281 -2.223 1 85.69 362 GLU B C 1
ATOM 5874 O O . GLU B 1 362 ? 6.098 43.156 -2.195 1 85.69 362 GLU B O 1
ATOM 5879 N N . LEU B 1 363 ? 5.441 40.969 -2.287 1 83.12 363 LEU B N 1
ATOM 5880 C CA . LEU B 1 363 ? 6.816 40.5 -2.279 1 83.12 363 LEU B CA 1
ATOM 5881 C C . LEU B 1 363 ? 7.383 40.438 -3.693 1 83.12 363 LEU B C 1
ATOM 5883 O O . LEU B 1 363 ? 8.594 40.531 -3.885 1 83.12 363 LEU B O 1
ATOM 5887 N N . LEU B 1 364 ? 6.586 40.188 -4.637 1 80.12 364 LEU B N 1
ATOM 5888 C CA . LEU B 1 364 ? 7.051 40.062 -6.012 1 80.12 364 LEU B CA 1
ATOM 5889 C C . LEU B 1 364 ? 7.43 41.406 -6.598 1 80.12 364 LEU B C 1
ATOM 5891 O O . LEU B 1 364 ? 6.73 42.406 -6.379 1 80.12 364 LEU B O 1
ATOM 5895 N N . PRO B 1 365 ? 8.625 41.344 -7.285 1 72.88 365 PRO B N 1
ATOM 5896 C CA . PRO B 1 365 ? 8.992 42.562 -7.988 1 72.88 365 PRO B CA 1
ATOM 5897 C C . PRO B 1 365 ? 7.973 42.969 -9.047 1 72.88 365 PRO B C 1
ATOM 5899 O O . PRO B 1 365 ? 7.262 42.125 -9.578 1 72.88 365 PRO B O 1
ATOM 5902 N N . GLU B 1 366 ? 7.805 44.25 -9.203 1 69.19 366 GLU B N 1
ATOM 5903 C CA . GLU B 1 366 ? 6.824 44.812 -10.125 1 69.19 366 GLU B CA 1
ATOM 5904 C C . GLU B 1 366 ? 7.02 44.281 -11.539 1 69.19 366 GLU B C 1
ATOM 5906 O O . GLU B 1 366 ? 6.062 44.188 -12.305 1 69.19 366 GLU B O 1
ATOM 5911 N N . GLU B 1 367 ? 8.172 43.844 -11.898 1 66.12 367 GLU B N 1
ATOM 5912 C CA . GLU B 1 367 ? 8.484 43.438 -13.266 1 66.12 367 GLU B CA 1
ATOM 5913 C C . GLU B 1 367 ? 8.219 41.938 -13.477 1 66.12 367 GLU B C 1
ATOM 5915 O O . GLU B 1 367 ? 8.43 41.438 -14.578 1 66.12 367 GLU B O 1
ATOM 5920 N N . THR B 1 368 ? 7.68 41.344 -12.547 1 62.78 368 THR B N 1
ATOM 5921 C CA . THR B 1 368 ? 7.539 39.906 -12.672 1 62.78 368 THR B CA 1
ATOM 5922 C C . THR B 1 368 ? 6.352 39.562 -13.57 1 62.78 368 THR B C 1
ATOM 5924 O O . THR B 1 368 ? 5.25 40.094 -13.383 1 62.78 368 THR B O 1
ATOM 5927 N N . PRO B 1 369 ? 6.523 38.875 -14.68 1 60.62 369 PRO B N 1
ATOM 5928 C CA . PRO B 1 369 ? 5.484 38.531 -15.648 1 60.62 369 PRO B CA 1
ATOM 5929 C C . PRO B 1 369 ? 4.258 37.906 -14.992 1 60.62 369 PRO B C 1
ATOM 5931 O O . PRO B 1 369 ? 3.129 38.125 -15.445 1 60.62 369 PRO B O 1
ATOM 5934 N N . TYR B 1 370 ? 4.422 37.25 -13.984 1 62.12 370 TYR B N 1
ATOM 5935 C CA . TYR B 1 370 ? 3.283 36.5 -13.445 1 62.12 370 TYR B CA 1
ATOM 5936 C C . TYR B 1 370 ? 2.406 37.406 -12.594 1 62.12 370 TYR B C 1
ATOM 5938 O O . TYR B 1 370 ? 1.329 37.031 -12.148 1 62.12 370 TYR B O 1
ATOM 5946 N N . ARG B 1 371 ? 2.832 38.625 -12.508 1 64.62 371 ARG B N 1
ATOM 5947 C CA . ARG B 1 371 ? 2.09 39.531 -11.648 1 64.62 371 ARG B CA 1
ATOM 5948 C C . ARG B 1 371 ? 0.706 39.812 -12.227 1 64.62 371 ARG B C 1
ATOM 5950 O O . ARG B 1 371 ? -0.275 39.906 -11.484 1 64.62 371 ARG B O 1
ATOM 5957 N N . THR B 1 372 ? 0.672 39.938 -13.508 1 62.69 372 THR B N 1
ATOM 5958 C CA . THR B 1 372 ? -0.605 40.219 -14.156 1 62.69 372 THR B CA 1
ATOM 5959 C C . THR B 1 372 ? -1.59 39.062 -13.922 1 62.69 372 THR B C 1
ATOM 5961 O O . THR B 1 372 ? -2.771 39.312 -13.656 1 62.69 372 THR B O 1
ATOM 5964 N N . LYS B 1 373 ? -1.096 37.938 -14.008 1 64.62 373 LYS B N 1
ATOM 5965 C CA . LYS B 1 373 ? -1.967 36.781 -13.805 1 64.62 373 LYS B CA 1
ATOM 5966 C C . LYS B 1 373 ? -2.457 36.688 -12.359 1 64.62 373 LYS B C 1
ATOM 5968 O O . LYS B 1 373 ? -3.617 36.375 -12.109 1 64.62 373 LYS B O 1
ATOM 5973 N N . LEU B 1 374 ? -1.536 37.062 -11.531 1 69.12 374 LEU B N 1
ATOM 5974 C CA . LEU B 1 374 ? -1.891 37.031 -10.117 1 69.12 374 LEU B CA 1
ATOM 5975 C C . LEU B 1 374 ? -2.908 38.125 -9.805 1 69.12 374 LEU B C 1
ATOM 5977 O O . LEU B 1 374 ? -3.824 37.906 -9.008 1 69.12 374 LEU B O 1
ATOM 5981 N N . LEU B 1 375 ? -2.688 39.25 -10.531 1 62.97 375 LEU B N 1
ATOM 5982 C CA . LEU B 1 375 ? -3.621 40.344 -10.312 1 62.97 375 LEU B CA 1
ATOM 5983 C C . LEU B 1 375 ? -5.023 39.969 -10.781 1 62.97 375 LEU B C 1
ATOM 5985 O O . LEU B 1 375 ? -6.016 40.375 -10.164 1 62.97 375 LEU B O 1
ATOM 5989 N N . LYS B 1 376 ? -5.078 39.125 -11.75 1 64.31 376 LYS B N 1
ATOM 5990 C CA . LYS B 1 376 ? -6.375 38.688 -12.258 1 64.31 376 LYS B CA 1
ATOM 5991 C C . LYS B 1 376 ? -7.09 37.812 -11.234 1 64.31 376 LYS B C 1
ATOM 5993 O O . LYS B 1 376 ? -8.32 37.781 -11.18 1 64.31 376 LYS B O 1
ATOM 5998 N N . LEU B 1 377 ? -6.258 37.188 -10.422 1 60.47 377 LEU B N 1
ATOM 5999 C CA . LEU B 1 377 ? -6.855 36.312 -9.398 1 60.47 377 LEU B CA 1
ATOM 6000 C C . LEU B 1 377 ? -7.504 37.156 -8.305 1 60.47 377 LEU B C 1
ATOM 6002 O O . LEU B 1 377 ? -8.391 36.656 -7.59 1 60.47 377 LEU B O 1
ATOM 6006 N N . LEU B 1 378 ? -7.012 38.406 -8.141 1 59.09 378 LEU B N 1
ATOM 6007 C CA . LEU B 1 378 ? -7.57 39.281 -7.117 1 59.09 378 LEU B CA 1
ATOM 6008 C C . LEU B 1 378 ? -8.867 39.906 -7.602 1 59.09 378 LEU B C 1
ATOM 6010 O O . LEU B 1 378 ? -9.648 40.438 -6.801 1 59.09 378 LEU B O 1
ATOM 6014 N N . GLU B 1 379 ? -9.094 40.031 -9.023 1 55.81 379 GLU B N 1
ATOM 6015 C CA . GLU B 1 379 ? -10.312 40.594 -9.594 1 55.81 379 GLU B CA 1
ATOM 6016 C C . GLU B 1 379 ? -11.445 39.562 -9.602 1 55.81 379 GLU B C 1
ATOM 6018 O O . GLU B 1 379 ? -11.211 38.375 -9.75 1 55.81 379 GLU B O 1
#

Organism: Acinetobacter pittii (strain PHEA-2) (NCBI:txid871585)

InterPro domains:
  IPR029016 GAF-like domain superfamily [G3DSA:3.30.450.40] (22-192)

Secondary structure (DSSP, 8-state):
---TT-------------------GGGGGTTS---TT--SPPBP--TTGGGGSHHHHHHHHHHHHHHHHHHHHT-EEEEE-TTSBEEEEEE-HHHHHHHHHTT-STTBB-SHHHH-S-HHHHHHHHSS-EEEEGGG-SSGGGTTEEEEEEEEE-TTT--EEEEEEEEEEGGG--TTHHHHHHHHHHHHHHHHHHH-SSEEEEE-BSS-EEEETTEEE---HHHHHHHHHHHH-TT-B-HHHHHHHHHTTS---HHHHHHHHHHHHHHSTTTEETTTBEE-SEEEEHHHHHHHHHHHT-HHHHHHH--S-BTTT---HHHHHHHHHHHHHHHHHHTT---HHHHHHHHHH-TT-HHHHHHHHHHS-TT-THHHHHHHHH-/---TT-------------------GGGGGTTS---TT--SPPB---TTGGGGSHHHHHHHHHHHHHHHHHHHHT-EEEEE-TTSBEEEEEE-HHHHHHHHHTT-STTBB-SHHHH-S-HHHHHHHHSS-EEEEGGG-SSGGGTTEEEEEEEEE-TTT--EEEEEEEEEEGGG--TTHHHHHHHHHHHHHHHHHHH-SSEEEEE-BSS-EEEETTEEE---HHHHHHHHHHHH-TT-B-HHHHHHHHHTTS---HHHHHHHHHHHHHHSTTSEETTTBEE-SEEEEHHHHHHHHHHHT-HHHHHHH--S-BTTT---HHHHHHHHHHHHHHHHHHTT---HHHHHHHHHH-TT-HHHHHHHHHHS-TT-THHHHHHHHH-

Solvent-accessible surface area (backbone atoms only — not comparable to full-atom values): 40469 Å² total; per-residue (Å²): 140,87,82,81,75,70,84,78,71,76,78,75,79,68,66,78,68,75,78,60,73,70,77,54,77,74,47,78,58,43,83,44,81,37,65,86,76,44,57,46,33,56,76,50,87,70,70,75,65,51,53,72,33,67,65,31,46,13,47,64,70,44,43,66,61,53,45,49,53,19,49,70,53,58,16,27,32,37,34,24,37,63,71,31,32,21,69,42,55,44,53,13,80,91,32,35,66,61,29,58,64,36,28,66,36,64,18,15,29,42,23,36,43,55,40,26,51,35,18,58,16,50,10,66,73,66,65,35,68,30,73,31,49,23,82,61,25,53,29,65,74,47,32,59,26,23,31,18,11,12,47,32,55,42,86,87,79,61,50,69,55,21,36,23,35,36,32,36,50,40,91,68,63,56,73,47,42,55,38,25,21,42,29,53,21,47,55,44,51,52,33,36,60,74,58,47,64,62,31,39,37,40,38,36,38,34,76,66,46,40,29,49,56,88,36,78,54,92,69,55,72,66,55,50,49,49,52,52,50,34,64,76,29,74,92,36,40,46,72,68,58,48,45,35,35,50,51,47,87,52,96,67,57,69,65,57,52,52,49,54,51,52,53,49,36,68,76,42,68,82,28,63,47,71,89,42,34,22,65,59,54,51,77,47,42,45,59,62,51,27,49,50,25,52,74,55,53,35,55,66,47,23,52,68,54,53,51,42,55,55,49,72,83,57,77,20,51,49,56,43,50,50,37,51,54,50,48,52,54,49,45,57,52,48,65,65,61,79,55,62,68,62,40,50,51,44,36,69,68,32,57,82,42,55,60,46,48,52,40,45,58,71,71,46,62,89,81,44,79,62,48,62,60,51,51,52,59,75,102,140,86,84,81,75,70,85,74,73,77,79,73,79,70,67,76,71,75,77,60,73,72,76,55,79,74,48,77,59,44,84,45,80,36,65,89,79,45,58,46,34,54,76,47,86,71,69,75,66,52,53,75,34,68,66,30,46,14,46,65,70,45,43,65,62,54,44,49,52,18,47,70,53,56,15,28,33,37,34,24,37,63,70,31,31,21,69,43,55,45,52,13,80,90,32,36,67,61,29,58,63,35,28,64,35,64,19,14,28,42,22,36,43,55,40,27,49,36,18,58,16,49,11,67,72,65,63,35,69,30,72,30,48,21,82,61,26,54,30,64,74,46,32,59,25,23,30,19,11,12,46,30,55,41,84,87,80,60,49,69,54,21,37,22,36,37,32,35,50,39,90,69,64,54,74,47,41,56,40,24,20,43,29,53,21,47,52,45,52,53,33,36,61,73,59,48,65,63,32,40,36,40,39,35,38,34,76,66,46,40,29,49,55,88,37,78,54,91,70,54,71,65,57,49,51,51,52,51,51,34,64,76,28,72,91,34,41,46,71,68,58,48,46,34,35,50,51,46,89,52,96,66,56,68,64,57,51,52,50,53,51,51,52,49,36,68,75,40,68,82,29,64,46,71,90,42,33,22,65,60,54,51,75,46,43,44,58,62,52,28,49,50,26,53,74,54,51,34,55,67,47,23,52,68,56,52,51,44,55,56,48,71,83,57,79,22,52,50,57,43,50,51,37,50,53,52,50,52,54,50,47,57,52,48,65,66,60,77,55,62,68,61,39,50,51,45,36,70,69,32,56,82,42,56,61,46,50,51,42,44,59,71,69,46,63,90,81,42,77,63,49,61,60,50,52,53,58,73,100

Nearest PDB structures (foldseek):
  4lrz-assembly2_E  TM=8.133E-01  e=2.183E-08  Escherichia coli K-12
  4lrz-assembly1_H  TM=8.137E-01  e=2.993E-08  Escherichia coli K-12
  5u8m-assembly1_B  TM=6.313E-01  e=2.465E-02  Streptococcus pneumoniae Hungary19A-6
  6ait-assembly1_C  TM=1.961E-01  e=2.523E+00  Escherichia coli K-12
  6ait-assembly1_B  TM=2.183E-01  e=3.281E+00  Escherichia coli K-12

pLDDT: mean 83.94, std 18.06, range [24.17, 98.69]